Protein AF-A0A3M7M8P3-F1 (afdb_monomer_lite)

Foldseek 3Di:
DPPLADFDPCLPPPVLLVVLLVLVVQCCVLLADPDCLQQPDDDDPPVDDDDGQDLDDDPVADPVADQDQDDDPCLVVDDPVVNVSSVVSNVSNVVVVVVLVVCCVPPVSSNCSVPPVCSVLVVQCSVLNVCSNVRSSLVNVVSSQVCQVCVVVSPDPDHRPDDDDPVNVVVSVVSVVVNVVSVVVQVVCVQLAHPVGDGDPVSPVVSLVVLVVVLVVCLVPDDDPSNVVSCVVSVVSVPPVVPDDDDDDDDDDDDDDDDDCPVVVVVVVVVVVVVVVVPPPPQDPVNVVVVVVVVLQVQQVVLCVVVVNPGSHNPPDDLVRDPVSVVLVVVDFDEAALVRLLVQLQPDVVHFWWAAALFWIKTPSVCCCQCNPPHPLSLRTSAHQNQCLLLVVSNPRRHNDCPQSLQLAAADAQLPAPPDDPVSNVVSVVVVVVDDDDDPVVVVVSVVVSSVVSVVVSVVSSVVVVCVQCCVVVDPMHTRHGHDDDPPVVVVDDDDHRDPSSSNSRHHDDDD

Structure (mmCIF, N/CA/C/O backbone):
data_AF-A0A3M7M8P3-F1
#
_entry.id   AF-A0A3M7M8P3-F1
#
loop_
_atom_site.group_PDB
_atom_site.id
_atom_site.type_symbol
_atom_site.label_atom_id
_atom_site.label_alt_id
_atom_site.label_comp_id
_atom_site.label_asym_id
_atom_site.label_entity_id
_atom_site.label_seq_id
_atom_site.pdbx_PDB_ins_code
_atom_site.Cartn_x
_atom_site.Cartn_y
_atom_site.Cartn_z
_atom_site.occupancy
_atom_site.B_iso_or_equiv
_atom_site.auth_seq_id
_atom_site.auth_comp_id
_atom_site.auth_asym_id
_atom_site.auth_atom_id
_atom_site.pdbx_PDB_model_num
ATOM 1 N N . MET A 1 1 ? 3.247 22.808 -7.372 1.00 42.59 1 MET A N 1
ATOM 2 C CA . MET A 1 1 ? 3.643 23.508 -6.134 1.00 42.59 1 MET A CA 1
ATOM 3 C C . MET A 1 1 ? 2.407 23.796 -5.308 1.00 42.59 1 MET A C 1
ATOM 5 O O . MET A 1 1 ? 1.394 24.200 -5.868 1.00 42.59 1 MET A O 1
ATOM 9 N N . THR A 1 2 ? 2.446 23.549 -4.000 1.00 55.12 2 THR A N 1
ATOM 10 C CA . THR A 1 2 ? 1.407 24.069 -3.107 1.00 55.12 2 THR A CA 1
ATOM 11 C C . THR A 1 2 ? 1.675 25.559 -2.887 1.00 55.12 2 THR A C 1
ATOM 13 O O . THR A 1 2 ? 2.778 25.884 -2.450 1.00 55.12 2 THR A O 1
ATOM 16 N N . PRO A 1 3 ? 0.702 26.457 -3.101 1.00 57.16 3 PRO A N 1
ATOM 17 C CA . PRO A 1 3 ? 0.910 27.909 -3.002 1.00 57.16 3 PRO A CA 1
ATOM 18 C C . PRO A 1 3 ? 1.227 28.417 -1.578 1.00 57.16 3 PRO A C 1
ATOM 20 O O . PRO A 1 3 ? 1.353 29.615 -1.353 1.00 57.16 3 PRO A O 1
ATOM 23 N N . TRP A 1 4 ? 1.345 27.506 -0.607 1.00 64.12 4 TRP A N 1
ATOM 24 C CA . TRP A 1 4 ? 1.578 27.765 0.816 1.00 64.12 4 TRP A CA 1
ATOM 25 C C . TRP A 1 4 ? 2.934 27.247 1.316 1.00 64.12 4 TRP A C 1
ATOM 27 O O . TRP A 1 4 ? 3.205 27.295 2.514 1.00 64.12 4 TRP A O 1
ATOM 37 N N . GLN A 1 5 ? 3.763 26.688 0.434 1.00 70.19 5 GLN A N 1
ATOM 38 C CA . GLN A 1 5 ? 5.132 26.300 0.767 1.00 70.19 5 GLN A CA 1
ATOM 39 C C . GLN A 1 5 ? 6.088 27.433 0.405 1.00 70.19 5 GLN A C 1
ATOM 41 O O . GLN A 1 5 ? 5.951 28.064 -0.644 1.00 70.19 5 GLN A O 1
ATOM 46 N N . TYR A 1 6 ? 7.071 27.669 1.273 1.00 78.12 6 TYR A N 1
ATOM 47 C CA . TYR A 1 6 ? 8.182 28.550 0.945 1.00 78.12 6 TYR A CA 1
ATOM 48 C C . TYR A 1 6 ? 8.879 28.078 -0.339 1.00 78.12 6 TYR A C 1
ATOM 50 O O . TYR A 1 6 ? 9.156 26.890 -0.499 1.00 78.12 6 TYR A O 1
ATOM 58 N N . THR A 1 7 ? 9.155 29.025 -1.232 1.00 78.62 7 THR A N 1
ATOM 59 C CA . THR A 1 7 ? 9.852 28.804 -2.500 1.00 78.62 7 THR A CA 1
ATOM 60 C C . THR A 1 7 ? 11.009 29.795 -2.571 1.00 78.62 7 THR A C 1
ATOM 62 O O . THR A 1 7 ? 10.803 30.985 -2.328 1.00 78.62 7 THR A O 1
ATOM 65 N N . SER A 1 8 ? 12.216 29.305 -2.859 1.00 82.00 8 SER A N 1
ATOM 66 C CA . SER A 1 8 ? 13.405 30.156 -2.983 1.00 82.00 8 SER A CA 1
ATOM 67 C C . SER A 1 8 ? 13.269 31.104 -4.183 1.00 82.00 8 SER A C 1
ATOM 69 O O . SER A 1 8 ? 12.772 30.678 -5.229 1.00 82.00 8 SER A O 1
ATOM 71 N N . PRO A 1 9 ? 13.738 32.362 -4.095 1.00 83.19 9 PRO A N 1
ATOM 72 C CA . PRO A 1 9 ? 13.784 33.275 -5.240 1.00 83.19 9 PRO A CA 1
ATOM 73 C C . PRO A 1 9 ? 14.559 32.717 -6.446 1.00 83.19 9 PRO A C 1
ATOM 75 O O . PRO A 1 9 ? 14.277 33.074 -7.587 1.00 83.19 9 PRO A O 1
ATOM 78 N N . GLN A 1 10 ? 15.528 31.833 -6.205 1.00 86.69 10 GLN A N 1
ATOM 79 C CA . GLN A 1 10 ? 16.378 31.205 -7.213 1.00 86.69 10 GLN A CA 1
ATOM 80 C C . GLN A 1 10 ? 15.790 29.893 -7.754 1.00 86.69 10 GLN A C 1
ATOM 82 O O . GLN A 1 10 ? 16.371 29.309 -8.667 1.00 86.69 10 GLN A O 1
ATOM 87 N N . GLN A 1 11 ? 14.636 29.445 -7.242 1.00 87.94 11 GLN A N 1
ATOM 88 C CA . GLN A 1 11 ? 13.995 28.174 -7.610 1.00 87.94 11 GLN A CA 1
ATOM 89 C C . GLN A 1 11 ? 13.675 28.053 -9.109 1.00 87.94 11 GLN A C 1
ATOM 91 O O . GLN A 1 11 ? 13.559 26.946 -9.630 1.00 87.94 11 GLN A O 1
ATOM 96 N N . GLU A 1 12 ? 13.507 29.178 -9.805 1.00 87.38 12 GLU A N 1
ATOM 97 C CA . GLU A 1 12 ? 13.221 29.210 -11.242 1.00 87.38 12 GLU A CA 1
ATOM 98 C C . GLU A 1 12 ? 14.475 29.431 -12.108 1.00 87.38 12 GLU A C 1
ATOM 100 O O . GLU A 1 12 ? 14.363 29.435 -13.332 1.00 87.38 12 GLU A O 1
ATOM 105 N N . SER A 1 13 ? 15.667 29.609 -11.516 1.00 92.19 13 SER A N 1
ATOM 106 C CA . SER A 1 13 ? 16.921 29.853 -12.249 1.00 92.19 13 SER A CA 1
ATOM 107 C C . SER A 1 13 ? 17.670 28.545 -12.531 1.00 92.19 13 SER A C 1
ATOM 109 O O . SER A 1 13 ? 18.266 27.971 -11.617 1.00 92.19 13 SER A O 1
ATOM 111 N N . PRO A 1 14 ? 17.754 28.083 -13.793 1.00 92.94 14 PRO A N 1
ATOM 112 C CA . PRO A 1 14 ? 18.527 26.887 -14.136 1.00 92.94 14 PRO A CA 1
ATOM 113 C C . PRO A 1 14 ? 20.008 26.981 -13.739 1.00 92.94 14 PRO A C 1
ATOM 115 O O . PRO A 1 14 ? 20.637 25.972 -13.407 1.00 92.94 14 PRO A O 1
ATOM 118 N N . GLU A 1 15 ? 20.572 28.189 -13.759 1.00 94.19 15 GLU A N 1
ATOM 119 C CA . GLU A 1 15 ? 21.960 28.461 -13.392 1.00 94.19 15 GLU A CA 1
ATOM 120 C C . GLU A 1 15 ? 22.207 28.186 -11.907 1.00 94.19 15 GLU A C 1
ATOM 122 O O . GLU A 1 15 ? 23.205 27.551 -11.569 1.00 94.19 15 GLU A O 1
ATOM 127 N N . ALA A 1 16 ? 21.281 28.588 -11.028 1.00 91.50 16 ALA A N 1
ATOM 128 C CA . ALA A 1 16 ? 21.379 28.334 -9.592 1.00 91.50 16 ALA A CA 1
ATOM 129 C C . ALA A 1 16 ? 21.367 26.828 -9.279 1.00 91.50 16 ALA A C 1
ATOM 131 O O . ALA A 1 16 ? 22.211 26.337 -8.528 1.00 91.50 16 ALA A O 1
ATOM 132 N N . HIS A 1 17 ? 20.476 26.071 -9.928 1.00 93.62 17 HIS A N 1
ATOM 133 C CA . HIS A 1 17 ? 20.431 24.612 -9.800 1.00 93.62 17 HIS A CA 1
ATOM 134 C C . HIS A 1 17 ? 21.743 23.967 -10.252 1.00 93.62 17 HIS A C 1
ATOM 136 O O . HIS A 1 17 ? 22.313 23.136 -9.545 1.00 93.62 17 HIS A O 1
ATOM 142 N N . THR A 1 18 ? 22.235 24.368 -11.425 1.00 94.25 18 THR A N 1
ATOM 143 C CA . THR A 1 18 ? 23.462 23.810 -12.005 1.00 94.25 18 THR A CA 1
ATOM 144 C C . THR A 1 18 ? 24.671 24.112 -11.118 1.00 94.25 18 THR A C 1
ATOM 146 O O . THR A 1 18 ? 25.451 23.206 -10.831 1.00 94.25 18 THR A O 1
ATOM 149 N N . ALA A 1 19 ? 24.783 25.336 -10.594 1.00 94.69 19 ALA A N 1
ATOM 150 C CA . ALA A 1 19 ? 25.877 25.736 -9.714 1.00 94.69 19 ALA A CA 1
ATOM 151 C C . ALA A 1 19 ? 25.932 24.908 -8.416 1.00 94.69 19 ALA A C 1
ATOM 153 O O . ALA A 1 19 ? 27.009 24.472 -8.005 1.00 94.69 19 ALA A O 1
ATOM 154 N N . LEU A 1 20 ? 24.788 24.645 -7.770 1.00 94.88 20 LEU A N 1
ATOM 155 C CA . LEU A 1 20 ? 24.756 23.801 -6.567 1.00 94.88 20 LEU A CA 1
ATOM 156 C C . LEU A 1 20 ? 25.070 22.331 -6.883 1.00 94.88 20 LEU A C 1
ATOM 158 O O . LEU A 1 20 ? 25.766 21.669 -6.110 1.00 94.88 20 LEU A O 1
ATOM 162 N N . LEU A 1 21 ? 24.610 21.818 -8.028 1.00 94.69 21 LEU A N 1
ATOM 163 C CA . LEU A 1 21 ? 24.936 20.461 -8.476 1.00 94.69 21 LEU A CA 1
ATOM 164 C C . LEU A 1 21 ? 26.436 20.293 -8.745 1.00 94.69 21 LEU A C 1
ATOM 166 O O . LEU A 1 21 ? 27.015 19.283 -8.348 1.00 94.69 21 LEU A O 1
ATOM 170 N N . GLU A 1 22 ? 27.087 21.280 -9.361 1.00 95.88 22 GLU A N 1
ATOM 171 C CA . GLU A 1 22 ? 28.539 21.277 -9.569 1.00 95.88 22 GLU A CA 1
ATOM 172 C C . GLU A 1 22 ? 29.306 21.276 -8.239 1.00 95.88 22 GLU A C 1
ATOM 174 O O . GLU A 1 22 ? 30.227 20.471 -8.064 1.00 95.88 22 GLU A O 1
ATOM 179 N N . LYS A 1 23 ? 28.884 22.103 -7.268 1.00 95.81 23 LYS A N 1
ATOM 180 C CA . LYS A 1 23 ? 29.434 22.097 -5.899 1.00 95.81 23 LYS A CA 1
ATOM 181 C C . LYS A 1 23 ? 29.303 20.712 -5.254 1.00 95.81 23 LYS A C 1
ATOM 183 O O . LYS A 1 23 ? 30.277 20.207 -4.695 1.00 95.81 23 LYS A O 1
ATOM 188 N N . PHE A 1 24 ? 28.139 20.067 -5.375 1.00 94.38 24 PHE A N 1
ATOM 189 C CA . PHE A 1 24 ? 27.912 18.714 -4.860 1.00 94.38 24 PHE A CA 1
ATOM 190 C C . PHE A 1 24 ? 28.812 17.672 -5.531 1.00 94.38 24 PHE A C 1
ATOM 192 O O . PHE A 1 24 ? 29.498 16.920 -4.838 1.00 94.38 24 PHE A O 1
ATOM 199 N N . LEU A 1 25 ? 28.882 17.659 -6.866 1.00 93.62 25 LEU A N 1
ATOM 200 C CA . LEU A 1 25 ? 29.743 16.738 -7.617 1.00 93.62 25 LEU A CA 1
ATOM 201 C C . LEU A 1 25 ? 31.216 16.848 -7.200 1.00 93.62 25 LEU A C 1
ATOM 203 O O . LEU A 1 25 ? 31.908 15.830 -7.136 1.00 93.62 25 LEU A O 1
ATOM 207 N N . ALA A 1 26 ? 31.684 18.054 -6.867 1.00 93.62 26 ALA A N 1
ATOM 208 C CA . ALA A 1 26 ? 33.052 18.283 -6.417 1.00 93.62 26 ALA A CA 1
ATOM 209 C C . ALA A 1 26 ? 33.359 17.660 -5.041 1.00 93.62 26 ALA A C 1
ATOM 211 O O . ALA A 1 26 ? 34.494 17.245 -4.800 1.00 93.62 26 ALA A O 1
ATOM 212 N N . VAL A 1 27 ? 32.372 17.556 -4.140 1.00 91.75 27 VAL A N 1
ATOM 213 C CA . VAL A 1 27 ? 32.574 17.024 -2.778 1.00 91.75 27 VAL A CA 1
ATOM 214 C C . VAL A 1 27 ? 32.298 15.529 -2.633 1.00 91.75 27 VAL A C 1
ATOM 216 O O . VAL A 1 27 ? 32.868 14.917 -1.727 1.00 91.75 27 VAL A O 1
ATOM 219 N N . ILE A 1 28 ? 31.498 14.915 -3.520 1.00 89.38 28 ILE A N 1
ATOM 220 C CA . ILE A 1 28 ? 31.139 13.478 -3.467 1.00 89.38 28 ILE A CA 1
ATOM 221 C C . ILE A 1 28 ? 32.340 12.562 -3.165 1.00 89.38 28 ILE A C 1
ATOM 223 O O . ILE A 1 28 ? 32.217 11.731 -2.260 1.00 89.38 28 ILE A O 1
ATOM 227 N N . PRO A 1 29 ? 33.506 12.685 -3.840 1.00 88.31 29 PRO A N 1
ATOM 228 C CA . PRO A 1 29 ? 34.633 11.776 -3.610 1.00 88.31 29 PRO A CA 1
ATOM 229 C C . PRO A 1 29 ? 35.207 11.829 -2.186 1.00 88.31 29 PRO A C 1
ATOM 231 O O . PRO A 1 29 ? 35.849 10.875 -1.745 1.00 88.31 29 PRO A O 1
ATOM 234 N N . TYR A 1 30 ? 34.991 12.937 -1.473 1.00 87.69 30 TYR A N 1
ATOM 235 C CA . TYR A 1 30 ? 35.539 13.191 -0.141 1.00 87.69 30 TYR A CA 1
ATOM 236 C C . TYR A 1 30 ? 34.555 12.839 0.972 1.00 87.69 30 TYR A C 1
ATOM 238 O O . TYR A 1 30 ? 34.964 12.293 1.995 1.00 87.69 30 TYR A O 1
ATOM 246 N N . ILE A 1 31 ? 33.270 13.134 0.765 1.00 86.25 31 ILE A N 1
ATOM 247 C CA . ILE A 1 31 ? 32.220 12.950 1.778 1.00 86.25 31 ILE A CA 1
ATOM 248 C C . ILE A 1 31 ? 31.609 11.541 1.750 1.00 86.25 31 ILE A C 1
ATOM 250 O O . ILE A 1 31 ? 30.942 11.131 2.697 1.00 86.25 31 ILE A O 1
ATOM 254 N N . THR A 1 32 ? 31.856 10.783 0.677 1.00 84.00 32 THR A N 1
ATOM 255 C CA . THR A 1 32 ? 31.444 9.381 0.556 1.00 84.00 32 THR A CA 1
ATOM 256 C C . THR A 1 32 ? 32.144 8.515 1.614 1.00 84.00 32 THR A C 1
ATOM 258 O O . THR A 1 32 ? 33.379 8.483 1.662 1.00 84.00 32 THR A O 1
ATOM 261 N N . PRO A 1 33 ? 31.394 7.746 2.428 1.00 81.75 33 PRO A N 1
ATOM 262 C CA . PRO A 1 33 ? 31.975 6.797 3.371 1.00 81.75 33 PRO A CA 1
ATOM 263 C C . PRO A 1 33 ? 32.914 5.814 2.659 1.00 81.75 33 PRO A C 1
ATOM 265 O O . PRO A 1 33 ? 32.535 5.178 1.684 1.00 81.75 33 PRO A O 1
ATOM 268 N N . LYS A 1 34 ? 34.143 5.644 3.158 1.00 81.50 34 LYS A N 1
ATOM 269 C CA . LYS A 1 34 ? 35.130 4.710 2.569 1.00 81.50 34 LYS A CA 1
ATOM 270 C C . LYS A 1 34 ? 34.955 3.264 3.036 1.00 81.50 34 LYS A C 1
ATOM 272 O O . LYS A 1 34 ? 35.620 2.363 2.535 1.00 81.50 34 LYS A O 1
ATOM 277 N N . ASP A 1 35 ? 34.099 3.052 4.029 1.00 83.44 35 ASP A N 1
ATOM 278 C CA . ASP A 1 35 ? 33.849 1.739 4.602 1.00 83.44 35 ASP A CA 1
ATOM 279 C C . ASP A 1 35 ? 33.026 0.873 3.627 1.00 83.44 35 ASP A C 1
ATOM 281 O O . ASP A 1 35 ? 31.881 1.229 3.312 1.00 83.44 35 ASP A O 1
ATOM 285 N N . PRO A 1 36 ? 33.563 -0.265 3.147 1.00 80.06 36 PRO A N 1
ATOM 286 C CA . PRO A 1 36 ? 32.867 -1.133 2.202 1.00 80.06 36 PRO A CA 1
ATOM 287 C C . PRO A 1 36 ? 31.595 -1.751 2.795 1.00 80.06 36 PRO A C 1
ATOM 289 O O . PRO A 1 36 ? 30.669 -2.072 2.054 1.00 80.06 36 PRO A O 1
ATOM 292 N N . GLU A 1 37 ? 31.496 -1.891 4.120 1.00 80.31 37 GLU A N 1
ATOM 293 C CA . GLU A 1 37 ? 30.280 -2.404 4.754 1.00 80.31 37 GLU A CA 1
ATOM 294 C C . GLU A 1 37 ? 29.113 -1.414 4.657 1.00 80.31 37 GLU A C 1
ATOM 296 O O . GLU A 1 37 ? 27.962 -1.844 4.555 1.00 80.31 37 GLU A O 1
ATOM 301 N N . LEU A 1 38 ? 29.411 -0.108 4.657 1.00 75.75 38 LEU A N 1
ATOM 302 C CA . LEU A 1 38 ? 28.428 0.979 4.556 1.00 75.75 38 LEU A CA 1
ATOM 303 C C . LEU A 1 38 ? 28.112 1.371 3.106 1.00 75.75 38 LEU A C 1
ATOM 305 O O . LEU A 1 38 ? 27.065 1.957 2.854 1.00 75.75 38 LEU A O 1
ATOM 309 N N . THR A 1 39 ? 28.995 1.042 2.161 1.00 73.62 39 THR A N 1
ATOM 310 C CA . THR A 1 39 ? 28.839 1.356 0.728 1.00 73.62 39 THR A CA 1
ATOM 311 C C . THR A 1 39 ? 28.435 0.159 -0.134 1.00 73.62 39 THR A C 1
ATOM 313 O O . THR A 1 39 ? 28.129 0.331 -1.313 1.00 73.62 39 THR A O 1
ATOM 316 N N . SER A 1 40 ? 28.397 -1.058 0.427 1.00 66.00 40 SER A N 1
ATOM 317 C CA . SER A 1 40 ? 27.947 -2.251 -0.301 1.00 66.00 40 SER A CA 1
ATOM 318 C C . SER A 1 40 ? 26.483 -2.120 -0.759 1.00 66.00 40 SER A C 1
ATOM 320 O O . SER A 1 40 ? 25.614 -1.867 0.080 1.00 66.00 40 SER A O 1
ATOM 322 N N . PRO A 1 41 ? 26.167 -2.334 -2.053 1.00 59.84 41 PRO A N 1
ATOM 323 C CA . PRO A 1 41 ? 24.788 -2.331 -2.521 1.00 59.84 41 PRO A CA 1
ATOM 324 C C . PRO A 1 41 ? 24.058 -3.528 -1.909 1.00 59.84 41 PRO A C 1
ATOM 326 O O . PRO A 1 41 ? 24.385 -4.686 -2.178 1.00 59.84 41 PRO A O 1
ATOM 329 N N . ARG A 1 42 ? 23.068 -3.256 -1.060 1.00 61.03 42 ARG A N 1
ATOM 330 C CA . ARG A 1 42 ? 22.190 -4.275 -0.480 1.00 61.03 42 ARG A CA 1
ATOM 331 C C . ARG A 1 42 ? 20.791 -4.063 -1.030 1.00 61.03 42 ARG A C 1
ATOM 333 O O . ARG A 1 42 ? 20.279 -2.953 -0.996 1.00 61.03 42 ARG A O 1
ATOM 340 N N . LEU A 1 43 ? 20.203 -5.132 -1.565 1.00 48.94 43 LEU A N 1
ATOM 341 C CA . LEU A 1 43 ? 18.852 -5.127 -2.123 1.00 48.94 43 LEU A CA 1
ATOM 342 C C . LEU A 1 43 ? 17.854 -4.588 -1.092 1.00 48.94 43 LEU A C 1
ATOM 344 O O . LEU A 1 43 ? 17.607 -5.223 -0.064 1.00 48.94 43 LEU A O 1
ATOM 348 N N . TRP A 1 44 ? 17.257 -3.450 -1.419 1.00 47.53 44 TRP A N 1
ATOM 349 C CA . TRP A 1 44 ? 16.052 -2.931 -0.796 1.00 47.53 44 TRP A CA 1
ATOM 350 C C . TRP A 1 44 ? 15.016 -2.711 -1.923 1.00 47.53 44 TRP A C 1
ATOM 352 O O . TRP A 1 44 ? 15.368 -2.346 -3.040 1.00 47.53 44 TRP A O 1
ATOM 362 N N . HIS A 1 45 ? 13.769 -3.119 -1.663 1.00 43.66 45 HIS A N 1
ATOM 363 C CA . HIS A 1 45 ? 12.564 -3.054 -2.517 1.00 43.66 45 HIS A CA 1
ATOM 364 C C . HIS A 1 45 ? 12.373 -1.699 -3.263 1.00 43.66 45 HIS A C 1
ATOM 366 O O . HIS A 1 45 ? 12.889 -0.700 -2.787 1.00 43.66 45 HIS A O 1
ATOM 372 N N . PRO A 1 46 ? 11.606 -1.610 -4.374 1.00 41.59 46 PRO A N 1
ATOM 373 C CA . PRO A 1 46 ? 11.500 -0.410 -5.231 1.00 41.59 46 PRO A CA 1
ATOM 374 C C . PRO A 1 46 ? 11.008 0.911 -4.605 1.00 41.59 46 PRO A C 1
ATOM 376 O O . PRO A 1 46 ? 10.946 1.902 -5.322 1.00 41.59 46 PRO A O 1
ATOM 379 N N . ASP A 1 47 ? 10.686 0.945 -3.310 1.00 48.56 47 ASP A N 1
ATOM 380 C CA . ASP A 1 47 ? 10.380 2.171 -2.552 1.00 48.56 47 ASP A CA 1
ATOM 381 C C . ASP A 1 47 ? 11.634 2.750 -1.859 1.00 48.56 47 ASP A C 1
ATOM 383 O O . ASP A 1 47 ? 11.524 3.577 -0.956 1.00 48.56 47 ASP A O 1
ATOM 387 N N . PHE A 1 48 ? 12.828 2.269 -2.224 1.00 42.31 48 PHE A N 1
ATOM 388 C CA . PHE A 1 48 ? 14.070 2.545 -1.512 1.00 42.31 48 PHE A CA 1
ATOM 389 C C . PHE A 1 48 ? 15.166 3.079 -2.426 1.00 42.31 48 PHE A C 1
ATOM 391 O O . PHE A 1 48 ? 15.601 2.430 -3.381 1.00 42.31 48 PHE A O 1
ATOM 398 N N . HIS A 1 49 ? 15.595 4.289 -2.084 1.00 44.00 49 HIS A N 1
ATOM 399 C CA . HIS A 1 49 ? 16.619 5.056 -2.759 1.00 44.00 49 HIS A CA 1
ATOM 400 C C . HIS A 1 49 ? 17.964 4.326 -2.693 1.00 44.00 49 HIS A C 1
ATOM 402 O O . HIS A 1 49 ? 18.355 3.749 -1.676 1.00 44.00 49 HIS A O 1
ATOM 408 N N . ALA A 1 50 ? 18.654 4.295 -3.831 1.00 38.09 50 ALA A N 1
ATOM 409 C CA . ALA A 1 50 ? 20.014 3.808 -3.905 1.00 38.09 50 ALA A CA 1
ATOM 410 C C . ALA A 1 50 ? 20.972 4.972 -3.663 1.00 38.09 50 ALA A C 1
ATOM 412 O O . ALA A 1 50 ? 20.772 6.061 -4.188 1.00 38.09 50 ALA A O 1
ATOM 413 N N . VAL A 1 51 ? 22.088 4.617 -3.026 1.00 46.34 51 VAL A N 1
ATOM 414 C CA . VAL A 1 51 ? 23.319 5.385 -2.824 1.00 46.34 51 VAL A CA 1
ATOM 415 C C . VAL A 1 51 ? 23.340 6.151 -1.491 1.00 46.34 51 VAL A C 1
ATOM 417 O O . VAL A 1 51 ? 22.722 7.180 -1.329 1.00 46.34 51 VAL A O 1
ATOM 420 N N . PHE A 1 52 ? 24.158 5.652 -0.559 1.00 51.88 52 PHE A N 1
ATOM 421 C CA . PHE A 1 52 ? 24.477 6.204 0.768 1.00 51.88 52 PHE A CA 1
ATOM 422 C C . PHE A 1 52 ? 23.562 5.821 1.937 1.00 51.88 52 PHE A C 1
ATOM 424 O O . PHE A 1 52 ? 22.503 5.228 1.798 1.00 51.88 52 PHE A O 1
ATOM 431 N N . ILE A 1 53 ? 24.127 6.013 3.128 1.00 54.31 53 ILE A N 1
ATOM 432 C CA . ILE A 1 53 ? 23.753 5.453 4.428 1.00 54.31 53 ILE A CA 1
ATOM 433 C C . ILE A 1 53 ? 22.297 5.783 4.788 1.00 54.31 53 ILE A C 1
ATOM 435 O O . ILE A 1 53 ? 22.015 6.755 5.485 1.00 54.31 53 ILE A O 1
ATOM 439 N N . GLU A 1 54 ? 21.360 4.938 4.373 1.00 58.75 54 GLU A N 1
ATOM 440 C CA . GLU A 1 54 ? 19.970 5.043 4.802 1.00 58.75 54 GLU A CA 1
ATOM 441 C C . GLU A 1 54 ? 19.723 4.180 6.039 1.00 58.75 54 GLU A C 1
ATOM 443 O O . GLU A 1 54 ? 19.312 3.021 5.974 1.00 58.75 54 GLU A O 1
ATOM 448 N N . ALA A 1 55 ? 19.967 4.767 7.209 1.00 64.81 55 ALA A N 1
ATOM 449 C CA . ALA A 1 55 ? 19.437 4.243 8.454 1.00 64.81 55 ALA A CA 1
ATOM 450 C C . ALA A 1 55 ? 18.189 5.036 8.854 1.00 64.81 55 ALA A C 1
ATOM 452 O O . ALA A 1 55 ? 18.279 6.128 9.414 1.00 64.81 55 ALA A O 1
ATOM 453 N N . ASN A 1 56 ? 17.015 4.478 8.562 1.00 69.12 56 ASN A N 1
ATOM 454 C CA . ASN A 1 56 ? 15.726 5.058 8.925 1.00 69.12 56 ASN A CA 1
ATOM 455 C C . ASN A 1 56 ? 15.209 4.420 10.224 1.00 69.12 56 ASN A C 1
ATOM 457 O O . ASN A 1 56 ? 14.692 3.300 10.179 1.00 69.12 56 ASN A O 1
ATOM 461 N N . PRO A 1 57 ? 15.370 5.069 11.397 1.00 70.19 57 PRO A N 1
ATOM 462 C CA . PRO A 1 57 ? 14.742 4.573 12.611 1.00 70.19 57 PRO A CA 1
ATOM 463 C C . PRO A 1 57 ? 13.208 4.650 12.488 1.00 70.19 57 PRO A C 1
ATOM 465 O O . PRO A 1 57 ? 12.685 5.454 11.715 1.00 70.19 57 PRO A O 1
ATOM 468 N N . PRO A 1 58 ? 12.464 3.830 13.250 1.00 76.56 58 PRO A N 1
ATOM 469 C CA . PRO A 1 58 ? 11.007 3.870 13.264 1.00 76.56 58 PRO A CA 1
ATOM 470 C C . PRO A 1 58 ? 10.460 5.276 13.541 1.00 76.56 58 PRO A C 1
ATOM 472 O O . PRO A 1 58 ? 10.904 5.929 14.481 1.00 76.56 58 PRO A O 1
ATOM 475 N N . LEU A 1 59 ? 9.420 5.686 12.803 1.00 71.06 59 LEU A N 1
ATOM 476 C CA . LEU A 1 59 ? 8.762 7.001 12.938 1.00 71.06 59 LEU A CA 1
ATOM 477 C C . LEU A 1 59 ? 8.204 7.298 14.343 1.00 71.06 59 LEU A C 1
ATOM 479 O O . LEU A 1 59 ? 7.902 8.440 14.661 1.00 71.06 59 LEU A O 1
ATOM 483 N N . LEU A 1 60 ? 8.054 6.275 15.188 1.00 78.62 60 LEU A N 1
ATOM 484 C CA . LEU A 1 60 ? 7.634 6.416 16.586 1.00 78.62 60 LEU A CA 1
ATOM 485 C C . LEU A 1 60 ? 8.738 6.955 17.518 1.00 78.62 60 LEU A C 1
ATOM 487 O O . LEU A 1 60 ? 8.447 7.237 18.680 1.00 78.62 60 LEU A O 1
ATOM 491 N N . LEU A 1 61 ? 9.986 7.037 17.041 1.00 83.44 61 LEU A N 1
ATOM 492 C CA . LEU A 1 61 ? 11.133 7.549 17.787 1.00 83.44 61 LEU A CA 1
ATOM 493 C C . LEU A 1 61 ? 11.440 8.985 17.363 1.00 83.44 61 LEU A C 1
ATOM 495 O O . LEU A 1 61 ? 11.836 9.241 16.226 1.00 83.44 61 LEU A O 1
ATOM 499 N N . ASP A 1 62 ? 11.306 9.911 18.302 1.00 80.50 62 ASP A N 1
ATOM 500 C CA . ASP A 1 62 ? 11.561 11.329 18.073 1.00 80.50 62 ASP A CA 1
ATOM 501 C C . ASP A 1 62 ? 13.013 11.687 18.409 1.00 80.50 62 ASP A C 1
ATOM 503 O O . ASP A 1 62 ? 13.340 12.062 19.533 1.00 80.50 62 ASP A O 1
ATOM 507 N N . TYR A 1 63 ? 13.896 11.583 17.416 1.00 79.62 63 TY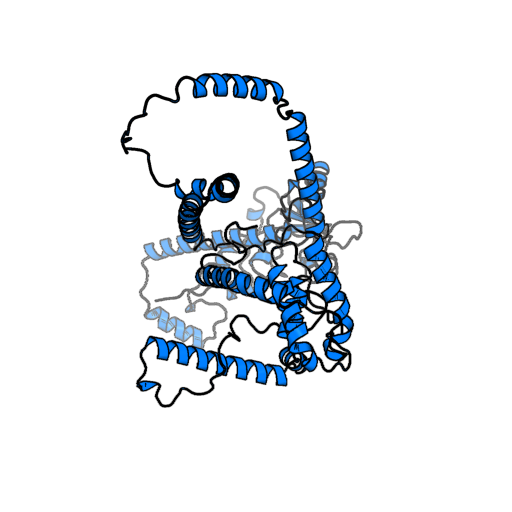R A N 1
ATOM 508 C CA . TYR A 1 63 ? 15.306 11.979 17.526 1.00 79.62 63 TYR A CA 1
ATOM 509 C C . TYR A 1 63 ? 15.523 13.502 17.618 1.00 79.62 63 TYR A C 1
ATOM 511 O O . TYR A 1 63 ? 16.665 13.946 17.720 1.00 79.62 63 TYR A O 1
ATOM 519 N N . GLY A 1 64 ? 14.457 14.308 17.557 1.00 76.62 64 GLY A N 1
ATOM 520 C CA . GLY A 1 64 ? 14.520 15.757 17.742 1.00 76.62 64 GLY A CA 1
ATOM 521 C C . GLY A 1 64 ? 14.538 16.192 19.208 1.00 76.62 64 GLY A C 1
ATOM 522 O O . GLY A 1 64 ? 14.703 17.381 19.478 1.00 76.62 64 GLY A O 1
ATOM 523 N N . VAL A 1 65 ? 14.354 15.267 20.157 1.00 82.06 65 VAL A N 1
ATOM 524 C CA . VAL A 1 65 ? 14.429 15.581 21.587 1.00 82.06 65 VAL A CA 1
ATOM 525 C C . VAL A 1 65 ? 15.873 15.631 22.079 1.00 82.06 65 VAL A C 1
ATOM 527 O O . VAL A 1 65 ? 16.703 14.798 21.717 1.00 82.06 65 VAL A O 1
ATOM 530 N N . ASP A 1 66 ? 16.149 16.555 22.996 1.00 84.81 66 ASP A N 1
ATOM 531 C CA . ASP A 1 66 ? 17.385 16.517 23.770 1.00 84.81 66 ASP A CA 1
ATOM 532 C C . ASP A 1 66 ? 17.407 15.268 24.658 1.00 84.81 66 ASP A C 1
ATOM 534 O O . ASP A 1 66 ? 16.469 15.004 25.420 1.00 84.81 66 ASP A O 1
ATOM 538 N N . MET A 1 67 ? 18.492 14.497 24.566 1.00 87.06 67 MET A N 1
ATOM 539 C CA . MET A 1 67 ? 18.631 13.234 25.287 1.00 87.06 67 MET A CA 1
ATOM 540 C C . MET A 1 67 ? 18.689 13.465 26.800 1.00 87.06 67 MET A C 1
ATOM 542 O O . MET A 1 67 ? 19.663 13.997 27.334 1.00 87.06 67 MET A O 1
ATOM 546 N N . LEU A 1 68 ? 17.664 12.987 27.504 1.00 89.50 68 LEU A N 1
ATOM 547 C CA . LEU A 1 68 ? 17.506 13.130 28.945 1.00 89.50 68 LEU A CA 1
ATOM 548 C C . LEU A 1 68 ? 17.104 11.789 29.570 1.00 89.50 68 LEU A C 1
ATOM 550 O O . LEU A 1 68 ? 15.974 11.334 29.447 1.00 89.50 68 LEU A O 1
ATOM 554 N N . MET A 1 69 ? 18.026 11.144 30.288 1.00 89.31 69 MET A N 1
ATOM 555 C CA . MET A 1 69 ? 17.770 9.815 30.874 1.00 89.31 69 MET A CA 1
ATOM 556 C C . MET A 1 69 ? 17.020 9.854 32.207 1.00 89.31 69 MET A C 1
ATOM 558 O O . MET A 1 69 ? 16.504 8.834 32.663 1.00 89.31 69 MET A O 1
ATOM 562 N N . LYS A 1 70 ? 17.007 11.008 32.878 1.00 88.88 70 LYS A N 1
ATOM 563 C CA . LYS A 1 70 ? 16.399 11.178 34.199 1.00 88.88 70 LYS A CA 1
ATOM 564 C C . LYS A 1 70 ? 15.748 12.545 34.297 1.00 88.88 70 LYS A C 1
ATOM 566 O O . LYS A 1 70 ? 16.271 13.523 33.774 1.00 88.88 70 LYS A O 1
ATOM 571 N N . LEU A 1 71 ? 14.631 12.602 35.012 1.00 91.00 71 LEU A N 1
ATOM 572 C CA . LEU A 1 71 ? 13.976 13.867 35.322 1.00 91.00 71 LEU A CA 1
ATOM 573 C C . LEU A 1 71 ? 14.882 14.727 36.221 1.00 91.00 71 LEU A C 1
ATOM 575 O O . LEU A 1 71 ? 15.554 14.175 37.098 1.00 91.00 71 LEU A O 1
ATOM 579 N N . PRO A 1 72 ? 14.890 16.058 36.033 1.00 90.06 72 PRO A N 1
ATOM 580 C CA . PRO A 1 72 ? 15.686 16.958 36.857 1.00 90.06 72 PRO A CA 1
ATOM 581 C C . PRO A 1 72 ? 15.144 17.020 38.294 1.00 90.06 72 PRO A C 1
ATOM 583 O O . PRO A 1 72 ? 13.960 16.790 38.545 1.00 90.06 72 PRO A O 1
ATOM 586 N N . GLU A 1 73 ? 16.001 17.346 39.262 1.00 89.56 73 GLU A N 1
ATOM 587 C CA . GLU A 1 73 ? 15.652 17.300 40.694 1.00 89.56 73 GLU A CA 1
ATOM 588 C C . GLU A 1 73 ? 14.514 18.264 41.070 1.00 89.56 73 GLU A C 1
ATOM 590 O O . GLU A 1 73 ? 13.687 17.966 41.934 1.00 89.56 73 GLU A O 1
ATOM 595 N N . ASN A 1 74 ? 14.406 19.389 40.361 1.00 90.31 74 ASN A N 1
ATOM 596 C CA . ASN A 1 74 ? 13.348 20.382 40.532 1.00 90.31 74 ASN A CA 1
ATOM 597 C C . ASN A 1 74 ? 12.028 20.021 39.820 1.00 90.31 74 ASN A C 1
ATOM 599 O O . ASN A 1 74 ? 11.084 20.804 39.885 1.00 90.31 74 ASN A O 1
ATOM 603 N N . PHE A 1 75 ? 11.911 18.846 39.185 1.00 88.19 75 PHE A N 1
ATOM 604 C CA . PHE A 1 75 ? 10.756 18.459 38.361 1.00 88.19 75 PHE A CA 1
ATOM 605 C C . PHE A 1 75 ? 9.400 18.640 39.058 1.00 88.19 75 PHE A C 1
ATOM 607 O O . PHE A 1 75 ? 8.431 19.087 38.447 1.00 88.19 75 PHE A O 1
ATOM 614 N N . LYS A 1 76 ? 9.313 18.329 40.359 1.00 87.38 76 LYS A N 1
ATOM 615 C CA . LYS A 1 76 ? 8.057 18.446 41.123 1.00 87.38 76 LYS A CA 1
ATOM 616 C C . LYS A 1 76 ? 7.565 19.893 41.253 1.00 87.38 76 LYS A C 1
ATOM 618 O O . LYS A 1 76 ? 6.355 20.096 41.348 1.00 87.38 76 LYS A O 1
ATOM 623 N N . ALA A 1 77 ? 8.479 20.862 41.228 1.00 90.31 77 ALA A N 1
ATOM 624 C CA . ALA A 1 77 ? 8.205 22.285 41.413 1.00 90.31 77 ALA A CA 1
ATOM 625 C C . ALA A 1 77 ? 7.880 23.036 40.106 1.00 90.31 77 ALA A C 1
ATOM 627 O O . ALA A 1 77 ? 7.541 24.213 40.164 1.00 90.31 77 ALA A O 1
ATOM 628 N N . LEU A 1 78 ? 7.982 22.378 38.946 1.00 91.56 78 LEU A N 1
ATOM 629 C CA . LEU A 1 78 ? 7.696 22.978 37.636 1.00 91.56 78 LEU A CA 1
ATOM 630 C C . LEU A 1 78 ? 6.187 23.051 37.348 1.00 91.56 78 LEU A C 1
ATOM 632 O O . LEU A 1 78 ? 5.387 22.370 37.997 1.00 91.56 78 LEU A O 1
ATOM 636 N N . ASP A 1 79 ? 5.795 23.852 36.360 1.00 93.06 79 ASP A N 1
ATOM 637 C CA . ASP A 1 79 ? 4.427 23.877 35.839 1.00 93.06 79 ASP A CA 1
ATOM 638 C C . ASP A 1 79 ? 4.090 22.591 35.062 1.00 93.06 79 ASP A C 1
ATOM 640 O O . ASP A 1 79 ? 4.971 21.827 34.653 1.00 93.06 79 ASP A O 1
ATOM 644 N N . ASP A 1 80 ? 2.798 22.333 34.868 1.00 88.38 80 ASP A N 1
ATOM 645 C CA . ASP A 1 80 ? 2.327 21.078 34.278 1.00 88.38 80 ASP A CA 1
ATOM 646 C C . ASP A 1 80 ? 2.703 20.919 32.798 1.00 88.38 80 ASP A C 1
ATOM 648 O O . ASP A 1 80 ? 2.980 19.799 32.365 1.00 88.38 80 ASP A O 1
ATOM 652 N N . ALA A 1 81 ? 2.801 22.012 32.033 1.00 83.88 81 ALA A N 1
ATOM 653 C CA . ALA A 1 81 ? 3.204 21.950 30.629 1.00 83.88 81 ALA A CA 1
ATOM 654 C C . ALA A 1 81 ? 4.688 21.568 30.499 1.00 83.88 81 ALA A C 1
ATOM 656 O O . ALA A 1 81 ? 5.042 20.666 29.733 1.00 83.88 81 ALA A O 1
ATOM 657 N N . THR A 1 82 ? 5.555 22.180 31.309 1.00 87.94 82 THR A N 1
ATOM 658 C CA . THR A 1 82 ? 6.982 21.830 31.365 1.00 87.94 82 THR A CA 1
ATOM 659 C C . THR A 1 82 ? 7.191 20.404 31.876 1.00 87.94 82 THR A C 1
ATOM 661 O O . THR A 1 82 ? 8.030 19.669 31.347 1.00 87.94 82 THR A O 1
ATOM 664 N N . LYS A 1 83 ? 6.406 19.969 32.871 1.00 88.00 83 LYS A N 1
ATOM 665 C CA . LYS A 1 83 ? 6.438 18.584 33.365 1.00 88.00 83 LYS A CA 1
ATOM 666 C C . LYS A 1 83 ? 6.101 17.579 32.271 1.00 88.00 83 LYS A C 1
ATOM 668 O O . LYS A 1 83 ? 6.785 16.563 32.158 1.00 88.00 83 LYS A O 1
ATOM 673 N N . GLU A 1 84 ? 5.073 17.847 31.474 1.00 86.25 84 GLU A N 1
ATOM 674 C CA . GLU A 1 84 ? 4.661 16.944 30.401 1.00 86.25 84 GLU A CA 1
ATOM 675 C C . GLU A 1 84 ? 5.712 16.864 29.290 1.00 86.25 84 GLU A C 1
ATOM 677 O O . GLU A 1 84 ? 6.088 15.767 28.872 1.00 86.25 84 GLU A O 1
ATOM 682 N N . LYS A 1 85 ? 6.297 18.006 28.907 1.00 87.31 85 LYS A N 1
ATOM 683 C CA . LYS A 1 85 ? 7.424 18.048 27.965 1.00 87.31 85 LYS A CA 1
ATOM 684 C C . LYS A 1 85 ? 8.607 17.208 28.456 1.00 87.31 85 LYS A C 1
ATOM 686 O O . LYS A 1 85 ? 9.128 16.391 27.703 1.00 87.31 85 LYS A O 1
ATOM 691 N N . LEU A 1 86 ? 9.003 17.362 29.721 1.00 90.88 86 LEU A N 1
ATOM 692 C CA . LEU A 1 86 ? 10.110 16.599 30.310 1.00 90.88 86 LEU A CA 1
ATOM 693 C C . LEU A 1 86 ? 9.804 15.095 30.394 1.00 90.88 86 LEU A C 1
ATOM 695 O O . LEU A 1 86 ? 10.692 14.280 30.153 1.00 90.88 86 LEU A O 1
ATOM 699 N N . ARG A 1 87 ? 8.558 14.700 30.696 1.00 90.12 87 ARG A N 1
ATOM 700 C CA . ARG A 1 87 ? 8.144 13.285 30.659 1.00 90.12 87 ARG A CA 1
ATOM 701 C C . ARG A 1 87 ? 8.262 12.702 29.260 1.00 90.12 87 ARG A C 1
ATOM 703 O O . ARG A 1 87 ? 8.810 11.610 29.116 1.00 90.12 87 ARG A O 1
ATOM 710 N N . TYR A 1 88 ? 7.780 13.426 28.251 1.00 88.50 88 TYR A N 1
ATOM 711 C CA . TYR A 1 88 ? 7.896 13.018 26.855 1.00 88.50 88 TYR A CA 1
ATOM 712 C C . TYR A 1 88 ? 9.366 12.875 26.443 1.00 88.50 88 TYR A C 1
ATOM 714 O O . TYR A 1 88 ? 9.753 11.820 25.944 1.00 88.50 88 TYR A O 1
ATOM 722 N N . GLN A 1 89 ? 10.205 13.872 26.747 1.00 91.12 89 GLN A N 1
ATOM 723 C CA . GLN A 1 89 ? 11.646 13.837 26.469 1.00 91.12 89 GLN A CA 1
ATOM 724 C C . GLN A 1 89 ? 12.333 12.627 27.115 1.00 91.12 89 GLN A C 1
ATOM 726 O O . GLN A 1 89 ? 13.059 11.902 26.434 1.00 91.12 89 GLN A O 1
ATOM 731 N N . VAL A 1 90 ? 12.069 12.353 28.399 1.00 92.94 90 VAL A N 1
ATOM 732 C CA . VAL A 1 90 ? 12.632 11.179 29.088 1.00 92.94 90 VAL A CA 1
ATOM 733 C C . VAL A 1 90 ? 12.128 9.876 28.473 1.00 92.94 90 VAL A C 1
ATOM 735 O O . VAL A 1 90 ? 12.912 8.956 28.243 1.00 92.94 90 VAL A O 1
ATOM 738 N N . SER A 1 91 ? 10.833 9.789 28.167 1.00 92.69 91 SER A N 1
ATOM 739 C CA . SER A 1 91 ? 10.251 8.598 27.549 1.00 92.69 91 SER A CA 1
ATOM 740 C C . SER A 1 91 ? 10.875 8.307 26.183 1.00 92.69 91 SER A C 1
ATOM 742 O O . SER A 1 91 ? 11.280 7.169 25.945 1.00 92.69 91 SER A O 1
ATOM 744 N N . GLN A 1 92 ? 10.997 9.315 25.316 1.00 92.50 92 GLN A N 1
ATOM 745 C CA . GLN A 1 92 ? 11.639 9.189 24.005 1.00 92.50 92 GLN A CA 1
ATOM 746 C C . GLN A 1 92 ? 13.120 8.827 24.141 1.00 92.50 92 GLN A C 1
ATOM 748 O O . GLN A 1 92 ? 13.580 7.895 23.489 1.00 92.50 92 GLN A O 1
ATOM 753 N N . SER A 1 93 ? 13.844 9.456 25.071 1.00 93.50 93 SER A N 1
ATOM 754 C CA . SER A 1 93 ? 15.260 9.156 25.332 1.00 93.50 93 SER A CA 1
ATOM 755 C C . SER A 1 93 ? 15.486 7.694 25.733 1.00 93.50 93 SER A C 1
ATOM 757 O O . SER A 1 93 ? 16.415 7.048 25.245 1.00 93.50 93 SER A O 1
ATOM 759 N N . ILE A 1 94 ? 14.618 7.141 26.590 1.00 92.88 94 ILE A N 1
ATOM 760 C CA . ILE A 1 94 ? 14.672 5.729 26.996 1.00 92.88 94 ILE A CA 1
ATOM 761 C C . ILE A 1 94 ? 14.379 4.809 25.804 1.00 92.88 94 ILE A C 1
ATOM 763 O O . ILE A 1 94 ? 15.075 3.808 25.620 1.00 92.88 94 ILE A O 1
ATOM 767 N N . LEU A 1 95 ? 13.365 5.132 24.995 1.00 92.81 95 LEU A N 1
ATOM 768 C CA . LEU A 1 95 ? 12.999 4.343 23.817 1.00 92.81 95 LEU A CA 1
ATOM 769 C C . LEU A 1 95 ? 14.115 4.337 22.770 1.00 92.81 95 LEU A C 1
ATOM 771 O O . LEU A 1 95 ? 14.494 3.261 22.310 1.00 92.81 95 LEU A O 1
ATOM 775 N N . ILE A 1 96 ? 14.682 5.503 22.456 1.00 91.88 96 ILE A N 1
ATOM 776 C CA . ILE A 1 96 ? 15.820 5.663 21.544 1.00 91.88 96 ILE A CA 1
ATOM 777 C C . ILE A 1 96 ? 17.007 4.845 22.047 1.00 91.88 96 ILE A C 1
ATOM 779 O O . ILE A 1 96 ? 17.541 4.013 21.316 1.00 91.88 96 ILE A O 1
ATOM 783 N N . HIS A 1 97 ? 17.372 4.993 23.324 1.00 92.38 97 HIS A N 1
ATOM 784 C CA . HIS A 1 97 ? 18.479 4.238 23.906 1.00 92.38 97 HIS A CA 1
ATOM 785 C C . HIS A 1 97 ? 18.256 2.724 23.834 1.00 92.38 97 HIS A C 1
ATOM 787 O O . HIS A 1 97 ? 19.170 1.966 23.493 1.00 92.38 97 HIS A O 1
ATOM 793 N N . LYS A 1 98 ? 17.032 2.266 24.122 1.00 93.25 98 LYS A N 1
ATOM 794 C CA . LYS A 1 98 ? 16.683 0.846 24.056 1.00 93.25 98 LYS A CA 1
ATOM 795 C C . LYS A 1 98 ? 16.718 0.324 22.622 1.00 93.25 98 LYS A C 1
ATOM 797 O O . LYS A 1 98 ? 17.244 -0.767 22.402 1.00 93.25 98 LYS A O 1
ATOM 802 N N . TYR A 1 99 ? 16.176 1.083 21.672 1.00 91.88 99 TYR A N 1
ATOM 803 C CA . TYR A 1 99 ? 16.180 0.745 20.253 1.00 91.88 99 TYR A CA 1
ATOM 804 C C . TYR A 1 99 ? 17.605 0.624 19.724 1.00 91.88 99 TYR A C 1
ATOM 806 O O . TYR A 1 99 ? 17.946 -0.386 19.113 1.00 91.88 99 TYR A O 1
ATOM 814 N N . GLU A 1 100 ? 18.458 1.601 20.016 1.00 91.00 100 GLU A N 1
ATOM 815 C CA . GLU A 1 100 ? 19.848 1.594 19.572 1.00 91.00 100 GLU A CA 1
ATOM 816 C C . GLU A 1 100 ? 20.649 0.450 20.182 1.00 91.00 100 GLU A C 1
ATOM 818 O O . GLU A 1 100 ? 21.370 -0.228 19.457 1.00 91.00 100 GLU A O 1
ATOM 823 N N . THR A 1 101 ? 20.473 0.176 21.479 1.00 93.19 101 THR A N 1
ATOM 824 C CA . THR A 1 101 ? 21.137 -0.956 22.147 1.00 93.19 101 THR A CA 1
ATOM 825 C C . THR A 1 101 ? 20.731 -2.286 21.506 1.00 93.19 101 THR A C 1
ATOM 827 O O . THR A 1 101 ? 21.583 -3.089 21.139 1.00 93.19 101 THR A O 1
ATOM 830 N N . LEU A 1 102 ? 19.428 -2.505 21.296 1.00 93.75 102 LEU A N 1
ATOM 831 C CA . LEU A 1 102 ? 18.933 -3.722 20.643 1.00 93.75 102 LEU A CA 1
ATOM 832 C C . LEU A 1 102 ? 19.365 -3.815 19.174 1.00 93.75 102 LEU A C 1
ATOM 834 O O . LEU A 1 102 ? 19.597 -4.912 18.669 1.00 93.75 102 LEU A O 1
ATOM 838 N N . THR A 1 103 ? 19.455 -2.680 18.481 1.00 89.81 103 THR A N 1
ATOM 839 C CA . THR A 1 103 ? 19.920 -2.619 17.093 1.00 89.81 103 THR A CA 1
ATOM 840 C C . THR A 1 103 ? 21.401 -2.958 17.020 1.00 89.81 103 THR A C 1
ATOM 842 O O . THR A 1 103 ? 21.775 -3.757 16.175 1.00 89.81 103 THR A O 1
ATOM 845 N N . ALA A 1 104 ? 22.229 -2.454 17.936 1.00 92.50 104 ALA A N 1
ATOM 846 C CA . ALA A 1 104 ? 23.643 -2.815 18.019 1.00 92.50 104 ALA A CA 1
ATOM 847 C C . ALA A 1 104 ? 23.843 -4.326 18.220 1.00 92.50 104 ALA A C 1
ATOM 849 O O . ALA A 1 104 ? 24.707 -4.920 17.579 1.00 92.50 104 ALA A O 1
ATOM 850 N N . GLU A 1 105 ? 23.013 -4.959 19.057 1.00 94.56 105 GLU A N 1
ATOM 851 C CA . GLU A 1 105 ? 23.056 -6.406 19.304 1.00 94.56 105 GLU A CA 1
ATOM 852 C C . GLU A 1 105 ? 22.583 -7.237 18.100 1.00 94.56 105 GLU A C 1
ATOM 854 O O . GLU A 1 105 ? 23.203 -8.241 17.754 1.00 94.56 105 GLU A O 1
ATOM 859 N N . LYS A 1 106 ? 21.463 -6.854 17.470 1.00 92.50 106 LYS A N 1
ATOM 860 C CA . LYS A 1 106 ? 20.806 -7.663 16.424 1.00 92.50 106 LYS A CA 1
ATOM 861 C C . LYS A 1 106 ? 21.268 -7.345 15.005 1.00 92.50 106 LYS A C 1
ATOM 863 O O . LYS A 1 106 ? 21.211 -8.211 14.136 1.00 92.50 106 LYS A O 1
ATOM 868 N N . ASN A 1 107 ? 21.648 -6.100 14.754 1.00 86.50 107 ASN A N 1
ATOM 869 C CA . ASN A 1 107 ? 22.046 -5.578 13.454 1.00 86.50 107 ASN A CA 1
ATOM 870 C C . ASN A 1 107 ? 23.167 -4.528 13.628 1.00 86.50 107 ASN A C 1
ATOM 872 O O . ASN A 1 107 ? 22.930 -3.322 13.488 1.00 86.50 107 ASN A O 1
ATOM 876 N N . PRO A 1 108 ? 24.402 -4.976 13.923 1.00 87.44 108 PRO A N 1
ATOM 877 C CA . PRO A 1 108 ? 25.529 -4.081 14.191 1.00 87.44 108 PRO A CA 1
ATOM 878 C C . PRO A 1 108 ? 25.850 -3.158 13.008 1.00 87.44 108 PRO A C 1
ATOM 880 O O . PRO A 1 108 ? 26.326 -2.045 13.208 1.00 87.44 108 PRO A O 1
ATOM 883 N N . LEU A 1 109 ? 25.537 -3.584 11.781 1.00 83.00 109 LEU A N 1
ATOM 884 C CA . LEU A 1 109 ? 25.710 -2.777 10.574 1.00 83.00 109 LEU A CA 1
ATOM 885 C C . LEU A 1 109 ? 24.731 -1.601 10.516 1.00 83.00 109 LEU A C 1
ATOM 887 O O . LEU A 1 109 ? 25.150 -0.483 10.238 1.00 83.00 109 LEU A O 1
ATOM 891 N N . MET A 1 110 ? 23.453 -1.825 10.837 1.00 81.94 110 MET A N 1
ATOM 892 C CA . MET A 1 110 ? 22.472 -0.739 10.955 1.00 81.94 110 MET A CA 1
ATOM 893 C C . MET A 1 110 ? 22.877 0.246 12.051 1.00 81.94 110 MET A C 1
ATOM 895 O O . MET A 1 110 ? 22.819 1.452 11.848 1.00 81.94 110 MET A O 1
ATOM 899 N N . TYR A 1 111 ? 23.343 -0.251 13.197 1.00 86.75 111 TYR A N 1
ATOM 900 C CA . TYR A 1 111 ? 23.832 0.616 14.267 1.00 86.75 111 TYR A CA 1
ATOM 901 C C . TYR A 1 111 ? 25.040 1.462 13.827 1.00 86.75 111 TYR A C 1
ATOM 903 O O . TYR A 1 111 ? 25.084 2.667 14.076 1.00 86.75 111 TYR A O 1
ATOM 911 N N . LYS A 1 112 ? 25.989 0.849 13.112 1.00 85.62 112 LYS A N 1
ATOM 912 C CA . LYS A 1 112 ? 27.157 1.521 12.526 1.00 85.62 112 LYS A CA 1
ATOM 913 C C . LYS A 1 112 ? 26.760 2.591 11.501 1.00 85.62 112 LYS A C 1
ATOM 915 O O . LYS A 1 112 ? 27.361 3.660 11.495 1.00 85.62 112 LYS A O 1
ATOM 920 N N . ALA A 1 113 ? 25.732 2.333 10.692 1.00 81.69 113 ALA A N 1
ATOM 921 C CA . ALA A 1 113 ? 25.140 3.300 9.769 1.00 81.69 113 ALA A CA 1
ATOM 922 C C . ALA A 1 113 ? 24.468 4.473 10.511 1.00 81.69 113 ALA A C 1
ATOM 924 O O . ALA A 1 113 ? 24.768 5.629 10.232 1.00 81.69 113 ALA A O 1
ATOM 925 N N . MET A 1 114 ? 23.628 4.189 11.515 1.00 79.81 114 MET A N 1
ATOM 926 C CA . MET A 1 114 ? 22.948 5.209 12.333 1.00 79.81 114 MET A CA 1
ATOM 927 C C . MET A 1 114 ? 23.918 6.149 13.052 1.00 79.81 114 MET A C 1
ATOM 929 O O . MET A 1 114 ? 23.631 7.331 13.217 1.00 79.81 114 MET A O 1
ATOM 933 N N . ARG A 1 115 ? 25.055 5.620 13.516 1.00 83.75 115 ARG A N 1
ATOM 934 C CA . ARG A 1 115 ? 26.082 6.374 14.245 1.00 83.75 115 ARG A CA 1
ATOM 935 C C . ARG A 1 115 ? 27.199 6.901 13.340 1.00 83.75 115 ARG A C 1
ATOM 937 O O . ARG A 1 115 ? 28.224 7.343 13.857 1.00 83.75 115 ARG A O 1
ATOM 944 N N . HIS A 1 116 ? 27.033 6.850 12.017 1.00 82.44 116 HIS A N 1
ATOM 945 C CA . HIS A 1 116 ? 28.042 7.374 11.108 1.00 82.44 116 HIS A CA 1
ATOM 946 C C . HIS A 1 116 ? 28.198 8.894 11.293 1.00 82.44 116 HIS A C 1
ATOM 948 O O . HIS A 1 116 ? 27.184 9.602 11.333 1.00 82.44 116 HIS A O 1
ATOM 954 N N . PRO A 1 117 ? 29.437 9.416 11.400 1.00 82.00 117 PRO A N 1
ATOM 955 C CA . PRO A 1 117 ? 29.675 10.855 11.433 1.00 82.00 117 PRO A CA 1
ATOM 956 C C . PRO A 1 117 ? 28.993 11.538 10.252 1.00 82.00 117 PRO A C 1
ATOM 958 O O . PRO A 1 117 ? 29.024 11.022 9.138 1.00 82.00 117 PRO A O 1
ATOM 961 N N . HIS A 1 118 ? 28.341 12.673 10.503 1.00 80.38 118 HIS A N 1
ATOM 962 C CA . HIS A 1 118 ? 27.639 13.450 9.472 1.00 80.38 118 HIS A CA 1
ATOM 963 C C . HIS A 1 118 ? 26.554 12.681 8.705 1.00 80.38 118 HIS A C 1
ATOM 965 O O . HIS A 1 118 ? 26.084 13.153 7.672 1.00 80.38 118 HIS A O 1
ATOM 971 N N . GLY A 1 119 ? 26.097 11.527 9.212 1.00 79.25 119 GLY A N 1
ATOM 972 C CA . GLY A 1 119 ? 25.117 10.679 8.527 1.00 79.25 119 GLY A CA 1
ATOM 973 C C . GLY A 1 119 ? 23.820 11.416 8.181 1.00 79.25 119 GLY A C 1
ATOM 974 O O . GLY A 1 119 ? 23.279 11.227 7.097 1.00 79.25 119 GLY A O 1
ATOM 975 N N . LYS A 1 120 ? 23.362 12.331 9.050 1.00 78.38 120 LYS A N 1
ATOM 976 C CA . LYS A 1 120 ? 22.204 13.197 8.772 1.00 78.38 120 LYS A CA 1
ATOM 977 C C . LYS A 1 120 ? 22.461 14.139 7.592 1.00 78.38 120 LYS A C 1
ATOM 979 O O . LYS A 1 120 ? 21.603 14.247 6.723 1.00 78.38 120 LYS A O 1
ATOM 984 N N . THR A 1 121 ? 23.620 14.797 7.558 1.00 83.56 121 THR A N 1
ATOM 985 C CA . THR A 1 121 ? 24.005 15.713 6.475 1.00 83.56 121 THR A CA 1
ATOM 986 C C . THR A 1 121 ? 24.095 14.974 5.144 1.00 83.56 121 THR A C 1
ATOM 988 O O . THR A 1 121 ? 23.485 15.408 4.174 1.00 83.56 121 THR A O 1
ATOM 991 N N . LEU A 1 122 ? 24.770 13.819 5.117 1.00 84.56 122 LEU A N 1
ATOM 992 C CA . LEU A 1 122 ? 24.900 12.976 3.923 1.00 84.56 122 LEU A CA 1
ATOM 993 C C . LEU A 1 122 ? 23.548 12.482 3.406 1.00 84.56 122 LEU A C 1
ATOM 995 O O . LEU A 1 122 ? 23.284 12.547 2.210 1.00 84.56 122 LEU A O 1
ATOM 999 N N . LYS A 1 123 ? 22.677 12.038 4.315 1.00 79.56 123 LYS A N 1
ATOM 1000 C CA . LYS A 1 123 ? 21.329 11.593 3.969 1.00 79.56 123 LYS A CA 1
ATOM 1001 C C . LYS A 1 123 ? 20.479 12.729 3.396 1.00 79.56 123 LYS A C 1
ATOM 1003 O O . LYS A 1 123 ? 19.766 12.532 2.425 1.00 79.56 123 LYS A O 1
ATOM 1008 N N . GLN A 1 124 ? 20.535 13.921 3.991 1.00 84.31 124 GLN A N 1
ATOM 1009 C CA . GLN A 1 124 ? 19.777 15.070 3.488 1.00 84.31 124 GLN A CA 1
ATOM 1010 C C . GLN A 1 124 ? 20.295 15.552 2.124 1.00 84.31 124 GLN A C 1
ATOM 1012 O O . GLN A 1 124 ? 19.489 15.905 1.271 1.00 84.31 124 GLN A O 1
ATOM 1017 N N . LEU A 1 125 ? 21.613 15.521 1.893 1.00 87.88 125 LEU A N 1
ATOM 1018 C CA . LEU A 1 125 ? 22.193 15.824 0.578 1.00 87.88 125 LEU A CA 1
ATOM 1019 C C . LEU A 1 125 ? 21.659 14.891 -0.506 1.00 87.88 125 LEU A C 1
ATOM 1021 O O . LEU A 1 125 ? 21.258 15.363 -1.565 1.00 87.88 125 LEU A O 1
ATOM 1025 N N . GLU A 1 126 ? 21.638 13.586 -0.235 1.00 83.06 126 GLU A N 1
ATOM 1026 C CA . GLU A 1 126 ? 21.091 12.595 -1.162 1.00 83.06 126 GLU A CA 1
ATOM 1027 C C . GLU A 1 126 ? 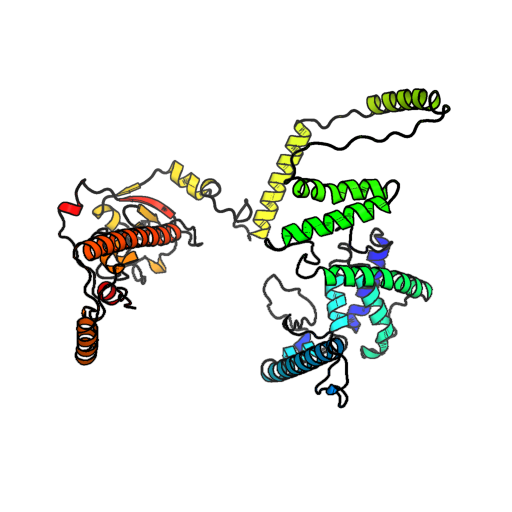19.589 12.796 -1.399 1.00 83.06 126 GLU A C 1
ATOM 1029 O O . GLU A 1 126 ? 19.154 12.834 -2.549 1.00 83.06 126 GLU A O 1
ATOM 1034 N N . ALA A 1 127 ? 18.817 13.044 -0.340 1.00 81.81 127 ALA A N 1
ATOM 1035 C CA . ALA A 1 127 ? 17.379 13.248 -0.461 1.00 81.81 127 ALA A CA 1
ATOM 1036 C C . ALA A 1 127 ? 17.020 14.491 -1.297 1.00 81.81 127 ALA A C 1
ATOM 1038 O O . ALA A 1 127 ? 16.028 14.484 -2.025 1.00 81.81 127 ALA A O 1
ATOM 1039 N N . PHE A 1 128 ? 17.803 15.572 -1.196 1.00 88.31 128 PHE A N 1
ATOM 1040 C CA . PHE A 1 128 ? 17.477 16.842 -1.852 1.00 88.31 128 PHE A CA 1
ATOM 1041 C C . PHE A 1 128 ? 18.099 17.011 -3.240 1.00 88.31 128 PHE A C 1
ATOM 1043 O O . PHE A 1 128 ? 17.508 17.702 -4.073 1.00 88.31 128 PHE A O 1
ATOM 1050 N N . VAL A 1 129 ? 19.239 16.373 -3.535 1.00 88.69 129 VAL A N 1
ATOM 1051 C CA . VAL A 1 129 ? 19.918 16.546 -4.833 1.00 88.69 129 VAL A CA 1
ATOM 1052 C C . VAL A 1 129 ? 19.046 16.103 -6.013 1.00 88.69 129 VAL A C 1
ATOM 1054 O O . VAL A 1 129 ? 19.052 16.745 -7.064 1.00 88.69 129 VAL A O 1
ATOM 1057 N N . GLY A 1 130 ? 18.257 15.037 -5.836 1.00 84.12 130 GLY A N 1
ATOM 1058 C CA . GLY A 1 130 ? 17.366 14.505 -6.873 1.00 84.12 130 GLY A CA 1
ATOM 1059 C C . GLY A 1 130 ? 16.126 15.361 -7.139 1.00 84.12 130 GLY A C 1
ATOM 1060 O O . GLY A 1 130 ? 15.532 15.248 -8.209 1.00 84.12 130 GLY A O 1
ATOM 1061 N N . SER A 1 131 ? 15.775 16.242 -6.202 1.00 85.25 131 SER A N 1
ATOM 1062 C CA . SER A 1 131 ? 14.481 16.932 -6.158 1.00 85.25 131 SER A CA 1
ATOM 1063 C C . SER A 1 131 ? 14.633 18.454 -6.150 1.00 85.25 131 SER A C 1
ATOM 1065 O O . SER A 1 131 ? 13.736 19.169 -5.711 1.00 85.25 131 SER A O 1
ATOM 1067 N N . THR A 1 132 ? 15.769 18.989 -6.615 1.00 88.19 132 THR A N 1
ATOM 1068 C CA . THR A 1 132 ? 16.038 20.441 -6.571 1.00 88.19 132 THR A CA 1
ATOM 1069 C C . THR A 1 132 ? 14.948 21.266 -7.259 1.00 88.19 132 THR A C 1
ATOM 1071 O O . THR A 1 132 ? 14.623 22.340 -6.765 1.00 88.19 132 THR A O 1
ATOM 1074 N N . TRP A 1 133 ? 14.332 20.757 -8.335 1.00 86.75 133 TRP A N 1
ATOM 1075 C CA . TRP A 1 133 ? 13.199 21.379 -9.050 1.00 86.75 133 TRP A CA 1
ATOM 1076 C C . TRP A 1 133 ? 11.842 21.245 -8.346 1.00 86.75 133 TRP A C 1
ATOM 1078 O O . TRP A 1 133 ? 10.911 21.976 -8.670 1.00 86.75 133 TRP A O 1
ATOM 1088 N N . ASP A 1 134 ? 11.748 20.376 -7.344 1.00 83.56 134 ASP A N 1
ATOM 1089 C CA . ASP A 1 134 ? 10.556 20.151 -6.530 1.00 83.56 134 ASP A CA 1
ATOM 1090 C C . ASP A 1 134 ? 10.684 20.876 -5.179 1.00 83.56 134 ASP A C 1
ATOM 1092 O O . ASP A 1 134 ? 10.502 20.289 -4.113 1.00 83.56 134 ASP A O 1
ATOM 1096 N N . ASN A 1 135 ? 11.042 22.166 -5.209 1.00 83.38 135 ASN A N 1
ATOM 1097 C CA . ASN A 1 135 ? 11.225 23.017 -4.020 1.00 83.38 135 ASN A CA 1
ATOM 1098 C C . ASN A 1 135 ? 12.313 22.563 -3.028 1.00 83.38 135 ASN A C 1
ATOM 1100 O O . ASN A 1 135 ? 12.351 23.037 -1.890 1.00 83.38 135 ASN A O 1
ATOM 1104 N N . CYS A 1 136 ? 13.233 21.684 -3.439 1.00 86.88 136 CYS A N 1
ATOM 1105 C CA . CYS A 1 136 ? 14.349 21.260 -2.591 1.00 86.88 136 CYS A CA 1
ATOM 1106 C C . CYS A 1 136 ? 15.650 22.038 -2.847 1.00 86.88 136 CYS A C 1
ATOM 1108 O O . CYS A 1 136 ? 16.671 21.678 -2.266 1.00 86.88 136 CYS A O 1
ATOM 1110 N N . LEU A 1 137 ? 15.639 23.107 -3.659 1.00 90.81 137 LEU A N 1
ATOM 1111 C CA . LEU A 1 137 ? 16.841 23.905 -3.938 1.00 90.81 137 LEU A CA 1
ATOM 1112 C C . LEU A 1 137 ? 17.427 24.530 -2.661 1.00 90.81 137 LEU A C 1
ATOM 1114 O O . LEU A 1 137 ? 18.600 24.332 -2.363 1.00 90.81 137 LEU A O 1
ATOM 1118 N N . PHE A 1 138 ? 16.597 25.212 -1.871 1.00 90.75 138 PHE A N 1
ATOM 1119 C CA . PHE A 1 138 ? 17.029 25.845 -0.622 1.00 90.75 138 PHE A CA 1
ATOM 1120 C C . PHE A 1 138 ? 17.501 24.828 0.442 1.00 90.75 138 PHE A C 1
ATOM 1122 O O . PHE A 1 138 ? 18.601 24.983 0.977 1.00 90.75 138 PHE A O 1
ATOM 1129 N N . PRO A 1 139 ? 16.758 23.736 0.734 1.00 89.38 139 PRO A N 1
ATOM 1130 C CA . PRO A 1 139 ? 17.256 22.669 1.607 1.00 89.38 139 PRO A CA 1
ATOM 1131 C C . PRO A 1 139 ? 18.566 22.028 1.129 1.00 89.38 139 PRO A C 1
ATOM 1133 O O . PRO A 1 139 ? 19.386 21.611 1.951 1.00 89.38 139 PRO A O 1
ATOM 1136 N N . PHE A 1 140 ? 18.771 21.938 -0.187 1.00 92.69 140 PHE A N 1
ATOM 1137 C CA . PHE A 1 140 ? 20.010 21.435 -0.770 1.00 92.69 140 PHE A CA 1
ATOM 1138 C C . PHE A 1 140 ? 21.177 22.407 -0.555 1.00 92.69 140 PHE A C 1
ATOM 1140 O O . PHE A 1 140 ? 22.253 21.978 -0.135 1.00 92.69 140 PHE A O 1
ATOM 1147 N N . GLU A 1 141 ? 20.952 23.708 -0.753 1.00 93.56 141 GLU A N 1
ATOM 1148 C CA . GLU A 1 141 ? 21.927 24.761 -0.457 1.00 93.56 141 GLU A CA 1
ATOM 1149 C C . GLU A 1 141 ? 22.345 24.755 1.018 1.00 93.56 141 GLU A C 1
ATOM 1151 O O . GLU A 1 141 ? 23.538 24.691 1.309 1.00 93.56 141 GLU A O 1
ATOM 1156 N N . GLU A 1 142 ? 21.385 24.685 1.947 1.00 91.62 142 GLU A N 1
ATOM 1157 C CA . GLU A 1 142 ? 21.645 24.565 3.392 1.00 91.62 142 GLU A CA 1
ATOM 1158 C C . GLU A 1 142 ? 22.553 23.368 3.708 1.00 91.62 142 GLU A C 1
ATOM 1160 O O . GLU A 1 142 ? 23.480 23.451 4.519 1.00 91.62 142 GLU A O 1
ATOM 1165 N N . CYS A 1 143 ? 22.327 22.234 3.041 1.00 92.50 143 CYS A N 1
ATOM 1166 C CA . CYS A 1 143 ? 23.172 21.065 3.229 1.00 92.50 143 CYS A CA 1
ATOM 1167 C C . CYS A 1 143 ? 24.605 21.294 2.730 1.00 92.50 143 CYS A C 1
ATOM 1169 O O . CYS A 1 143 ? 25.541 20.840 3.389 1.00 92.50 143 CYS A O 1
ATOM 1171 N N . LEU A 1 144 ? 24.791 21.999 1.611 1.00 94.31 144 LEU A N 1
ATOM 1172 C CA . LEU A 1 144 ? 26.112 22.332 1.072 1.00 94.31 144 LEU A CA 1
ATOM 1173 C C . LEU A 1 144 ? 26.839 23.384 1.922 1.00 94.31 144 LEU A C 1
ATOM 1175 O O . LEU A 1 144 ? 28.046 23.252 2.139 1.00 94.31 144 LEU A O 1
ATOM 1179 N N . VAL A 1 145 ? 26.129 24.377 2.459 1.00 93.25 145 VAL A N 1
ATOM 1180 C CA . VAL A 1 145 ? 26.679 25.340 3.430 1.00 93.25 145 VAL A CA 1
ATOM 1181 C C . VAL A 1 145 ? 27.169 24.604 4.680 1.00 93.25 145 VAL A C 1
ATOM 1183 O O . VAL A 1 145 ? 28.268 24.860 5.177 1.00 93.25 145 VAL A O 1
ATOM 1186 N N . ARG A 1 146 ? 26.401 23.621 5.165 1.00 92.00 146 ARG A N 1
ATOM 1187 C CA . ARG A 1 146 ? 26.813 22.779 6.295 1.00 92.00 146 ARG A CA 1
ATOM 1188 C C . ARG A 1 146 ? 28.014 21.886 5.971 1.00 92.00 146 ARG A C 1
ATOM 1190 O O . ARG A 1 146 ? 28.880 21.721 6.820 1.00 92.00 146 ARG A O 1
ATOM 1197 N N . VAL A 1 147 ? 28.109 21.343 4.755 1.00 92.88 147 VAL A N 1
ATOM 1198 C CA . VAL A 1 147 ? 29.305 20.592 4.325 1.00 92.88 147 VAL A CA 1
ATOM 1199 C C . VAL A 1 147 ? 30.552 21.472 4.341 1.00 92.88 147 VAL A C 1
ATOM 1201 O O . VAL A 1 147 ? 31.593 21.014 4.805 1.00 92.88 147 VAL A O 1
ATOM 1204 N N . GLU A 1 148 ? 30.460 22.720 3.875 1.00 93.75 148 GLU A N 1
ATOM 1205 C CA . GLU A 1 148 ? 31.589 23.656 3.925 1.00 93.75 148 GLU A CA 1
ATOM 1206 C C . GLU A 1 148 ? 31.992 23.964 5.372 1.00 93.75 148 GLU A C 1
ATOM 1208 O O . GLU A 1 148 ? 33.173 23.893 5.719 1.00 93.75 148 GLU A O 1
ATOM 1213 N N . SER A 1 149 ? 31.021 24.271 6.237 1.00 90.88 149 SER A N 1
ATOM 1214 C CA . SER A 1 149 ? 31.305 24.637 7.629 1.00 90.88 149 SER A CA 1
ATOM 1215 C C . SER A 1 149 ? 31.864 23.467 8.448 1.00 90.88 149 SER A C 1
ATOM 1217 O O . SER A 1 149 ? 32.730 23.662 9.304 1.00 90.88 149 SER A O 1
ATOM 1219 N N . GLU A 1 150 ? 31.435 22.241 8.147 1.00 89.75 150 GLU A N 1
ATOM 1220 C CA . GLU A 1 150 ? 31.876 21.013 8.811 1.00 89.75 150 GLU A CA 1
ATOM 1221 C C . GLU A 1 150 ? 33.025 20.303 8.069 1.00 89.75 150 GLU A C 1
ATOM 1223 O O . GLU A 1 150 ? 33.424 19.208 8.470 1.00 89.75 150 GLU A O 1
ATOM 1228 N N . TRP A 1 151 ? 33.607 20.914 7.027 1.00 91.50 151 TRP A N 1
ATOM 1229 C CA . TRP A 1 151 ? 34.560 20.259 6.117 1.00 91.50 151 TRP A CA 1
ATOM 1230 C C . TRP A 1 151 ? 35.735 19.578 6.834 1.00 91.50 151 TRP A C 1
ATOM 1232 O O . TRP A 1 151 ? 36.107 18.443 6.525 1.00 91.50 151 TRP A O 1
ATOM 1242 N N . SER A 1 152 ? 36.278 20.236 7.863 1.00 87.12 152 SER A N 1
ATOM 1243 C CA . SER A 1 152 ? 37.395 19.716 8.667 1.00 87.12 152 SER A CA 1
ATOM 1244 C C . SER A 1 152 ? 37.081 18.392 9.380 1.00 87.12 152 SER A C 1
ATOM 1246 O O . SER A 1 152 ? 37.989 17.615 9.681 1.00 87.12 152 SER A O 1
ATOM 1248 N N . TYR A 1 153 ? 35.803 18.088 9.607 1.00 84.38 153 TYR A N 1
ATOM 1249 C CA . TYR A 1 153 ? 35.350 16.882 10.292 1.00 84.38 153 TYR A CA 1
ATOM 1250 C C . TYR A 1 153 ? 35.096 15.695 9.352 1.00 84.38 153 TYR A C 1
ATOM 1252 O O . TYR A 1 153 ? 34.838 14.597 9.845 1.00 84.38 153 TYR A O 1
ATOM 1260 N N . PHE A 1 154 ? 35.191 15.863 8.027 1.00 83.62 154 PHE A N 1
ATOM 1261 C CA . PHE A 1 154 ? 35.074 14.756 7.062 1.00 83.62 154 PHE A CA 1
ATOM 1262 C C . PHE A 1 154 ? 36.363 13.925 6.926 1.00 83.62 154 PHE A C 1
ATOM 1264 O O . PHE A 1 154 ? 36.407 12.952 6.174 1.00 83.62 154 PHE A O 1
ATOM 1271 N N . GLY A 1 155 ? 37.422 14.265 7.674 1.00 76.75 155 GLY A N 1
ATOM 1272 C CA . GLY A 1 155 ? 38.666 13.487 7.696 1.00 76.75 155 GLY A CA 1
ATOM 1273 C C . GLY A 1 155 ? 39.454 13.564 6.384 1.00 76.75 155 GLY A C 1
ATOM 1274 O O . GLY A 1 155 ? 40.150 12.613 6.021 1.00 76.75 155 GLY A O 1
ATOM 1275 N N . THR A 1 156 ? 39.319 14.679 5.663 1.00 81.06 156 THR A N 1
ATOM 1276 C CA . THR A 1 156 ? 40.092 15.006 4.462 1.00 81.06 156 THR A CA 1
ATOM 1277 C C . THR A 1 156 ? 41.184 16.027 4.786 1.00 81.06 156 THR A C 1
ATOM 1279 O O . THR A 1 156 ? 40.992 16.908 5.620 1.00 81.06 156 THR A O 1
ATOM 1282 N N . ASN A 1 157 ? 42.337 15.892 4.126 1.00 82.12 157 ASN A N 1
ATOM 1283 C CA . ASN A 1 157 ? 43.437 16.861 4.204 1.00 82.12 157 ASN A CA 1
ATOM 1284 C C . ASN A 1 157 ? 43.371 17.905 3.075 1.00 82.12 157 ASN A C 1
ATOM 1286 O O . ASN A 1 157 ? 44.185 18.825 3.051 1.00 82.12 157 ASN A O 1
ATOM 1290 N N . GLU A 1 158 ? 42.437 17.744 2.135 1.00 87.50 158 GLU A N 1
ATOM 1291 C CA . GLU A 1 158 ? 42.230 18.671 1.023 1.00 87.50 158 GLU A CA 1
ATOM 1292 C C . GLU A 1 158 ? 41.341 19.848 1.456 1.00 87.50 158 GLU A C 1
ATOM 1294 O O . GLU A 1 158 ? 40.421 19.650 2.259 1.00 87.50 158 GLU A O 1
ATOM 1299 N N . PRO A 1 159 ? 41.565 21.065 0.929 1.00 92.06 159 PRO A N 1
ATOM 1300 C CA . PRO A 1 159 ? 40.649 22.184 1.134 1.00 92.06 159 PRO A CA 1
ATOM 1301 C C . PRO A 1 159 ? 39.273 21.901 0.509 1.00 92.06 159 PRO A C 1
ATOM 1303 O O . PRO A 1 159 ? 39.152 21.091 -0.412 1.00 92.06 159 PRO A O 1
ATOM 1306 N N . CYS A 1 160 ? 38.230 22.570 1.010 1.00 92.81 160 CYS A N 1
ATOM 1307 C CA . CYS A 1 160 ? 36.888 22.458 0.438 1.00 92.81 160 CYS A CA 1
ATOM 1308 C C . CYS A 1 160 ? 36.919 22.948 -1.022 1.00 92.81 160 CYS A C 1
ATOM 1310 O O . CYS A 1 160 ? 37.469 24.021 -1.281 1.00 92.81 160 CYS A O 1
ATOM 1312 N N . PRO A 1 161 ? 36.372 22.192 -1.991 1.00 94.44 161 PRO A N 1
ATOM 1313 C CA . PRO A 1 161 ? 36.460 22.546 -3.408 1.00 94.44 161 PRO A CA 1
ATOM 1314 C C . PRO A 1 161 ? 35.585 23.747 -3.795 1.00 94.44 161 PRO A C 1
ATOM 1316 O O . PRO A 1 161 ? 35.710 24.258 -4.906 1.00 94.44 161 PRO A O 1
ATOM 1319 N N . TYR A 1 162 ? 34.707 24.201 -2.899 1.00 94.75 162 TYR A N 1
ATOM 1320 C CA . TYR A 1 162 ? 33.901 25.402 -3.068 1.00 94.75 162 TYR A CA 1
ATOM 1321 C C . TYR A 1 162 ? 33.850 26.209 -1.772 1.00 94.75 162 TYR A C 1
ATOM 1323 O O . TYR A 1 162 ? 34.063 25.673 -0.685 1.00 94.75 162 TYR A O 1
ATOM 1331 N N . HIS A 1 163 ? 33.501 27.485 -1.911 1.00 94.06 163 HIS A N 1
ATOM 1332 C CA . HIS A 1 163 ? 33.230 28.378 -0.795 1.00 94.06 163 HIS A CA 1
ATOM 1333 C C . HIS A 1 163 ? 32.008 29.235 -1.098 1.00 94.06 163 HIS A C 1
ATOM 1335 O O . HIS A 1 163 ? 31.901 29.769 -2.205 1.00 94.06 163 HIS A O 1
ATOM 1341 N N . PHE A 1 164 ? 31.099 29.362 -0.135 1.00 93.31 164 PHE A N 1
ATOM 1342 C CA . PHE A 1 164 ? 30.044 30.363 -0.189 1.00 93.31 164 PHE A CA 1
ATOM 1343 C C . PHE A 1 164 ? 30.593 31.705 0.305 1.00 93.31 164 PHE A C 1
ATOM 1345 O O . PHE A 1 164 ? 31.282 31.804 1.323 1.00 93.31 164 PHE A O 1
ATOM 1352 N N . SER A 1 165 ? 30.310 32.769 -0.436 1.00 93.06 165 SER A N 1
ATOM 1353 C CA . SER A 1 165 ? 30.649 34.124 -0.023 1.00 93.06 165 SER A CA 1
ATOM 1354 C C . SER A 1 165 ? 29.839 34.534 1.209 1.00 93.06 165 SER A C 1
ATOM 1356 O O . SER A 1 165 ? 28.738 34.046 1.458 1.00 93.06 165 SER A O 1
ATOM 1358 N N . ALA A 1 166 ? 30.366 35.490 1.977 1.00 90.75 166 ALA A N 1
ATOM 1359 C CA . ALA A 1 166 ? 29.664 36.016 3.148 1.00 90.75 166 ALA A CA 1
ATOM 1360 C C . ALA A 1 166 ? 28.284 36.605 2.798 1.00 90.75 166 ALA A C 1
ATOM 1362 O O . ALA A 1 166 ? 27.386 36.590 3.635 1.00 90.75 166 ALA A O 1
ATOM 1363 N N . GLU A 1 167 ? 28.120 37.105 1.572 1.00 89.19 167 GLU A N 1
ATOM 1364 C CA . GLU A 1 167 ? 26.853 37.650 1.090 1.00 89.19 167 GLU A CA 1
ATOM 1365 C C . GLU A 1 167 ? 25.849 36.547 0.738 1.00 89.19 167 GLU A C 1
ATOM 1367 O O . GLU A 1 167 ? 24.703 36.637 1.166 1.00 89.19 167 GLU A O 1
ATOM 1372 N N . GLU A 1 168 ? 26.282 35.478 0.056 1.00 89.19 168 GLU A N 1
ATOM 1373 C CA . GLU A 1 168 ? 25.442 34.293 -0.199 1.00 89.19 168 GLU A CA 1
ATOM 1374 C C . GLU A 1 168 ? 24.962 33.674 1.120 1.00 89.19 168 GLU A C 1
ATOM 1376 O O . GLU A 1 168 ? 23.774 33.430 1.297 1.00 89.19 168 GLU A O 1
ATOM 1381 N N . ILE A 1 169 ? 25.864 33.513 2.094 1.00 88.69 169 ILE A N 1
ATOM 1382 C CA . ILE A 1 169 ? 25.519 32.987 3.421 1.00 88.69 169 ILE A CA 1
ATOM 1383 C C . ILE A 1 169 ? 24.514 33.905 4.129 1.00 88.69 169 ILE A C 1
ATOM 1385 O O . ILE A 1 169 ? 23.553 33.427 4.729 1.00 88.69 169 ILE A O 1
ATOM 1389 N N . ARG A 1 170 ? 24.717 35.227 4.076 1.00 87.38 170 ARG A N 1
ATOM 1390 C CA . ARG A 1 170 ? 23.813 36.202 4.702 1.00 87.38 170 ARG A CA 1
ATOM 1391 C C . ARG A 1 170 ? 22.419 36.144 4.082 1.00 87.38 170 ARG A C 1
ATOM 1393 O O . ARG A 1 170 ? 21.444 36.092 4.827 1.00 87.38 170 ARG A O 1
ATOM 1400 N N . GLN A 1 171 ? 22.337 36.128 2.754 1.00 86.00 171 GLN A N 1
ATOM 1401 C CA . GLN A 1 171 ? 21.073 36.006 2.037 1.00 86.00 171 GLN A CA 1
ATOM 1402 C C . GLN A 1 171 ? 20.366 34.691 2.393 1.00 86.00 171 GLN A C 1
ATOM 1404 O O . GLN A 1 171 ? 19.189 34.699 2.748 1.00 86.00 171 GLN A O 1
ATOM 1409 N N . HIS A 1 172 ? 21.102 33.579 2.397 1.00 87.44 172 HIS A N 1
ATOM 1410 C CA . HIS A 1 172 ? 20.578 32.275 2.789 1.00 87.44 172 HIS A CA 1
ATOM 1411 C C . HIS A 1 172 ? 19.991 32.297 4.210 1.00 87.44 172 HIS A C 1
ATOM 1413 O O . HIS A 1 172 ? 18.871 31.841 4.424 1.00 87.44 172 HIS A O 1
ATOM 1419 N N . TYR A 1 173 ? 20.673 32.913 5.184 1.00 85.12 173 TYR A N 1
ATOM 1420 C CA . TYR A 1 173 ? 20.151 33.057 6.552 1.00 85.12 173 TYR A CA 1
ATOM 1421 C C . TYR A 1 173 ? 18.881 33.917 6.656 1.00 85.12 173 TYR A C 1
ATOM 1423 O O . TYR A 1 173 ? 18.039 33.646 7.514 1.00 85.12 173 TYR A O 1
ATOM 1431 N N . GLU A 1 174 ? 18.719 34.938 5.812 1.00 83.69 174 GLU A N 1
ATOM 1432 C CA . GLU A 1 174 ? 17.476 35.724 5.743 1.00 83.69 174 GLU A CA 1
ATOM 1433 C C . GLU A 1 174 ? 16.305 34.862 5.229 1.00 83.69 174 GLU A C 1
ATOM 1435 O O . GLU A 1 174 ? 15.171 34.975 5.705 1.00 83.69 174 GLU A O 1
ATOM 1440 N N . GLU A 1 175 ? 16.590 33.935 4.315 1.00 84.06 175 GLU A N 1
ATOM 1441 C CA . GLU A 1 175 ? 15.631 32.971 3.770 1.00 84.06 175 GLU A CA 1
ATOM 1442 C C . GLU A 1 175 ? 15.283 31.845 4.774 1.00 84.06 175 GLU A C 1
ATOM 1444 O O . GLU A 1 175 ? 14.114 31.445 4.865 1.00 84.06 175 GLU A O 1
ATOM 1449 N N . VAL A 1 176 ? 16.237 31.415 5.620 1.00 82.62 176 VAL A N 1
ATOM 1450 C CA . VAL A 1 176 ? 16.046 30.391 6.677 1.00 82.62 176 VAL A CA 1
ATOM 1451 C C . VAL A 1 176 ? 14.867 30.714 7.596 1.00 82.62 176 VAL A C 1
ATOM 1453 O O . VAL A 1 176 ? 14.101 29.813 7.945 1.00 82.62 176 VAL A O 1
ATOM 1456 N N . GLU A 1 177 ? 14.681 31.973 8.005 1.00 77.69 177 GLU A N 1
ATOM 1457 C CA . GLU A 1 177 ? 13.578 32.333 8.908 1.00 77.69 177 GLU A CA 1
ATOM 1458 C C . GLU A 1 177 ? 12.210 32.094 8.249 1.00 77.69 177 GLU A C 1
ATOM 1460 O O . GLU A 1 177 ? 11.290 31.554 8.872 1.00 77.69 177 GLU A O 1
ATOM 1465 N N . SER A 1 178 ? 12.082 32.457 6.972 1.00 78.56 178 SER A N 1
ATOM 1466 C CA . SER A 1 178 ? 10.857 32.262 6.192 1.00 78.56 178 SER A CA 1
ATOM 1467 C C . SER A 1 178 ? 10.588 30.779 5.937 1.00 78.56 178 SER A C 1
ATOM 1469 O O . SER A 1 178 ? 9.457 30.313 6.113 1.00 78.56 178 SER A O 1
ATOM 1471 N N . PHE A 1 179 ? 11.634 30.017 5.608 1.00 81.19 179 PHE A N 1
ATOM 1472 C CA . PHE A 1 179 ? 11.556 28.568 5.458 1.00 81.19 179 PHE A CA 1
ATOM 1473 C C . PHE A 1 179 ? 11.123 27.883 6.764 1.00 81.19 179 PHE A C 1
ATOM 1475 O O . PHE A 1 179 ? 10.179 27.092 6.761 1.00 81.19 179 PHE A O 1
ATOM 1482 N N . ASN A 1 180 ? 11.737 28.228 7.899 1.00 77.62 180 ASN A N 1
ATOM 1483 C CA . ASN A 1 180 ? 11.411 27.645 9.203 1.00 77.62 180 ASN A CA 1
ATOM 1484 C C . ASN A 1 180 ? 9.966 27.934 9.619 1.00 77.62 180 ASN A C 1
ATOM 1486 O O . ASN A 1 180 ? 9.268 27.017 10.049 1.00 77.62 180 ASN A O 1
ATOM 1490 N N . LYS A 1 181 ? 9.478 29.167 9.423 1.00 76.88 181 LYS A N 1
ATOM 1491 C CA . LYS A 1 181 ? 8.066 29.511 9.667 1.00 76.88 181 LYS A CA 1
ATOM 1492 C C . LYS A 1 181 ? 7.119 28.660 8.821 1.00 76.88 181 LYS A C 1
ATOM 1494 O O . LYS A 1 181 ? 6.109 28.182 9.332 1.00 76.88 181 LYS A O 1
ATOM 1499 N N . SER A 1 182 ? 7.459 28.432 7.550 1.00 76.81 182 SER A N 1
ATOM 1500 C CA . SER A 1 182 ? 6.706 27.525 6.676 1.00 76.81 182 SER A CA 1
ATOM 1501 C C . SER A 1 182 ? 6.715 26.092 7.225 1.00 76.81 182 SER A C 1
ATOM 1503 O O . SER A 1 182 ? 5.662 25.466 7.317 1.00 76.81 182 SER A O 1
ATOM 1505 N N . GLN A 1 183 ? 7.868 25.566 7.647 1.00 76.06 183 GLN A N 1
ATOM 1506 C CA . GLN A 1 183 ? 7.964 24.212 8.213 1.00 76.06 183 GLN A CA 1
ATOM 1507 C C . GLN A 1 183 ? 7.171 24.056 9.519 1.00 76.06 183 GLN A C 1
ATOM 1509 O O . GLN A 1 183 ? 6.459 23.067 9.692 1.00 76.06 183 GLN A O 1
ATOM 1514 N N . GLU A 1 184 ? 7.242 25.028 10.432 1.00 72.88 184 GLU A N 1
ATOM 1515 C CA . GLU A 1 184 ? 6.467 25.020 11.680 1.00 72.88 184 GLU A CA 1
ATOM 1516 C C . GLU A 1 184 ? 4.962 25.049 11.418 1.00 72.88 184 GLU A C 1
ATOM 1518 O O . GLU A 1 184 ? 4.204 24.312 12.054 1.00 72.88 184 GLU A O 1
ATOM 1523 N N . PHE A 1 185 ? 4.538 25.857 10.447 1.00 75.75 185 PHE A N 1
ATOM 1524 C CA . PHE A 1 185 ? 3.155 25.913 10.005 1.00 75.75 185 PHE A CA 1
ATOM 1525 C C . PHE A 1 185 ? 2.665 24.544 9.506 1.00 75.75 185 PHE A C 1
ATOM 1527 O O . PHE A 1 185 ? 1.648 24.041 9.987 1.00 75.75 185 PHE A O 1
ATOM 1534 N N . TRP A 1 186 ? 3.411 23.889 8.612 1.00 73.44 186 TRP A N 1
ATOM 1535 C CA . TRP A 1 186 ? 3.042 22.565 8.098 1.00 73.44 186 TRP A CA 1
ATOM 1536 C C . TRP A 1 186 ? 3.092 21.476 9.172 1.00 73.44 186 TRP A C 1
ATOM 1538 O O . TRP A 1 186 ? 2.209 20.619 9.223 1.00 73.44 186 TRP A O 1
ATOM 1548 N N . LYS A 1 187 ? 4.048 21.553 10.102 1.00 72.56 187 LYS A N 1
ATOM 1549 C CA . LYS A 1 187 ? 4.108 20.665 11.269 1.00 72.56 187 LYS A CA 1
ATOM 1550 C C . LYS A 1 187 ? 2.884 20.821 12.175 1.00 72.56 187 LYS A C 1
ATOM 1552 O O . LYS A 1 187 ? 2.373 19.827 12.681 1.00 72.56 187 LYS A O 1
ATOM 1557 N N . ALA A 1 188 ? 2.371 22.038 12.357 1.00 71.38 188 ALA A N 1
ATOM 1558 C CA . ALA A 1 188 ? 1.147 22.274 13.127 1.00 71.38 188 ALA A CA 1
ATOM 1559 C C . ALA A 1 188 ? -0.105 21.677 12.457 1.00 71.38 188 ALA A C 1
ATOM 1561 O O . ALA A 1 188 ? -1.086 21.368 13.137 1.00 71.38 188 ALA A O 1
ATOM 1562 N N . LEU A 1 189 ? -0.068 21.486 11.135 1.00 73.00 189 LEU A N 1
ATOM 1563 C CA . LEU A 1 189 ? -1.127 20.833 10.367 1.00 73.00 189 LEU A CA 1
ATOM 1564 C C . LEU A 1 189 ? -0.960 19.313 10.261 1.00 73.00 189 LEU A C 1
ATOM 1566 O O . LEU A 1 189 ? -1.876 18.643 9.772 1.00 73.00 189 LEU A O 1
ATOM 1570 N N . GLN A 1 190 ? 0.151 18.760 10.754 1.00 68.44 190 GLN A N 1
ATOM 1571 C CA . GLN A 1 190 ? 0.452 17.335 10.698 1.00 68.44 190 GLN A CA 1
ATOM 1572 C C . GLN A 1 190 ? -0.629 16.531 11.443 1.00 68.44 190 GLN A C 1
ATOM 1574 O O . GLN A 1 190 ? -0.859 16.698 12.640 1.00 68.44 190 GLN A O 1
ATOM 1579 N N . GLY A 1 191 ? -1.336 15.668 10.705 1.00 70.75 191 GLY A N 1
ATOM 1580 C CA . GLY A 1 191 ? -2.503 14.913 11.188 1.00 70.75 191 GLY A CA 1
ATOM 1581 C C . GLY A 1 191 ? -3.853 15.451 10.699 1.00 70.75 191 GLY A C 1
ATOM 1582 O O . GLY A 1 191 ? -4.861 14.751 10.793 1.00 70.75 191 GLY A O 1
ATOM 1583 N N . ILE A 1 192 ? -3.878 16.656 10.125 1.00 76.81 192 ILE A N 1
ATOM 1584 C CA . ILE A 1 192 ? -5.007 17.178 9.346 1.00 76.81 192 ILE A CA 1
ATOM 1585 C C . ILE A 1 192 ? -4.677 17.095 7.856 1.00 76.81 192 ILE A C 1
ATOM 1587 O O . ILE A 1 192 ? -5.452 16.513 7.093 1.00 76.81 192 ILE A O 1
ATOM 1591 N N . LEU A 1 193 ? -3.518 17.640 7.487 1.00 75.75 193 LEU A N 1
ATOM 1592 C CA . LEU A 1 193 ? -2.912 17.600 6.162 1.00 75.75 193 LEU A CA 1
ATOM 1593 C C . LEU A 1 193 ? -1.510 16.996 6.277 1.00 75.75 193 LEU A C 1
ATOM 1595 O O . LEU A 1 193 ? -0.810 17.217 7.267 1.00 75.75 193 LEU A O 1
ATOM 1599 N N . THR A 1 194 ? -1.106 16.220 5.280 1.00 69.00 194 THR A N 1
ATOM 1600 C CA . THR A 1 194 ? 0.297 15.872 5.074 1.00 69.00 194 THR A CA 1
ATOM 1601 C C . THR A 1 194 ? 1.024 17.065 4.454 1.00 69.00 194 THR A C 1
ATOM 1603 O O . THR A 1 194 ? 0.406 17.948 3.855 1.00 69.00 194 THR A O 1
ATOM 1606 N N . ASP A 1 195 ? 2.342 17.076 4.592 1.00 61.66 195 ASP A N 1
ATOM 1607 C CA . ASP A 1 195 ? 3.276 17.952 3.875 1.00 61.66 195 ASP A CA 1
ATOM 1608 C C . ASP A 1 195 ? 3.094 17.908 2.348 1.00 61.66 195 ASP A C 1
ATOM 1610 O O . ASP A 1 195 ? 3.225 18.930 1.678 1.00 61.66 195 ASP A O 1
ATOM 1614 N N . GLU A 1 196 ? 2.701 16.753 1.811 1.00 62.53 196 GLU A N 1
ATOM 1615 C CA . GLU A 1 196 ? 2.344 16.570 0.397 1.00 62.53 196 GLU A CA 1
ATOM 1616 C C . GLU A 1 196 ? 0.917 17.033 0.028 1.00 62.53 196 GLU A C 1
ATOM 1618 O O . GLU A 1 196 ? 0.483 16.902 -1.117 1.00 62.53 196 GLU A O 1
ATOM 1623 N N . GLY A 1 197 ? 0.150 17.571 0.981 1.00 68.88 197 GLY A N 1
ATOM 1624 C CA . GLY A 1 197 ? -1.194 18.100 0.737 1.00 68.88 197 GLY A CA 1
ATOM 1625 C C . GLY A 1 197 ? -2.320 17.058 0.724 1.00 68.88 197 GLY A C 1
ATOM 1626 O O . GLY A 1 197 ? -3.436 17.370 0.299 1.00 68.88 197 GLY A O 1
ATOM 1627 N N . TYR A 1 198 ? -2.080 15.838 1.212 1.00 75.38 198 TYR A N 1
ATOM 1628 C CA . TYR A 1 198 ? -3.122 14.825 1.394 1.00 75.38 198 TYR A CA 1
ATOM 1629 C C . TYR A 1 198 ? -3.821 14.980 2.746 1.00 75.38 198 TYR A C 1
ATOM 1631 O O . TYR A 1 198 ? -3.217 15.357 3.741 1.00 75.38 198 TYR A O 1
ATOM 1639 N N . ALA A 1 199 ? -5.105 14.637 2.812 1.00 80.81 199 ALA A N 1
ATOM 1640 C CA . ALA A 1 199 ? -5.863 14.586 4.061 1.00 80.81 199 ALA A CA 1
ATOM 1641 C C . ALA A 1 199 ? -6.588 13.242 4.170 1.00 80.81 199 ALA A C 1
ATOM 1643 O O . ALA A 1 199 ? -7.042 12.688 3.162 1.00 80.81 199 ALA A O 1
ATOM 1644 N N . SER A 1 200 ? -6.719 12.715 5.391 1.00 82.50 200 SER A N 1
ATOM 1645 C CA . SER A 1 200 ? -7.524 11.517 5.620 1.00 82.50 200 SER A CA 1
ATOM 1646 C C . SER A 1 200 ? -8.998 11.837 5.385 1.00 82.50 200 SER A C 1
ATOM 1648 O O . SER A 1 200 ? -9.418 12.994 5.404 1.00 82.50 200 SER A O 1
ATOM 1650 N N . LYS A 1 201 ? -9.830 10.810 5.194 1.00 83.81 201 LYS A N 1
ATOM 1651 C CA . LYS A 1 201 ? -11.273 11.022 5.030 1.00 83.81 201 LYS A CA 1
ATOM 1652 C C . LYS A 1 201 ? -11.880 11.753 6.233 1.00 83.81 201 LYS A C 1
ATOM 1654 O O . LYS A 1 201 ? -12.783 12.565 6.057 1.00 83.81 201 LYS A O 1
ATOM 1659 N N . GLU A 1 202 ? -11.400 11.452 7.436 1.00 83.44 202 GLU A N 1
ATOM 1660 C CA . GLU A 1 202 ? -11.871 12.054 8.682 1.00 83.44 202 GLU A CA 1
ATOM 1661 C C . GLU A 1 202 ? -11.420 13.513 8.823 1.00 83.44 202 GLU A C 1
ATOM 1663 O O . GLU A 1 202 ? -12.197 14.344 9.291 1.00 83.44 202 GLU A O 1
ATOM 1668 N N . SER A 1 203 ? -10.194 13.841 8.401 1.00 82.44 203 SER A N 1
ATOM 1669 C CA . SER A 1 203 ? -9.646 15.197 8.507 1.00 82.44 203 SER A CA 1
ATOM 1670 C C . SER A 1 203 ? -9.954 16.092 7.302 1.00 82.44 203 SER A C 1
ATOM 1672 O O . SER A 1 203 ? -9.800 17.308 7.405 1.00 82.44 203 SER A O 1
ATOM 1674 N N . PHE A 1 204 ? -10.435 15.529 6.187 1.00 83.75 204 PHE A N 1
ATOM 1675 C CA . PHE A 1 204 ? -10.630 16.234 4.915 1.00 83.75 204 PHE A CA 1
ATOM 1676 C C . PHE A 1 204 ? -11.483 17.502 5.039 1.00 83.75 204 PHE A C 1
ATOM 1678 O O . PHE A 1 204 ? -11.123 18.540 4.495 1.00 83.75 204 PHE A O 1
ATOM 1685 N N . SER A 1 205 ? -12.602 17.452 5.770 1.00 83.25 205 SER A N 1
ATOM 1686 C CA . SER A 1 205 ? -13.460 18.633 5.954 1.00 83.25 205 SER A CA 1
ATOM 1687 C C . SER A 1 205 ? -12.733 19.766 6.679 1.00 83.25 205 SER A C 1
ATOM 1689 O O . SER A 1 205 ? -12.805 20.909 6.243 1.00 83.25 205 SER A O 1
ATOM 1691 N N . LYS A 1 206 ? -11.982 19.431 7.734 1.00 81.88 206 LYS A N 1
ATOM 1692 C CA . LYS A 1 206 ? -11.183 20.392 8.502 1.00 81.88 206 LYS A CA 1
ATOM 1693 C C . LYS A 1 206 ? -10.008 20.935 7.680 1.00 81.88 206 LYS A C 1
ATOM 1695 O O . LYS A 1 206 ? -9.672 22.106 7.786 1.00 81.88 206 LYS A O 1
ATOM 1700 N N . ALA A 1 207 ? -9.409 20.098 6.834 1.00 84.12 207 ALA A N 1
ATOM 1701 C CA . ALA A 1 207 ? -8.368 20.510 5.898 1.00 84.12 207 ALA A CA 1
ATOM 1702 C C . ALA A 1 207 ? -8.888 21.550 4.892 1.00 84.12 207 ALA A C 1
ATOM 1704 O O . ALA A 1 207 ? -8.244 22.572 4.682 1.00 84.12 207 ALA A O 1
ATOM 1705 N N . VAL A 1 208 ? -10.069 21.323 4.305 1.00 85.62 208 VAL A N 1
ATOM 1706 C CA . VAL A 1 208 ? -10.693 22.265 3.358 1.00 85.62 208 VAL A CA 1
ATOM 1707 C C . VAL A 1 208 ? -11.040 23.598 4.027 1.00 85.62 208 VAL A C 1
ATOM 1709 O O . VAL A 1 208 ? -10.848 24.637 3.404 1.00 85.62 208 VAL A O 1
ATOM 1712 N N . GLU A 1 209 ? -11.512 23.577 5.275 1.00 83.12 209 GLU A N 1
ATOM 1713 C CA . GLU A 1 209 ? -11.789 24.785 6.066 1.00 83.12 209 GLU A CA 1
ATOM 1714 C C . GLU A 1 209 ? -10.518 25.620 6.278 1.00 83.12 209 GLU A C 1
ATOM 1716 O O . GLU A 1 209 ? -10.471 26.775 5.866 1.00 83.12 209 GLU A O 1
ATOM 1721 N N . ILE A 1 210 ? -9.449 25.003 6.795 1.00 81.50 210 ILE A N 1
ATOM 1722 C CA . ILE A 1 210 ? -8.159 25.673 7.024 1.00 81.50 210 ILE A CA 1
ATOM 1723 C C . ILE A 1 210 ? -7.592 26.243 5.718 1.00 81.50 210 ILE A C 1
ATOM 1725 O O . ILE A 1 210 ? -7.153 27.389 5.680 1.00 81.50 210 ILE A O 1
ATOM 1729 N N . LEU A 1 211 ? -7.616 25.469 4.626 1.00 84.69 211 LEU A N 1
ATOM 1730 C CA . LEU A 1 211 ? -7.160 25.946 3.317 1.00 84.69 211 LEU A CA 1
ATOM 1731 C C . LEU A 1 211 ? -8.040 27.085 2.775 1.00 84.69 211 LEU A C 1
ATOM 1733 O O . LEU A 1 211 ? -7.545 27.935 2.035 1.00 84.69 211 LEU A O 1
ATOM 1737 N N . GLY A 1 212 ? -9.324 27.117 3.140 1.00 83.19 212 GLY A N 1
ATOM 1738 C CA . GLY A 1 212 ? -10.247 28.210 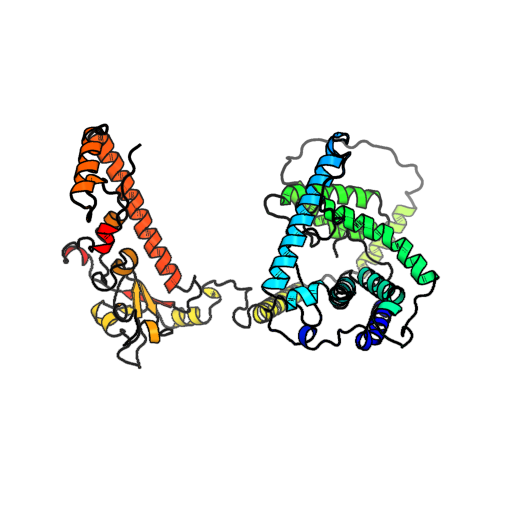2.837 1.00 83.19 212 GLY A CA 1
ATOM 1739 C C . GLY A 1 212 ? -9.881 29.494 3.573 1.00 83.19 212 GLY A C 1
ATOM 1740 O O . GLY A 1 212 ? -9.765 30.542 2.943 1.00 83.19 212 GLY A O 1
ATOM 1741 N N . ASP A 1 213 ? -9.613 29.407 4.872 1.00 79.88 213 ASP A N 1
ATOM 1742 C CA . ASP A 1 213 ? -9.196 30.560 5.675 1.00 79.88 213 ASP A CA 1
ATOM 1743 C C . ASP A 1 213 ? -7.863 31.130 5.186 1.00 79.88 213 ASP A C 1
ATOM 1745 O O . ASP A 1 213 ? -7.728 32.338 4.974 1.00 79.88 213 ASP A O 1
ATOM 1749 N N . LEU A 1 214 ? -6.890 30.250 4.928 1.00 81.00 214 LEU A N 1
ATOM 1750 C CA . LEU A 1 214 ? -5.607 30.639 4.351 1.00 81.00 214 LEU A CA 1
ATOM 1751 C C . LEU A 1 214 ? -5.816 31.378 3.035 1.00 81.00 214 LEU A C 1
ATOM 1753 O O . LEU A 1 214 ? -5.250 32.453 2.843 1.00 81.00 214 LEU A O 1
ATOM 1757 N N . ARG A 1 215 ? -6.651 30.830 2.142 1.00 85.00 215 ARG A N 1
ATOM 1758 C CA . ARG A 1 215 ? -6.972 31.424 0.840 1.00 85.00 215 ARG A CA 1
ATOM 1759 C C . ARG A 1 215 ? -7.468 32.857 0.975 1.00 85.00 215 ARG A C 1
ATOM 1761 O O . ARG A 1 215 ? -7.008 33.720 0.228 1.00 85.00 215 ARG A O 1
ATOM 1768 N N . GLU A 1 216 ? -8.372 33.122 1.910 1.00 83.44 216 GLU A N 1
ATOM 1769 C CA . GLU A 1 216 ? -8.889 34.474 2.132 1.00 83.44 216 GLU A CA 1
ATOM 1770 C C . GLU A 1 216 ? -7.806 35.421 2.668 1.00 83.44 216 GLU A C 1
ATOM 1772 O O . GLU A 1 216 ? -7.690 36.550 2.186 1.00 83.44 216 GLU A O 1
ATOM 1777 N N . VAL A 1 217 ? -6.937 34.951 3.570 1.00 78.81 217 VAL A N 1
ATOM 1778 C CA . VAL A 1 217 ? -5.770 35.719 4.042 1.00 78.81 217 VAL A CA 1
ATOM 1779 C C . VAL A 1 217 ? -4.805 36.033 2.892 1.00 78.81 217 VAL A C 1
ATOM 1781 O O . VAL A 1 217 ? -4.396 37.183 2.717 1.00 78.81 217 VAL A O 1
ATOM 1784 N N . GLY A 1 218 ? -4.468 35.037 2.071 1.00 76.75 218 GLY A N 1
ATOM 1785 C CA . GLY A 1 218 ? -3.567 35.196 0.930 1.00 76.75 218 GLY A CA 1
ATOM 1786 C C . GLY A 1 218 ? -4.123 36.161 -0.115 1.00 76.75 218 GLY A C 1
ATOM 1787 O O . GLY A 1 218 ? -3.431 37.085 -0.538 1.00 76.75 218 GLY A O 1
ATOM 1788 N N . LEU A 1 219 ? -5.409 36.041 -0.460 1.00 82.69 219 LEU A N 1
ATOM 1789 C CA . LEU A 1 219 ? -6.067 37.010 -1.335 1.00 82.69 219 LEU A CA 1
ATOM 1790 C C . LEU A 1 219 ? -6.142 38.400 -0.708 1.00 82.69 219 LEU A C 1
ATOM 1792 O O . LEU A 1 219 ? -6.078 39.377 -1.440 1.00 82.69 219 LEU A O 1
ATOM 1796 N N . GLY A 1 220 ? -6.273 38.534 0.610 1.00 77.44 220 GLY A N 1
ATOM 1797 C CA . GLY A 1 220 ? -6.227 39.835 1.280 1.00 77.44 220 GLY A CA 1
ATOM 1798 C C . GLY A 1 220 ? -4.885 40.553 1.100 1.00 77.44 220 GLY A C 1
ATOM 1799 O O . GLY A 1 220 ? -4.863 41.766 0.885 1.00 77.44 220 GLY A O 1
ATOM 1800 N N . ASN A 1 221 ? -3.787 39.795 1.122 1.00 75.50 221 ASN A N 1
ATOM 1801 C CA . ASN A 1 221 ? -2.425 40.329 1.164 1.00 75.50 221 ASN A CA 1
ATOM 1802 C C . ASN A 1 221 ? -1.759 40.470 -0.217 1.00 75.50 221 ASN A C 1
ATOM 1804 O O . ASN A 1 221 ? -0.953 41.381 -0.409 1.00 75.50 221 ASN A O 1
ATOM 1808 N N . LEU A 1 222 ? -2.108 39.620 -1.188 1.00 82.44 222 LEU A N 1
ATOM 1809 C CA . LEU A 1 222 ? -1.513 39.630 -2.529 1.00 82.44 222 LEU A CA 1
ATOM 1810 C C . LEU A 1 222 ? -2.134 40.695 -3.452 1.00 82.44 222 LEU A C 1
ATOM 1812 O O . LEU A 1 222 ? -3.325 41.037 -3.366 1.00 82.44 222 LEU A O 1
ATOM 1816 N N . LYS A 1 223 ? -1.328 41.203 -4.395 1.00 84.75 223 LYS A N 1
ATOM 1817 C CA . LYS A 1 223 ? -1.718 42.227 -5.384 1.00 84.75 223 LYS A CA 1
ATOM 1818 C C . LYS A 1 223 ? -1.304 41.823 -6.805 1.00 84.75 223 LYS A C 1
ATOM 1820 O O . LYS A 1 223 ? -0.494 40.928 -6.996 1.00 84.75 223 LYS A O 1
ATOM 1825 N N . GLY A 1 224 ? -1.878 42.485 -7.812 1.00 87.81 224 GLY A N 1
ATOM 1826 C CA . GLY A 1 224 ? -1.425 42.365 -9.204 1.00 87.81 224 GLY A CA 1
ATOM 1827 C C . GLY A 1 224 ? -1.545 40.957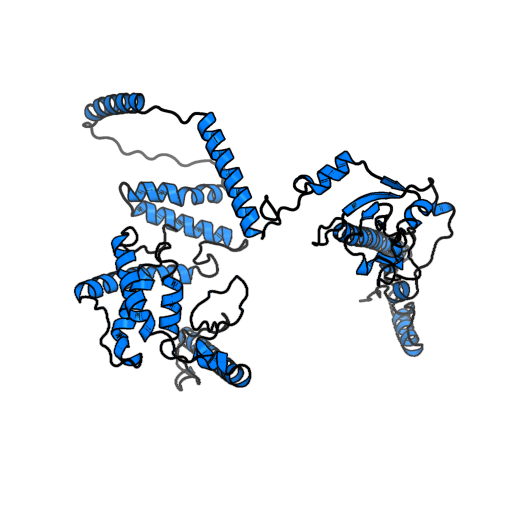 -9.803 1.00 87.81 224 GLY A C 1
ATOM 1828 O O . GLY A 1 224 ? -2.595 40.322 -9.703 1.00 87.81 224 GLY A O 1
ATOM 1829 N N . GLU A 1 225 ? -0.489 40.512 -10.488 1.00 79.56 225 GLU A N 1
ATOM 1830 C CA . GLU A 1 225 ? -0.409 39.194 -11.137 1.00 79.56 225 GLU A CA 1
ATOM 1831 C C . GLU A 1 225 ? -0.307 38.038 -10.150 1.00 79.56 225 GLU A C 1
ATOM 1833 O O . GLU A 1 225 ? -1.023 37.055 -10.320 1.00 79.56 225 GLU A O 1
ATOM 1838 N N . GLU A 1 226 ? 0.450 38.203 -9.067 1.00 75.94 226 GLU A N 1
ATOM 1839 C CA . GLU A 1 226 ? 0.568 37.203 -7.999 1.00 75.94 226 GLU A CA 1
ATOM 1840 C C . GLU A 1 226 ? -0.803 36.858 -7.408 1.00 75.94 226 GLU A C 1
ATOM 1842 O O . GLU A 1 226 ? -1.162 35.691 -7.275 1.00 75.94 226 GLU A O 1
ATOM 1847 N N . ARG A 1 227 ? -1.638 37.875 -7.149 1.00 84.00 227 ARG A N 1
ATOM 1848 C CA . ARG A 1 227 ? -3.017 37.665 -6.680 1.00 84.00 227 ARG A CA 1
ATOM 1849 C C . ARG A 1 227 ? -3.863 36.883 -7.687 1.00 84.00 227 ARG A C 1
ATOM 1851 O O . ARG A 1 227 ? -4.719 36.102 -7.275 1.00 84.00 227 ARG A O 1
ATOM 1858 N N . ARG A 1 228 ? -3.682 37.133 -8.991 1.00 84.56 228 ARG A N 1
ATOM 1859 C CA . ARG A 1 228 ? -4.440 36.451 -10.053 1.00 84.56 228 ARG A CA 1
ATOM 1860 C C . ARG A 1 228 ? -4.036 34.982 -10.155 1.00 84.56 228 ARG A C 1
ATOM 1862 O O . ARG A 1 228 ? -4.931 34.143 -10.100 1.00 84.56 228 ARG A O 1
ATOM 1869 N N . SER A 1 229 ? -2.734 34.689 -10.211 1.00 81.69 229 SER A N 1
ATOM 1870 C CA . SER A 1 229 ? -2.216 33.309 -10.229 1.00 81.69 229 SER A CA 1
ATOM 1871 C C . SER A 1 229 ? -2.700 32.536 -9.006 1.00 81.69 229 SER A C 1
ATOM 1873 O O . SER A 1 229 ? -3.300 31.469 -9.112 1.00 81.69 229 SER A O 1
ATOM 1875 N N . PHE A 1 230 ? -2.578 33.153 -7.832 1.00 80.81 230 PHE A N 1
ATOM 1876 C CA . PHE A 1 230 ? -3.004 32.553 -6.580 1.00 80.81 230 PHE A CA 1
ATOM 1877 C C . PHE A 1 230 ? -4.519 32.295 -6.495 1.00 80.81 230 PHE A C 1
ATOM 1879 O O . PHE A 1 230 ? -4.938 31.248 -5.996 1.00 80.81 230 PHE A O 1
ATOM 1886 N N . ASP A 1 231 ? -5.376 33.209 -6.981 1.00 86.69 231 ASP A N 1
ATOM 1887 C CA . ASP A 1 231 ? -6.833 32.975 -7.037 1.00 86.69 231 ASP A CA 1
ATOM 1888 C C . ASP A 1 231 ? -7.180 31.786 -7.938 1.00 86.69 231 ASP A C 1
ATOM 1890 O O . ASP A 1 231 ? -8.092 31.028 -7.598 1.00 86.69 231 ASP A O 1
ATOM 1894 N N . GLU A 1 232 ? -6.476 31.633 -9.062 1.00 86.81 232 GLU A N 1
ATOM 1895 C CA . GLU A 1 232 ? -6.662 30.538 -10.015 1.00 86.81 232 GLU A CA 1
ATOM 1896 C C . GLU A 1 232 ? -6.230 29.194 -9.420 1.00 86.81 232 GLU A C 1
ATOM 1898 O O . GLU A 1 232 ? -7.031 28.254 -9.403 1.00 86.81 232 GLU A O 1
ATOM 1903 N N . GLU A 1 233 ? -5.032 29.125 -8.839 1.00 82.81 233 GLU A N 1
ATOM 1904 C CA . GLU A 1 233 ? -4.470 27.914 -8.227 1.00 82.81 233 GLU A CA 1
ATOM 1905 C C . GLU A 1 233 ? -5.272 27.428 -7.010 1.00 82.81 233 GLU A C 1
ATOM 1907 O O . GLU A 1 233 ? -5.420 26.226 -6.786 1.00 82.81 233 GLU A O 1
ATOM 1912 N N . THR A 1 234 ? -5.852 28.345 -6.230 1.00 85.69 234 THR A N 1
ATOM 1913 C CA . THR A 1 234 ? -6.602 28.019 -4.999 1.00 85.69 234 THR A CA 1
ATOM 1914 C C . THR A 1 234 ? -8.118 27.946 -5.203 1.00 85.69 234 THR A C 1
ATOM 1916 O O . THR A 1 234 ? -8.877 27.744 -4.250 1.00 85.69 234 THR A O 1
ATOM 1919 N N . ARG A 1 235 ? -8.618 28.120 -6.435 1.00 86.00 235 ARG A N 1
ATOM 1920 C CA . ARG A 1 235 ? -10.062 28.221 -6.724 1.00 86.00 235 ARG A CA 1
ATOM 1921 C C . ARG A 1 235 ? -10.855 26.973 -6.340 1.00 86.00 235 ARG A C 1
ATOM 1923 O O . ARG A 1 235 ? -12.033 27.078 -5.996 1.00 86.00 235 ARG A O 1
ATOM 1930 N N . TRP A 1 236 ? -10.227 25.802 -6.394 1.00 83.00 236 TRP A N 1
ATOM 1931 C CA . TRP A 1 236 ? -10.859 24.511 -6.109 1.00 83.00 236 TRP A CA 1
ATOM 1932 C C . TRP A 1 236 ? -11.419 24.413 -4.681 1.00 83.00 236 TRP A C 1
ATOM 1934 O O . TRP A 1 236 ? -12.397 23.697 -4.461 1.00 83.00 236 TRP A O 1
ATOM 1944 N N . VAL A 1 237 ? -10.872 25.184 -3.735 1.00 80.69 237 VAL A N 1
ATOM 1945 C CA . VAL A 1 237 ? -11.331 25.226 -2.338 1.00 80.69 237 VAL A CA 1
ATOM 1946 C C . VAL A 1 237 ? -12.763 25.785 -2.231 1.00 80.69 237 VAL A C 1
ATOM 1948 O O . VAL A 1 237 ? -13.551 25.310 -1.412 1.00 80.69 237 VAL A O 1
ATOM 1951 N N . ARG A 1 238 ? -13.173 26.695 -3.138 1.00 66.44 238 ARG A N 1
ATOM 1952 C CA . ARG A 1 238 ? -14.543 27.260 -3.190 1.00 66.44 238 ARG A CA 1
ATOM 1953 C C . ARG A 1 238 ? -15.621 26.203 -3.444 1.00 66.44 238 ARG A C 1
ATOM 1955 O O . ARG A 1 238 ? -16.723 26.297 -2.913 1.00 66.44 238 ARG A O 1
ATOM 1962 N N . TYR A 1 239 ? -15.321 25.202 -4.270 1.00 53.34 239 TYR A N 1
ATOM 1963 C CA . TYR A 1 239 ? -16.336 24.305 -4.832 1.00 53.34 239 TYR A CA 1
ATOM 1964 C C . TYR A 1 239 ? -16.861 23.238 -3.859 1.00 53.34 239 TYR A C 1
ATOM 1966 O O . TYR A 1 239 ? -17.839 22.568 -4.182 1.00 53.34 239 TYR A O 1
ATOM 1974 N N . ARG A 1 240 ? -16.254 23.064 -2.677 1.00 52.16 240 ARG A N 1
ATOM 1975 C CA . ARG A 1 240 ? -16.710 22.065 -1.688 1.00 52.16 240 ARG A CA 1
ATOM 1976 C C . ARG A 1 240 ? -17.155 22.632 -0.342 1.00 52.16 240 ARG A C 1
ATOM 1978 O O . ARG A 1 240 ? -17.880 21.932 0.358 1.00 52.16 240 ARG A O 1
ATOM 1985 N N . GLY A 1 241 ? -16.797 23.874 -0.009 1.00 43.25 241 GLY A N 1
ATOM 1986 C CA . GLY A 1 241 ? -17.347 24.572 1.162 1.00 43.25 241 GLY A CA 1
ATOM 1987 C C . GLY A 1 241 ? -18.823 24.959 0.992 1.00 43.25 241 GLY A C 1
ATOM 1988 O O . GLY A 1 241 ? -19.573 24.962 1.957 1.00 43.25 241 GLY A O 1
ATOM 1989 N N . ALA A 1 242 ? -19.272 25.182 -0.248 1.00 38.22 242 ALA A N 1
ATOM 1990 C CA . ALA A 1 242 ? -20.626 25.646 -0.572 1.00 38.22 242 ALA A CA 1
ATOM 1991 C C . ALA A 1 242 ? -21.693 24.533 -0.711 1.00 38.22 242 ALA A C 1
ATOM 1993 O O . ALA A 1 242 ? -22.799 24.794 -1.171 1.00 38.22 242 ALA A O 1
ATOM 1994 N N . ALA A 1 243 ? -21.396 23.278 -0.343 1.00 37.47 243 ALA A N 1
ATOM 1995 C CA . ALA A 1 243 ? -22.384 22.187 -0.402 1.00 37.47 243 ALA A CA 1
ATOM 1996 C C . ALA A 1 243 ? -23.374 22.179 0.784 1.00 37.47 243 ALA A C 1
ATOM 1998 O O . ALA A 1 243 ? -24.243 21.308 0.865 1.00 37.47 243 ALA A O 1
ATOM 1999 N N . LYS A 1 244 ? -23.259 23.145 1.696 1.00 39.16 244 LYS A N 1
ATOM 2000 C CA . LYS A 1 244 ? -24.285 23.508 2.671 1.00 39.16 244 LYS A CA 1
ATOM 2001 C C . LYS A 1 244 ? -24.381 25.025 2.665 1.00 39.16 244 LYS A C 1
ATOM 2003 O O . LYS A 1 244 ? -23.489 25.671 3.189 1.00 39.16 244 LYS A O 1
ATOM 2008 N N . ASP A 1 245 ? -25.357 25.557 1.941 1.00 31.73 245 ASP A N 1
ATOM 2009 C CA . ASP A 1 245 ? -26.312 26.554 2.437 1.00 31.73 245 ASP A CA 1
ATOM 2010 C C . ASP A 1 245 ? -27.126 27.121 1.258 1.00 31.73 245 ASP A C 1
ATOM 2012 O O . ASP A 1 245 ? -26.601 27.512 0.216 1.00 31.73 245 ASP A O 1
ATOM 2016 N N . ASP A 1 246 ? -28.446 27.061 1.426 1.00 28.92 246 ASP A N 1
ATOM 2017 C CA . ASP A 1 246 ? -29.497 27.566 0.538 1.00 28.92 246 ASP A CA 1
ATOM 2018 C C . ASP A 1 246 ? -29.441 29.114 0.485 1.00 28.92 246 ASP A C 1
ATOM 2020 O O . ASP A 1 246 ? -29.187 29.736 1.522 1.00 28.92 246 ASP A O 1
ATOM 2024 N N . PRO A 1 247 ? -29.639 29.783 -0.670 1.00 34.38 247 PRO A N 1
ATOM 2025 C CA . PRO A 1 247 ? -29.331 31.196 -0.811 1.00 34.38 247 PRO A CA 1
ATOM 2026 C C . PRO A 1 247 ? -30.557 32.056 -0.506 1.00 34.38 247 PRO A C 1
ATOM 2028 O O . PRO A 1 247 ? -31.405 32.282 -1.369 1.00 34.38 247 PRO A O 1
ATOM 2031 N N . THR A 1 248 ? -30.603 32.639 0.688 1.00 30.58 248 THR A N 1
ATOM 2032 C CA . THR A 1 248 ? -31.417 33.835 0.933 1.00 30.58 248 THR A CA 1
ATOM 2033 C C . THR A 1 248 ? -30.676 34.839 1.805 1.00 30.58 248 THR A C 1
ATOM 2035 O O . THR A 1 248 ? -30.224 34.512 2.895 1.00 30.58 248 THR A O 1
ATOM 2038 N N . ASP A 1 249 ? -30.640 36.070 1.294 1.00 28.41 249 ASP A N 1
ATOM 2039 C CA . ASP A 1 249 ? -30.305 37.331 1.955 1.00 28.41 249 ASP A CA 1
ATOM 2040 C C . ASP A 1 249 ? -28.844 37.612 2.336 1.00 28.41 249 ASP A C 1
ATOM 2042 O O . ASP A 1 249 ? -28.382 37.276 3.419 1.00 28.41 249 ASP A O 1
ATOM 2046 N N . MET A 1 250 ? -28.196 38.489 1.552 1.00 27.52 250 MET A N 1
ATOM 2047 C CA . MET A 1 250 ? -27.685 39.722 2.159 1.00 27.52 250 MET A CA 1
ATOM 2048 C C . MET A 1 250 ? -27.500 40.873 1.161 1.00 27.52 250 MET A C 1
ATOM 2050 O O . MET A 1 250 ? -26.898 40.754 0.097 1.00 27.52 250 MET A O 1
ATOM 2054 N N . LYS A 1 251 ? -28.066 42.013 1.561 1.00 28.88 251 LYS A N 1
ATOM 2055 C CA . LYS A 1 251 ? -28.119 43.310 0.887 1.00 28.88 251 LYS A CA 1
ATOM 2056 C C . LYS A 1 251 ? -26.738 43.880 0.553 1.00 28.88 251 LYS A C 1
ATOM 2058 O O . LYS A 1 251 ? -25.874 44.008 1.414 1.00 28.88 251 LYS A O 1
ATOM 2063 N N . THR A 1 252 ? -26.622 44.379 -0.673 1.00 28.77 252 THR A N 1
ATOM 2064 C CA . THR A 1 252 ? -25.646 45.382 -1.110 1.00 28.77 252 THR A CA 1
ATOM 2065 C C . THR A 1 252 ? -25.778 46.681 -0.309 1.00 28.77 252 THR A C 1
ATOM 2067 O O . THR A 1 252 ? -26.859 47.271 -0.268 1.00 28.77 252 THR A O 1
ATOM 2070 N N . SER A 1 253 ? -24.665 47.155 0.258 1.00 25.91 253 SER A N 1
ATOM 2071 C CA . SER A 1 253 ? -24.492 48.531 0.738 1.00 25.91 253 SER A CA 1
ATOM 2072 C C . SER A 1 253 ? -23.579 49.299 -0.220 1.00 25.91 253 SER A C 1
ATOM 2074 O O . SER A 1 253 ? -22.535 48.810 -0.648 1.00 25.91 253 SER A O 1
ATOM 2076 N N . SER A 1 254 ? -24.038 50.487 -0.587 1.00 29.52 254 SER A N 1
ATOM 2077 C CA . SER A 1 254 ? -23.533 51.413 -1.600 1.00 29.52 254 SER A CA 1
ATOM 2078 C C . SER A 1 254 ? -22.596 52.481 -1.026 1.00 29.52 254 SER A C 1
ATOM 2080 O O . SER A 1 254 ? -22.913 53.041 0.020 1.00 29.52 254 SER A O 1
ATOM 2082 N N . ILE A 1 255 ? -21.555 52.877 -1.774 1.00 27.34 255 ILE A N 1
ATOM 2083 C CA . ILE A 1 255 ? -20.842 54.171 -1.641 1.00 27.34 255 ILE A CA 1
ATOM 2084 C C . ILE A 1 255 ? -20.516 54.699 -3.069 1.00 27.34 255 ILE A C 1
ATOM 2086 O O . ILE A 1 255 ? -20.261 53.875 -3.951 1.00 27.34 255 ILE A O 1
ATOM 2090 N N . PRO A 1 256 ? -20.605 56.022 -3.360 1.00 33.56 256 PRO A N 1
ATOM 2091 C CA . PRO A 1 256 ? -20.867 56.543 -4.712 1.00 33.56 256 PRO A CA 1
ATOM 2092 C C . PRO A 1 256 ? -19.600 56.875 -5.532 1.00 33.56 256 PRO A C 1
ATOM 2094 O O . PRO A 1 256 ? -18.536 57.086 -4.950 1.00 33.56 256 PRO A O 1
ATOM 2097 N N . PRO A 1 257 ? -19.696 56.993 -6.876 1.00 34.72 257 PRO A N 1
ATOM 2098 C CA . PRO A 1 257 ? -18.568 57.389 -7.713 1.00 34.72 257 PRO A CA 1
ATOM 2099 C C . PRO A 1 257 ? -18.480 58.913 -7.894 1.00 34.72 257 PRO A C 1
ATOM 2101 O O . PRO A 1 257 ? -19.449 59.576 -8.263 1.00 34.72 257 PRO A O 1
ATOM 2104 N N . THR A 1 258 ? -17.280 59.458 -7.703 1.00 29.17 258 THR A N 1
ATOM 2105 C CA . THR A 1 258 ? -16.881 60.797 -8.152 1.00 29.17 258 THR A CA 1
ATOM 2106 C C . THR A 1 258 ? -16.602 60.820 -9.662 1.00 29.17 258 THR A C 1
ATOM 2108 O O . THR A 1 258 ? -16.186 59.841 -10.283 1.00 29.17 258 THR A O 1
ATOM 2111 N N . SER A 1 259 ? -16.901 61.968 -10.266 1.00 41.06 259 SER A N 1
ATOM 2112 C CA . SER A 1 259 ? -17.287 62.180 -11.663 1.00 41.06 259 SER A CA 1
ATOM 2113 C C . SER A 1 259 ? -16.139 62.467 -12.643 1.00 41.06 259 SER A C 1
ATOM 2115 O O . SER A 1 259 ? -16.229 63.418 -13.418 1.00 41.06 259 SER A O 1
ATOM 2117 N N . THR A 1 260 ? -15.069 61.672 -12.658 1.00 41.16 260 THR A N 1
ATOM 2118 C CA . THR A 1 260 ? -13.948 61.892 -13.607 1.00 41.16 260 THR A CA 1
ATOM 2119 C C . THR A 1 260 ? -13.636 60.715 -14.537 1.00 41.16 260 THR A C 1
ATOM 2121 O O . THR A 1 260 ? -12.953 60.907 -15.534 1.00 41.16 260 THR A O 1
ATOM 2124 N N . GLY A 1 261 ? -14.216 59.530 -14.323 1.00 37.28 261 GLY A N 1
ATOM 2125 C CA . GLY A 1 261 ? -13.892 58.320 -15.102 1.00 37.28 261 GLY A CA 1
ATOM 2126 C C . GLY A 1 261 ? -14.752 58.031 -16.343 1.00 37.28 261 GLY A C 1
ATOM 2127 O O . GLY A 1 261 ? -14.615 56.961 -16.930 1.00 37.28 261 GLY A O 1
ATOM 2128 N N . ALA A 1 262 ? -15.685 58.908 -16.730 1.00 41.31 262 ALA A N 1
ATOM 2129 C CA . ALA A 1 262 ? -16.644 58.601 -17.802 1.00 41.31 262 ALA A CA 1
ATOM 2130 C C . ALA A 1 262 ? -16.046 58.704 -19.220 1.00 41.31 262 ALA A C 1
ATOM 2132 O O . ALA A 1 262 ? -16.480 57.982 -20.116 1.00 41.31 262 ALA A O 1
ATOM 2133 N N . LYS A 1 263 ? -15.034 59.558 -19.428 1.00 41.84 263 LYS A N 1
ATOM 2134 C CA . LYS A 1 263 ? -14.379 59.699 -20.740 1.00 41.84 263 LYS A CA 1
ATOM 2135 C C . LYS A 1 263 ? -13.307 58.626 -20.973 1.00 41.84 263 LYS A C 1
ATOM 2137 O O . LYS A 1 263 ? -13.384 57.935 -21.981 1.00 41.84 263 LYS A O 1
ATOM 2142 N N . GLU A 1 264 ? -12.450 58.346 -19.988 1.00 45.06 264 GLU A N 1
ATOM 2143 C CA . GLU A 1 264 ? -11.434 57.274 -20.080 1.00 45.06 264 GLU A CA 1
ATOM 2144 C C . GLU A 1 264 ? -12.028 55.859 -20.182 1.00 45.06 264 GLU A C 1
ATOM 2146 O O . GLU A 1 264 ? -11.516 55.019 -20.920 1.00 45.06 264 GLU A O 1
ATOM 2151 N N . LYS A 1 265 ? -13.146 55.567 -19.497 1.00 42.00 265 LYS A N 1
ATOM 2152 C CA . LYS A 1 265 ? -13.796 54.243 -19.595 1.00 42.00 265 LYS A CA 1
ATOM 2153 C C . LYS A 1 265 ? -14.390 53.949 -20.969 1.00 42.00 265 LYS A C 1
ATOM 2155 O O . LYS A 1 265 ? -14.653 52.782 -21.256 1.00 42.00 265 LYS A O 1
ATOM 2160 N N . THR A 1 266 ? -14.661 54.974 -21.771 1.00 53.19 266 THR A N 1
ATOM 2161 C CA . THR A 1 266 ? -15.290 54.800 -23.084 1.00 53.19 266 THR A CA 1
ATOM 2162 C C . THR A 1 266 ? -14.223 54.506 -24.139 1.00 53.19 266 THR A C 1
ATOM 2164 O O . THR A 1 266 ? -14.370 53.539 -24.879 1.00 53.19 266 THR A O 1
ATOM 2167 N N . GLU A 1 267 ? -13.090 55.213 -24.092 1.00 54.53 267 GLU A N 1
ATOM 2168 C CA . GLU A 1 267 ? -11.935 54.977 -24.974 1.00 54.53 267 GLU A CA 1
ATOM 2169 C C . GLU A 1 267 ? -11.246 53.629 -24.685 1.00 54.53 267 GLU A C 1
ATOM 2171 O O . GLU A 1 267 ? -10.930 52.874 -25.604 1.00 54.53 267 GLU A O 1
ATOM 2176 N N . LEU A 1 268 ? -11.117 53.244 -23.407 1.00 50.56 268 LEU A N 1
ATOM 2177 C CA . LEU A 1 268 ? -10.537 51.949 -23.027 1.00 50.56 268 LEU A CA 1
ATOM 2178 C C . LEU A 1 268 ? -11.428 50.761 -23.437 1.00 50.56 268 LEU A C 1
ATOM 2180 O O . LEU A 1 268 ? -10.930 49.685 -23.763 1.00 50.56 268 LEU A O 1
ATOM 2184 N N . LYS A 1 269 ? -12.756 50.939 -23.446 1.00 51.03 269 LYS A N 1
ATOM 2185 C CA . LYS A 1 269 ? -13.696 49.891 -23.872 1.00 51.03 269 LYS A CA 1
ATOM 2186 C C . LYS A 1 269 ? -13.670 49.653 -25.378 1.00 51.03 269 LYS A C 1
ATOM 2188 O O . LYS A 1 269 ? -13.877 48.512 -25.786 1.00 51.03 269 LYS A O 1
ATOM 2193 N N . GLU A 1 270 ? -13.430 50.683 -26.188 1.00 58.59 270 GLU A N 1
ATOM 2194 C CA . GLU A 1 270 ? -13.290 50.521 -27.639 1.00 58.59 270 GLU A CA 1
ATOM 2195 C C . GLU A 1 270 ? -11.956 49.857 -28.004 1.00 58.59 270 GLU A C 1
ATOM 2197 O O . GLU A 1 270 ? -11.969 48.875 -28.746 1.00 58.59 270 GLU A O 1
ATOM 2202 N N . ALA A 1 271 ? -10.846 50.258 -27.372 1.00 56.94 271 ALA A N 1
ATOM 2203 C CA . ALA A 1 271 ? -9.531 49.644 -27.592 1.00 56.94 271 ALA A CA 1
ATOM 2204 C C . ALA A 1 271 ? -9.482 48.153 -27.191 1.00 56.94 271 ALA A C 1
ATOM 2206 O O . ALA A 1 271 ? -8.936 47.316 -27.912 1.00 56.94 271 ALA A O 1
ATOM 2207 N N . VAL A 1 272 ? -10.122 47.785 -26.072 1.00 55.12 272 VAL A N 1
ATOM 2208 C CA . VAL A 1 272 ? -10.214 46.382 -25.622 1.00 55.12 272 VAL A CA 1
ATOM 2209 C C . VAL A 1 272 ? -11.090 45.543 -26.558 1.00 55.12 272 VAL A C 1
ATOM 2211 O O . VAL A 1 272 ? -10.820 44.361 -26.769 1.00 55.12 272 VAL A O 1
ATOM 2214 N N . LYS A 1 273 ? -12.129 46.136 -27.157 1.00 57.44 273 LYS A N 1
ATOM 2215 C CA . LYS A 1 273 ? -13.020 45.437 -28.092 1.00 57.44 273 LYS A CA 1
ATOM 2216 C C . LYS A 1 273 ? -12.336 45.162 -29.437 1.00 57.44 273 LYS A C 1
ATOM 2218 O O . LYS A 1 273 ? -12.592 44.121 -30.039 1.00 57.44 273 LYS A O 1
ATOM 2223 N N . GLU A 1 274 ? -11.441 46.048 -29.866 1.00 53.41 274 GLU A N 1
ATOM 2224 C CA . GLU A 1 274 ? -10.648 45.906 -31.092 1.00 53.41 274 GLU A CA 1
ATOM 2225 C C . GLU A 1 274 ? -9.527 44.856 -30.934 1.00 53.41 274 GLU A C 1
ATOM 2227 O O . GLU A 1 274 ? -9.361 43.989 -31.794 1.00 53.41 274 GLU A O 1
ATOM 2232 N N . GLN A 1 275 ? -8.848 44.822 -29.778 1.00 51.59 275 GLN A N 1
ATOM 2233 C CA . GLN A 1 275 ? -7.871 43.770 -29.444 1.00 51.59 275 GLN A CA 1
ATOM 2234 C C . GLN A 1 275 ? -8.511 42.386 -29.222 1.00 51.59 275 GLN A C 1
ATOM 2236 O O . GLN A 1 275 ? -7.941 41.364 -29.618 1.00 51.59 275 GLN A O 1
ATOM 2241 N N . ALA A 1 276 ? -9.711 42.327 -28.634 1.00 44.78 276 ALA A N 1
ATOM 2242 C CA . ALA A 1 276 ? -10.441 41.072 -28.447 1.00 44.78 276 ALA A CA 1
ATOM 2243 C C . ALA A 1 276 ? -10.908 40.458 -29.781 1.00 44.78 276 ALA A C 1
ATOM 2245 O O . ALA A 1 276 ? -10.940 39.235 -29.917 1.00 44.78 276 ALA A O 1
ATOM 2246 N N . ALA A 1 277 ? -11.215 41.289 -30.785 1.00 43.78 277 ALA A N 1
ATOM 2247 C CA . ALA A 1 277 ? -11.539 40.826 -32.133 1.00 43.78 277 ALA A CA 1
ATOM 2248 C C . ALA A 1 277 ? -10.303 40.274 -32.874 1.00 43.78 277 ALA A C 1
ATOM 2250 O O . ALA A 1 277 ? -10.423 39.290 -33.604 1.00 43.78 277 ALA A O 1
ATOM 2251 N N . ALA A 1 278 ? -9.114 40.839 -32.629 1.00 47.03 278 ALA A N 1
ATOM 2252 C CA . ALA A 1 278 ? -7.859 40.422 -33.261 1.00 47.03 278 ALA A CA 1
ATOM 2253 C C . ALA A 1 278 ? -7.267 39.102 -32.716 1.00 47.03 278 ALA A C 1
ATOM 2255 O O . ALA A 1 278 ? -6.437 38.490 -33.384 1.00 47.03 278 ALA A O 1
ATOM 2256 N N . THR A 1 279 ? -7.701 38.631 -31.538 1.00 46.47 279 THR A N 1
ATOM 2257 C CA . THR A 1 279 ? -7.080 37.476 -30.845 1.00 46.47 279 THR A CA 1
ATOM 2258 C C . THR A 1 279 ? -7.964 36.215 -30.830 1.00 46.47 279 THR A C 1
ATOM 2260 O O . THR A 1 279 ? -7.656 35.228 -30.165 1.00 46.47 279 THR A O 1
ATOM 2263 N N . SER A 1 280 ? -9.074 36.198 -31.573 1.00 44.25 280 SER A N 1
ATOM 2264 C CA . SER A 1 280 ? -10.029 35.079 -31.553 1.00 44.25 280 SER A CA 1
ATOM 2265 C C . SER A 1 280 ? -9.677 33.933 -32.517 1.00 44.25 280 SER A C 1
ATOM 2267 O O . SER A 1 280 ? -10.441 33.594 -33.412 1.00 44.25 280 SER A O 1
ATOM 2269 N N . ASN A 1 281 ? -8.552 33.253 -32.283 1.00 53.94 281 ASN A N 1
ATOM 2270 C CA . ASN A 1 281 ? -8.413 31.861 -32.725 1.00 53.94 281 ASN A CA 1
ATOM 2271 C C . ASN A 1 281 ? -8.879 30.950 -31.584 1.00 53.94 281 ASN A C 1
ATOM 2273 O O . ASN A 1 281 ? -8.096 30.531 -30.735 1.00 53.94 281 ASN A O 1
ATOM 2277 N N . GLY A 1 282 ? -10.188 30.693 -31.532 1.00 58.31 282 GLY A N 1
ATOM 2278 C CA . GLY A 1 282 ? -10.766 29.719 -30.609 1.00 58.31 282 GLY A CA 1
ATOM 2279 C C . GLY A 1 282 ? -10.242 28.313 -30.909 1.00 58.31 282 GLY A C 1
ATOM 2280 O O . GLY A 1 282 ? -10.199 27.904 -32.068 1.00 58.31 282 GLY A O 1
ATOM 2281 N N . LEU A 1 283 ? -9.841 27.581 -29.864 1.00 64.12 283 LEU A N 1
ATOM 2282 C CA . LEU A 1 283 ? -9.403 26.187 -29.960 1.00 64.12 283 LEU A CA 1
ATOM 2283 C C . LEU A 1 283 ? -10.455 25.359 -30.708 1.00 64.12 283 LEU A C 1
ATOM 2285 O O . LEU A 1 283 ? -11.622 25.312 -30.311 1.00 64.12 283 LEU A O 1
ATOM 2289 N N . SER A 1 284 ? -10.048 24.714 -31.800 1.00 75.81 284 SER A N 1
ATOM 2290 C CA . SER A 1 284 ? -10.948 23.889 -32.600 1.00 75.81 284 SER A CA 1
ATOM 2291 C C . SER A 1 284 ? -11.372 22.652 -31.807 1.00 75.81 284 SER A C 1
ATOM 2293 O O . SER A 1 284 ? -10.597 22.102 -31.024 1.00 75.81 284 SER A O 1
ATOM 2295 N N . VAL A 1 285 ? -12.584 22.145 -32.049 1.00 74.38 285 VAL A N 1
ATOM 2296 C CA . VAL A 1 285 ? -13.055 20.865 -31.477 1.00 74.38 285 VAL A CA 1
ATOM 2297 C C . VAL A 1 285 ? -12.066 19.733 -31.788 1.00 74.38 285 VAL A C 1
ATOM 2299 O O . VAL A 1 285 ? -11.857 18.841 -30.971 1.00 74.38 285 VAL A O 1
ATOM 2302 N N . LEU A 1 286 ? -11.394 19.807 -32.940 1.00 77.94 286 LEU A N 1
ATOM 2303 C CA . LEU A 1 286 ? -10.322 18.888 -33.317 1.00 77.94 286 LEU A CA 1
ATOM 2304 C C . LEU A 1 286 ? -9.092 18.984 -32.406 1.00 77.94 286 LEU A C 1
ATOM 2306 O O . LEU A 1 286 ? -8.473 17.958 -32.141 1.00 77.94 286 LEU A O 1
ATOM 2310 N N . ASP A 1 287 ? -8.751 20.166 -31.897 1.00 80.06 287 ASP A N 1
ATOM 2311 C CA . ASP A 1 287 ? -7.607 20.348 -30.998 1.00 80.06 287 ASP A CA 1
ATOM 2312 C C . ASP A 1 287 ? -7.928 19.833 -29.594 1.00 80.06 287 ASP A C 1
ATOM 2314 O O . ASP A 1 287 ? -7.112 19.140 -28.992 1.00 80.06 287 ASP A O 1
ATOM 2318 N N . ILE A 1 288 ? -9.165 20.030 -29.128 1.00 81.38 288 ILE A N 1
ATOM 2319 C CA . ILE A 1 288 ? -9.658 19.424 -27.882 1.00 81.38 288 ILE A CA 1
ATOM 2320 C C . ILE A 1 288 ? -9.645 17.892 -27.990 1.00 81.38 288 ILE A C 1
ATOM 2322 O O . ILE A 1 288 ? -9.138 17.210 -27.099 1.00 81.38 288 ILE A O 1
ATOM 2326 N N . LEU A 1 289 ? -10.144 17.332 -29.097 1.00 83.62 289 LEU A N 1
ATOM 2327 C CA . LEU A 1 289 ? -10.141 15.883 -29.321 1.00 83.62 289 LEU A CA 1
ATOM 2328 C C . LEU A 1 289 ? -8.719 15.309 -29.416 1.00 83.62 289 LEU A C 1
ATOM 2330 O O . LEU A 1 289 ? -8.471 14.224 -28.892 1.00 83.62 289 LEU A O 1
ATOM 2334 N N . ARG A 1 290 ? -7.770 16.030 -30.028 1.00 85.69 290 ARG A N 1
ATOM 2335 C CA . ARG A 1 290 ? -6.354 15.627 -30.088 1.00 85.69 290 ARG A CA 1
ATOM 2336 C C . ARG A 1 290 ? -5.690 15.637 -28.716 1.00 85.69 290 ARG A C 1
ATOM 2338 O O . ARG A 1 290 ? -4.982 14.687 -28.397 1.00 85.69 290 ARG A O 1
ATOM 2345 N N . VAL A 1 291 ? -5.938 16.662 -27.900 1.00 87.50 291 VAL A N 1
ATOM 2346 C CA . VAL A 1 291 ? -5.396 16.746 -26.535 1.00 87.50 291 VAL A CA 1
ATOM 2347 C C . VAL A 1 291 ? -5.966 15.632 -25.658 1.00 87.50 291 VAL A C 1
ATOM 2349 O O . VAL A 1 291 ? -5.210 14.954 -24.966 1.00 87.50 291 VAL A O 1
ATOM 2352 N N . LEU A 1 292 ? -7.274 15.366 -25.740 1.00 86.19 292 LEU A N 1
ATOM 2353 C CA . LEU A 1 292 ? -7.901 14.261 -25.008 1.00 86.19 292 LEU A CA 1
ATOM 2354 C C . LEU A 1 292 ? -7.374 12.891 -25.459 1.00 86.19 292 LEU A C 1
ATOM 2356 O O . LEU A 1 292 ? -7.103 12.035 -24.618 1.00 86.19 292 LEU A O 1
ATOM 2360 N N . ALA A 1 293 ? -7.178 12.683 -26.764 1.00 89.75 293 ALA A N 1
ATOM 2361 C CA . ALA A 1 293 ? -6.577 11.455 -27.284 1.00 89.75 293 ALA A CA 1
ATOM 2362 C C . ALA A 1 293 ? -5.114 11.295 -26.833 1.00 89.75 293 ALA A C 1
ATOM 2364 O O . ALA A 1 293 ? -4.710 10.201 -26.442 1.00 89.75 293 ALA A O 1
ATOM 2365 N N . GLY A 1 294 ? -4.337 12.383 -26.825 1.00 91.81 294 GLY A N 1
ATOM 2366 C CA . GLY A 1 294 ? -2.966 12.398 -26.316 1.00 91.81 294 GLY A CA 1
ATOM 2367 C C . GLY A 1 294 ? -2.897 12.052 -24.828 1.00 91.81 294 GLY A C 1
ATOM 2368 O O . GLY A 1 294 ? -2.144 11.162 -24.442 1.00 91.81 294 GLY A O 1
ATOM 2369 N N . LEU A 1 295 ? -3.746 12.675 -24.005 1.00 90.75 295 LEU A N 1
ATOM 2370 C CA . LEU A 1 295 ? -3.853 12.377 -22.573 1.00 90.75 295 LEU A CA 1
ATOM 2371 C C . LEU A 1 295 ? -4.255 10.922 -22.311 1.00 90.75 295 LEU A C 1
ATOM 2373 O O . LEU A 1 295 ? -3.722 10.300 -21.394 1.00 90.75 295 LEU A O 1
ATOM 2377 N N . LEU A 1 296 ? -5.147 10.352 -23.127 1.00 88.94 296 LEU A N 1
ATOM 2378 C CA . LEU A 1 296 ? -5.526 8.942 -23.027 1.00 88.94 296 LEU A CA 1
ATOM 2379 C C . LEU A 1 296 ? -4.330 8.019 -23.311 1.00 88.94 296 LEU A C 1
ATOM 2381 O O . LEU A 1 296 ? -4.082 7.092 -22.544 1.00 88.94 296 LEU A O 1
ATOM 2385 N N . ILE A 1 297 ? -3.567 8.285 -24.376 1.00 90.56 297 ILE A N 1
ATOM 2386 C CA . ILE A 1 297 ? -2.392 7.482 -24.750 1.00 90.56 297 ILE A CA 1
ATOM 2387 C C . ILE A 1 297 ? -1.310 7.571 -23.671 1.00 90.56 297 ILE A C 1
ATOM 2389 O O . ILE A 1 297 ? -0.768 6.543 -23.266 1.00 90.56 297 ILE A O 1
ATOM 2393 N N . VAL A 1 298 ? -1.031 8.776 -23.166 1.00 91.19 298 VAL A N 1
ATOM 2394 C CA . VAL A 1 298 ? -0.055 8.992 -22.088 1.00 91.19 298 VAL A CA 1
ATOM 2395 C C . VAL A 1 298 ? -0.505 8.299 -20.800 1.00 91.19 298 VAL A C 1
ATOM 2397 O O . VAL A 1 298 ? 0.295 7.609 -20.176 1.00 91.19 298 VAL A O 1
ATOM 2400 N N . SER A 1 299 ? -1.788 8.388 -20.439 1.00 89.50 299 SER A N 1
ATOM 2401 C CA . SER A 1 299 ? -2.356 7.692 -19.275 1.00 89.50 299 SER A CA 1
ATOM 2402 C C . SER A 1 299 ? -2.242 6.168 -19.398 1.00 89.50 299 SER A C 1
ATOM 2404 O O . SER A 1 299 ? -1.818 5.500 -18.455 1.00 89.50 299 SER A O 1
ATOM 2406 N N . CYS A 1 300 ? -2.533 5.603 -20.574 1.00 86.25 300 CYS A N 1
ATOM 2407 C CA . CYS A 1 300 ? -2.348 4.175 -20.831 1.00 86.25 300 CYS A CA 1
ATOM 2408 C C . CYS A 1 300 ? -0.868 3.756 -20.791 1.00 86.25 300 CYS A C 1
ATOM 2410 O O . CYS A 1 300 ? -0.556 2.696 -20.249 1.00 86.25 300 CYS A O 1
ATOM 2412 N N . GLY A 1 301 ? 0.040 4.578 -21.329 1.00 86.19 301 GLY A N 1
ATOM 2413 C CA . GLY A 1 301 ? 1.485 4.337 -21.296 1.00 86.19 301 GLY A CA 1
ATOM 2414 C C . GLY A 1 301 ? 2.053 4.368 -19.877 1.00 86.19 301 GLY A C 1
ATOM 2415 O O . GLY A 1 301 ? 2.758 3.444 -19.476 1.00 86.19 301 GLY A O 1
ATOM 2416 N N . LEU A 1 302 ? 1.678 5.374 -19.084 1.00 84.31 302 LEU A N 1
ATOM 2417 C CA . LEU A 1 302 ? 2.060 5.487 -17.675 1.00 84.31 302 LEU A CA 1
ATOM 2418 C C . LEU A 1 302 ? 1.499 4.334 -16.839 1.00 84.31 302 LEU A C 1
ATOM 2420 O O . LEU A 1 302 ? 2.233 3.738 -16.056 1.00 84.31 302 LEU A O 1
ATOM 2424 N N . SER A 1 303 ? 0.242 3.946 -17.065 1.00 83.06 303 SER A N 1
ATOM 2425 C CA . SER A 1 303 ? -0.342 2.749 -16.455 1.00 83.06 303 SER A CA 1
ATOM 2426 C C . SER A 1 303 ? 0.462 1.488 -16.777 1.00 83.06 303 SER A C 1
ATOM 2428 O O . SER A 1 303 ? 0.713 0.671 -15.890 1.00 83.06 303 SER A O 1
ATOM 2430 N N . TYR A 1 304 ? 0.843 1.303 -18.044 1.00 79.69 304 TYR A N 1
ATOM 2431 C CA . TYR A 1 304 ? 1.592 0.129 -18.486 1.00 79.69 304 TYR A CA 1
ATOM 2432 C C . TYR A 1 304 ? 2.961 0.061 -17.819 1.00 79.69 304 TYR A C 1
ATOM 2434 O O . TYR A 1 304 ? 3.339 -0.990 -17.310 1.00 79.69 304 TYR A O 1
ATOM 2442 N N . LEU A 1 305 ? 3.671 1.188 -17.766 1.00 81.38 305 LEU A N 1
ATOM 2443 C CA . LEU A 1 305 ? 4.973 1.286 -17.113 1.00 81.38 305 LEU A CA 1
ATOM 2444 C C . LEU A 1 305 ? 4.862 1.076 -15.596 1.00 81.38 305 LEU A C 1
ATOM 2446 O O . LEU A 1 305 ? 5.633 0.309 -15.031 1.00 81.38 305 LEU A O 1
ATOM 2450 N N . SER A 1 306 ? 3.859 1.679 -14.952 1.00 75.44 306 SER A N 1
ATOM 2451 C CA . SER A 1 306 ? 3.629 1.568 -13.506 1.00 75.44 306 SER A CA 1
ATOM 2452 C C . SER A 1 306 ? 3.164 0.170 -13.072 1.00 75.44 306 SER A C 1
ATOM 2454 O O . SER A 1 306 ? 3.524 -0.291 -11.994 1.00 75.44 306 SER A O 1
ATOM 2456 N N . THR A 1 307 ? 2.421 -0.554 -13.918 1.00 67.44 307 THR A N 1
ATOM 2457 C CA . THR A 1 307 ? 1.965 -1.928 -13.621 1.00 67.44 307 THR A CA 1
ATOM 2458 C C . THR A 1 307 ? 2.921 -3.000 -14.169 1.00 67.44 307 THR A C 1
ATOM 2460 O O . THR A 1 307 ? 2.494 -4.129 -14.407 1.00 67.44 307 THR A O 1
ATOM 2463 N N . SER A 1 308 ? 4.187 -2.670 -14.453 1.00 68.62 308 SER A N 1
ATOM 2464 C CA . SER A 1 308 ? 5.178 -3.616 -15.005 1.00 68.62 308 SER A CA 1
ATOM 2465 C C . SER A 1 308 ? 4.685 -4.380 -16.247 1.00 68.62 308 SER A C 1
ATOM 2467 O O . SER A 1 308 ? 4.951 -5.568 -16.427 1.00 68.62 308 SER A O 1
ATOM 2469 N N . GLY A 1 309 ? 3.919 -3.703 -17.101 1.00 66.81 309 GLY A N 1
ATOM 2470 C CA . GLY A 1 309 ? 3.343 -4.241 -18.330 1.00 66.81 309 GLY A CA 1
ATOM 2471 C C . GLY A 1 309 ? 2.025 -5.011 -18.174 1.00 66.81 309 GLY A C 1
ATOM 2472 O O . GLY A 1 309 ? 1.526 -5.560 -19.155 1.00 66.81 309 GLY A O 1
ATOM 2473 N N . GLU A 1 310 ? 1.427 -5.069 -16.980 1.00 62.84 310 GLU A N 1
ATOM 2474 C CA . GLU A 1 310 ? 0.222 -5.882 -16.757 1.00 62.84 310 GLU A CA 1
ATOM 2475 C C . GLU A 1 310 ? -1.107 -5.159 -17.044 1.00 62.84 310 GLU A C 1
ATOM 2477 O O . GLU A 1 310 ? -2.126 -5.829 -17.235 1.00 62.84 310 GLU A O 1
ATOM 2482 N N . SER A 1 311 ? -1.149 -3.819 -17.095 1.00 65.25 311 SER A N 1
ATOM 2483 C CA . SER A 1 311 ? -2.416 -3.098 -17.295 1.00 65.25 311 SER A CA 1
ATOM 2484 C C . SER A 1 311 ? -2.281 -1.758 -18.027 1.00 65.25 311 SER A C 1
ATOM 2486 O O . SER A 1 311 ? -1.334 -1.010 -17.809 1.00 65.25 311 SER A O 1
ATOM 2488 N N . LEU A 1 312 ? -3.265 -1.432 -18.872 1.00 76.12 312 LEU A N 1
ATOM 2489 C CA . LEU A 1 312 ? -3.383 -0.142 -19.580 1.00 76.12 312 LEU A CA 1
ATOM 2490 C C . LEU A 1 312 ? -4.352 0.837 -18.889 1.00 76.12 312 LEU A C 1
ATOM 2492 O O . LEU A 1 312 ? -4.608 1.924 -19.399 1.00 76.12 312 LEU A O 1
ATOM 2496 N N . THR A 1 313 ? -4.937 0.434 -17.760 1.00 78.06 313 THR A N 1
ATOM 2497 C CA . THR A 1 313 ? -6.016 1.154 -17.067 1.00 78.06 313 THR A CA 1
ATOM 2498 C C . THR A 1 313 ? -5.774 1.252 -15.558 1.00 78.06 313 THR A C 1
ATOM 2500 O O . THR A 1 313 ? -6.702 1.102 -14.774 1.00 78.06 313 THR A O 1
ATOM 2503 N N . TRP A 1 314 ? -4.532 1.465 -15.134 1.00 74.50 314 TRP A N 1
ATOM 2504 C CA . TRP A 1 314 ? -4.106 1.690 -13.747 1.00 74.50 314 TRP A CA 1
ATOM 2505 C C . TRP A 1 314 ? -4.544 0.583 -12.782 1.00 74.50 314 TRP A C 1
ATOM 2507 O O . TRP A 1 314 ? -5.174 0.825 -11.756 1.00 74.50 314 TRP A O 1
ATOM 2517 N N . GLY A 1 315 ? -4.304 -0.672 -13.158 1.00 63.72 315 GLY A N 1
ATOM 2518 C CA . GLY A 1 315 ? -4.707 -1.844 -12.379 1.00 63.72 315 GLY A CA 1
ATOM 2519 C C . GLY A 1 315 ? -6.220 -2.101 -12.363 1.00 63.72 315 GLY A C 1
ATOM 2520 O O . GLY A 1 315 ? -6.670 -3.073 -11.749 1.00 63.72 315 GLY A O 1
ATOM 2521 N N . TYR A 1 316 ? -7.024 -1.280 -13.054 1.00 63.75 316 TYR A N 1
ATOM 2522 C CA . TYR A 1 316 ? -8.464 -1.479 -13.163 1.00 63.75 316 TYR A CA 1
ATOM 2523 C C . TYR A 1 316 ? -8.770 -2.759 -13.947 1.00 63.75 316 TYR A C 1
ATOM 2525 O O . TYR A 1 316 ? -8.563 -2.862 -15.157 1.00 63.75 316 TYR A O 1
ATOM 2533 N N . ASN A 1 317 ? -9.270 -3.756 -13.221 1.00 59.88 317 ASN A N 1
ATOM 2534 C CA . ASN A 1 317 ? -9.343 -5.148 -13.652 1.00 59.88 317 ASN A CA 1
ATOM 2535 C C . ASN A 1 317 ? -10.752 -5.553 -14.116 1.00 59.88 317 ASN A C 1
ATOM 2537 O O . ASN A 1 317 ? -11.215 -6.660 -13.828 1.00 59.88 317 ASN A O 1
ATOM 2541 N N . ALA A 1 318 ? -11.457 -4.657 -14.808 1.00 64.88 318 ALA A N 1
ATOM 2542 C CA . ALA A 1 318 ? -12.778 -4.949 -15.351 1.00 64.88 318 ALA A CA 1
ATOM 2543 C C . ALA A 1 318 ? -12.714 -5.972 -16.495 1.00 64.88 318 ALA A C 1
ATOM 2545 O O . ALA A 1 318 ? -11.720 -6.096 -17.206 1.00 64.88 318 ALA A O 1
ATOM 2546 N N . TRP A 1 319 ? -13.796 -6.722 -16.698 1.00 57.62 319 TRP A N 1
ATOM 2547 C CA . TRP A 1 319 ? -13.806 -7.804 -17.683 1.00 57.62 319 TRP A CA 1
ATOM 2548 C C . TRP A 1 319 ? -13.592 -7.304 -19.129 1.00 57.62 319 TRP A C 1
ATOM 2550 O O . TRP A 1 319 ? -12.979 -8.013 -19.921 1.00 57.62 319 TRP A O 1
ATOM 2560 N N . TRP A 1 320 ? -14.009 -6.074 -19.465 1.00 62.97 320 TRP A N 1
ATOM 2561 C CA . TRP A 1 320 ? -13.866 -5.490 -20.809 1.00 62.97 320 TRP A CA 1
ATOM 2562 C C . TRP A 1 320 ? -12.453 -4.992 -21.149 1.00 62.97 320 TRP A C 1
ATOM 2564 O O . TRP A 1 320 ? -12.168 -4.760 -22.320 1.00 62.97 320 TRP A O 1
ATOM 2574 N N . THR A 1 321 ? -11.546 -4.839 -20.178 1.00 63.25 321 THR A N 1
ATOM 2575 C CA . THR A 1 321 ? -10.144 -4.448 -20.445 1.00 63.25 321 THR A CA 1
ATOM 2576 C C . THR A 1 321 ? -9.245 -5.656 -20.728 1.00 63.25 321 THR A C 1
ATOM 2578 O O . THR A 1 321 ? -8.110 -5.518 -21.178 1.00 63.25 321 THR A O 1
ATOM 2581 N N . ARG A 1 322 ? -9.756 -6.875 -20.520 1.00 62.34 322 ARG A N 1
ATOM 2582 C CA . ARG A 1 322 ? -9.012 -8.125 -20.687 1.00 62.34 322 ARG A CA 1
ATOM 2583 C C . ARG A 1 322 ? -9.203 -8.658 -22.109 1.00 62.34 322 ARG A C 1
ATOM 2585 O O . ARG A 1 322 ? -10.226 -9.271 -22.402 1.00 62.34 322 ARG A O 1
ATOM 2592 N N . ALA A 1 323 ? -8.200 -8.530 -22.983 1.00 60.91 323 ALA A N 1
ATOM 2593 C CA . ALA A 1 323 ? -8.229 -9.079 -24.355 1.00 60.91 323 ALA A CA 1
ATOM 2594 C C . ALA A 1 323 ? -8.603 -10.580 -24.410 1.00 60.91 323 ALA A C 1
ATOM 2596 O O . ALA A 1 323 ? -9.249 -11.058 -25.343 1.00 60.91 323 ALA A O 1
ATOM 2597 N N . ARG A 1 324 ? -8.257 -11.331 -23.356 1.00 61.09 324 ARG A N 1
ATOM 2598 C CA . ARG A 1 324 ? -8.657 -12.731 -23.176 1.00 61.09 324 ARG A CA 1
ATOM 2599 C C . ARG A 1 324 ? -10.176 -12.900 -23.053 1.00 61.09 324 ARG A C 1
ATOM 2601 O O . ARG A 1 324 ? -10.692 -13.863 -23.611 1.00 61.09 324 ARG A O 1
ATOM 2608 N N . GLU A 1 325 ? -10.884 -11.993 -22.372 1.00 61.19 325 GLU A N 1
ATOM 2609 C CA . GLU A 1 325 ? -12.352 -12.012 -22.210 1.00 61.19 325 GLU A CA 1
ATOM 2610 C C . GLU A 1 325 ? -13.094 -11.798 -23.523 1.00 61.19 325 GLU A C 1
ATOM 2612 O O . GLU A 1 325 ? -13.980 -12.588 -23.852 1.00 61.19 325 GLU A O 1
ATOM 2617 N N . TRP A 1 326 ? -12.606 -10.880 -24.355 1.00 65.44 326 TRP A N 1
ATOM 2618 C CA . TRP A 1 326 ? -13.059 -10.729 -25.739 1.00 65.44 326 TRP A CA 1
ATOM 2619 C C . TRP A 1 326 ? -12.902 -12.019 -26.554 1.00 65.44 326 TRP A C 1
ATOM 2621 O O . TRP A 1 326 ? -13.796 -12.385 -27.313 1.00 65.44 326 TRP A O 1
ATOM 2631 N N . LYS A 1 327 ? -11.821 -12.781 -26.336 1.00 58.72 327 LYS A N 1
ATOM 2632 C CA . LYS A 1 327 ? -11.617 -14.078 -27.000 1.00 58.72 327 LYS A CA 1
ATOM 2633 C C . LYS A 1 327 ? -12.661 -15.141 -26.608 1.00 58.72 327 LYS A C 1
ATOM 2635 O O . LYS A 1 327 ? -12.981 -15.969 -27.449 1.00 58.72 327 LYS A O 1
ATOM 2640 N N . SER A 1 328 ? -13.228 -15.115 -25.392 1.00 57.44 328 SER A N 1
ATOM 2641 C CA . SER A 1 328 ? -14.339 -16.032 -25.021 1.00 57.44 328 SER A CA 1
ATOM 2642 C C . SER A 1 328 ? -15.666 -15.596 -25.604 1.00 57.44 328 SER A C 1
ATOM 2644 O O . SER A 1 328 ? -16.411 -16.444 -26.079 1.00 57.44 328 SER A O 1
ATOM 2646 N N . LEU A 1 329 ? -15.932 -14.287 -25.657 1.00 61.97 329 LEU A N 1
ATOM 2647 C CA . LEU A 1 329 ? -17.128 -13.791 -26.341 1.00 61.97 329 LEU A CA 1
ATOM 2648 C C . LEU A 1 329 ? -17.168 -14.238 -27.810 1.00 61.97 329 LEU A C 1
ATOM 2650 O O . LEU A 1 329 ? -18.242 -14.510 -28.331 1.00 61.97 329 LEU A O 1
ATOM 2654 N N . ILE A 1 330 ? -16.001 -14.375 -28.447 1.00 65.38 330 ILE A N 1
ATOM 2655 C CA . ILE A 1 330 ? -15.865 -14.884 -29.818 1.00 65.38 330 ILE A CA 1
ATOM 2656 C C . ILE A 1 330 ? -15.914 -16.425 -29.880 1.00 65.38 330 ILE A C 1
ATOM 2658 O O . ILE A 1 330 ? -16.443 -16.975 -30.841 1.00 65.38 330 ILE A O 1
ATOM 2662 N N . GLN A 1 331 ? -15.364 -17.135 -28.887 1.00 64.25 331 GLN A N 1
ATOM 2663 C CA . GLN A 1 331 ? -15.292 -18.608 -28.873 1.00 64.25 331 GLN A CA 1
ATOM 2664 C C . GLN A 1 331 ? -16.560 -19.306 -28.344 1.00 64.25 331 GLN A C 1
ATOM 2666 O O . GLN A 1 331 ? -16.695 -20.513 -28.535 1.00 64.25 331 GLN A O 1
ATOM 2671 N N . GLY A 1 332 ? -17.498 -18.563 -27.750 1.00 67.62 332 GLY A N 1
ATOM 2672 C CA . GLY A 1 332 ? -18.750 -19.093 -27.211 1.00 67.62 332 GLY A CA 1
ATOM 2673 C C . GLY A 1 332 ? -18.589 -19.741 -25.831 1.00 67.62 332 GLY A C 1
ATOM 2674 O O . GLY A 1 332 ? -17.508 -20.179 -25.440 1.00 67.62 332 GLY A O 1
ATOM 2675 N N . GLU A 1 333 ? -19.682 -19.778 -25.066 1.00 80.56 333 GLU A N 1
ATOM 2676 C CA . GLU A 1 333 ? -19.721 -20.432 -23.755 1.00 80.56 333 GLU A CA 1
ATOM 2677 C C . GLU A 1 333 ? -19.871 -21.953 -23.921 1.00 80.56 333 GLU A C 1
ATOM 2679 O O . GLU A 1 333 ? -20.761 -22.411 -24.639 1.00 80.56 333 GLU A O 1
ATOM 2684 N N . ILE A 1 334 ? -19.029 -22.746 -23.246 1.00 89.56 334 ILE A N 1
ATOM 2685 C CA . ILE A 1 334 ? -19.167 -24.210 -23.268 1.00 89.56 334 ILE A CA 1
ATOM 2686 C C . ILE A 1 334 ? -20.276 -24.653 -22.308 1.00 89.56 334 ILE A C 1
ATOM 2688 O O . ILE A 1 334 ? -20.385 -24.156 -21.185 1.00 89.56 334 ILE A O 1
ATOM 2692 N N . SER A 1 335 ? -21.083 -25.622 -22.729 1.00 93.31 335 SER A N 1
ATOM 2693 C CA . SER A 1 335 ? -22.082 -26.270 -21.879 1.00 93.31 335 SER A CA 1
ATOM 2694 C C . SER A 1 335 ? -21.790 -27.764 -21.850 1.00 93.31 335 SER A C 1
ATOM 2696 O O . SER A 1 335 ? -21.910 -28.421 -22.881 1.00 93.31 335 SER A O 1
ATOM 2698 N N . LEU A 1 336 ? -21.349 -28.275 -20.699 1.00 95.25 336 LEU A N 1
ATOM 2699 C CA . LEU A 1 336 ? -20.918 -29.669 -20.528 1.00 95.25 336 LEU A CA 1
ATOM 2700 C C . LEU A 1 336 ? -21.800 -30.381 -19.505 1.00 95.25 336 LEU A C 1
ATOM 2702 O O . LEU A 1 336 ? -22.181 -29.791 -18.501 1.00 95.25 336 LEU A O 1
ATOM 2706 N N . THR A 1 337 ? -22.095 -31.656 -19.708 1.00 96.12 337 THR A N 1
ATOM 2707 C CA . THR A 1 337 ? -22.663 -32.532 -18.671 1.00 96.12 337 THR A CA 1
ATOM 2708 C C . THR A 1 337 ? -21.608 -32.913 -17.629 1.00 96.12 337 THR A C 1
ATOM 2710 O O . THR A 1 337 ? -20.410 -32.772 -17.871 1.00 96.12 337 THR A O 1
ATOM 2713 N N . ASP A 1 338 ? -22.016 -33.445 -16.471 1.00 94.00 338 ASP A N 1
ATOM 2714 C CA . ASP A 1 338 ? -21.059 -33.936 -15.463 1.00 94.00 338 ASP A CA 1
ATOM 2715 C C . ASP A 1 338 ? -20.129 -35.036 -16.023 1.00 94.00 338 ASP A C 1
ATOM 2717 O O . ASP A 1 338 ? -18.948 -35.081 -15.684 1.00 94.00 338 ASP A O 1
ATOM 2721 N N . ALA A 1 339 ? -20.634 -35.891 -16.921 1.00 94.56 339 ALA A N 1
ATOM 2722 C CA . ALA A 1 339 ? -19.844 -36.943 -17.565 1.00 94.56 339 ALA A CA 1
ATOM 2723 C C . ALA A 1 339 ? -18.828 -36.385 -18.576 1.00 94.56 339 ALA A C 1
ATOM 2725 O O . ALA A 1 339 ? -17.707 -36.881 -18.662 1.00 94.56 339 ALA A O 1
ATOM 2726 N N . GLU A 1 340 ? -19.195 -35.342 -19.324 1.00 95.62 340 GLU A N 1
ATOM 2727 C CA . GLU A 1 340 ? -18.281 -34.666 -20.250 1.00 95.62 340 GLU A CA 1
ATOM 2728 C C . GLU A 1 340 ? -17.236 -33.842 -19.501 1.00 95.62 340 GLU A C 1
ATOM 2730 O O . GLU A 1 340 ? -16.067 -33.855 -19.880 1.00 95.62 340 GLU A O 1
ATOM 2735 N N . LEU A 1 341 ? -17.630 -33.168 -18.416 1.00 96.06 341 LEU A N 1
ATOM 2736 C CA . LEU A 1 341 ? -16.718 -32.415 -17.559 1.00 96.06 341 LEU A CA 1
ATOM 2737 C C . LEU A 1 341 ? -15.619 -33.322 -16.984 1.00 96.06 341 LEU A C 1
ATOM 2739 O O . LEU A 1 341 ? -14.461 -32.912 -16.953 1.00 96.06 341 LEU A O 1
ATOM 2743 N N . ALA A 1 342 ? -15.952 -34.566 -16.624 1.00 95.19 342 ALA A N 1
ATOM 2744 C CA . ALA A 1 342 ? -14.995 -35.547 -16.108 1.00 95.19 342 ALA A CA 1
ATOM 2745 C C . ALA A 1 342 ? -13.846 -35.872 -17.079 1.00 95.19 342 ALA A C 1
ATOM 2747 O O . ALA A 1 342 ? -12.794 -36.329 -16.643 1.00 95.19 342 ALA A O 1
ATOM 2748 N N . LEU A 1 343 ? -14.004 -35.599 -18.380 1.00 95.31 343 LEU A N 1
ATOM 2749 C CA . LEU A 1 343 ? -12.954 -35.787 -19.389 1.00 95.31 343 LEU A CA 1
ATOM 2750 C C . LEU A 1 343 ? -11.885 -34.676 -19.384 1.00 95.31 343 LEU A C 1
ATOM 2752 O O . LEU A 1 343 ? -10.933 -34.760 -20.163 1.00 95.31 343 LEU A O 1
ATOM 2756 N N . TYR A 1 344 ? -12.063 -33.636 -18.564 1.00 95.44 344 TYR A N 1
ATOM 2757 C CA . TYR A 1 344 ? -11.181 -32.470 -18.428 1.00 95.44 344 TYR A CA 1
ATOM 2758 C C . TYR A 1 344 ? -10.485 -32.443 -17.054 1.00 95.44 344 TYR A C 1
ATOM 2760 O O . TYR A 1 344 ? -10.327 -31.387 -16.437 1.00 95.44 344 TYR A O 1
ATOM 2768 N N . ASP A 1 345 ? -10.079 -33.612 -16.557 1.00 93.88 345 ASP A N 1
ATOM 2769 C CA . ASP A 1 345 ? -9.336 -33.788 -15.300 1.00 93.88 345 ASP A CA 1
ATOM 2770 C C . ASP A 1 345 ? -7.824 -33.483 -15.421 1.00 93.88 345 ASP A C 1
ATOM 2772 O O . ASP A 1 345 ? -7.107 -33.425 -14.424 1.00 93.88 345 ASP A O 1
ATOM 2776 N N . GLY A 1 346 ? -7.336 -33.260 -16.646 1.00 91.75 346 GLY A N 1
ATOM 2777 C CA . GLY A 1 346 ? -5.925 -33.013 -16.953 1.00 91.75 346 GLY A CA 1
ATOM 2778 C C . GLY A 1 346 ? -5.099 -34.266 -17.240 1.00 91.75 346 GLY A C 1
ATOM 2779 O O . GLY A 1 346 ? -3.891 -34.148 -17.437 1.00 91.75 346 GLY A O 1
ATOM 2780 N N . SER A 1 347 ? -5.722 -35.448 -17.297 1.00 90.94 347 SER A N 1
ATOM 2781 C CA . SER A 1 347 ? -5.064 -36.703 -17.681 1.00 90.94 347 SER A CA 1
ATOM 2782 C C . SER A 1 347 ? -4.676 -36.733 -19.169 1.00 90.94 347 SER A C 1
ATOM 2784 O O . SER A 1 347 ? -3.682 -37.357 -19.536 1.00 90.94 347 SER A O 1
ATOM 2786 N N . ASP A 1 348 ? -5.428 -36.037 -20.031 1.00 91.38 348 ASP A N 1
ATOM 2787 C CA . ASP A 1 348 ? -5.059 -35.795 -21.432 1.00 91.38 348 ASP A CA 1
ATOM 2788 C C . ASP A 1 348 ? -4.324 -34.445 -21.559 1.00 91.38 348 ASP A C 1
ATOM 2790 O O . ASP A 1 348 ? -4.961 -33.398 -21.413 1.00 91.38 348 ASP A O 1
ATOM 2794 N N . PRO A 1 349 ? -3.016 -34.420 -21.887 1.00 87.75 349 PRO A N 1
ATOM 2795 C CA . PRO A 1 349 ? -2.244 -33.180 -21.993 1.00 87.75 349 PRO A CA 1
ATOM 2796 C C . PRO A 1 349 ? -2.697 -32.270 -23.146 1.00 87.75 349 PRO A C 1
ATOM 2798 O O . PRO A 1 349 ? -2.278 -31.116 -23.214 1.00 87.75 349 PRO A O 1
ATOM 2801 N N . LYS A 1 350 ? -3.528 -32.767 -24.075 1.00 89.81 350 LYS A N 1
ATOM 2802 C CA . LYS A 1 350 ? -4.098 -31.965 -25.169 1.00 89.81 350 LYS A CA 1
ATOM 2803 C C . LYS A 1 350 ? -5.370 -31.226 -24.760 1.00 89.81 350 LYS A C 1
ATOM 2805 O O . LYS A 1 350 ? -5.817 -30.351 -25.504 1.00 89.81 350 LYS A O 1
ATOM 2810 N N . LYS A 1 351 ? -5.971 -31.579 -23.622 1.00 91.81 351 LYS A N 1
ATOM 2811 C CA . LYS A 1 351 ? -7.197 -30.958 -23.123 1.00 91.81 351 LYS A CA 1
ATOM 2812 C C . LYS A 1 351 ? -6.887 -29.964 -22.004 1.00 91.81 351 LYS A C 1
ATOM 2814 O O . LYS A 1 351 ? -5.946 -30.168 -21.239 1.00 91.81 351 LYS A O 1
ATOM 2819 N N . PRO A 1 352 ? -7.681 -28.890 -21.886 1.00 93.50 352 PRO A N 1
ATOM 2820 C CA . PRO A 1 352 ? -7.614 -28.023 -20.722 1.00 93.50 352 PRO A CA 1
ATOM 2821 C C . PRO A 1 352 ? -8.089 -28.761 -19.463 1.00 93.50 352 PRO A C 1
ATOM 2823 O O . PRO A 1 352 ? -8.811 -29.755 -19.533 1.00 93.50 352 PRO A O 1
ATOM 2826 N N . ILE A 1 353 ? -7.700 -28.237 -18.307 1.00 95.62 353 ILE A N 1
ATOM 2827 C CA . ILE A 1 353 ? -8.119 -28.720 -16.994 1.00 95.62 353 ILE A CA 1
ATOM 2828 C C . ILE A 1 353 ? -9.275 -27.845 -16.525 1.00 95.62 353 ILE A C 1
ATOM 2830 O O . ILE A 1 353 ? -9.108 -26.634 -16.335 1.00 95.62 353 ILE A O 1
ATOM 2834 N N . TYR A 1 354 ? -10.443 -28.452 -16.336 1.00 96.19 354 TYR A N 1
ATOM 2835 C CA . TYR A 1 354 ? -11.644 -27.751 -15.898 1.00 96.19 354 TYR A CA 1
ATOM 2836 C C . TYR A 1 354 ? -12.018 -28.097 -14.467 1.00 96.19 354 TYR A C 1
ATOM 2838 O O . TYR A 1 354 ? -11.789 -29.197 -13.981 1.00 96.19 354 TYR A O 1
ATOM 2846 N N . LEU A 1 355 ? -12.628 -27.131 -13.798 1.00 95.50 355 LEU A N 1
ATOM 2847 C CA . LEU A 1 355 ? -13.177 -27.246 -12.458 1.00 95.50 355 LEU A CA 1
ATOM 2848 C C . LEU A 1 355 ? -14.553 -26.596 -12.468 1.00 95.50 355 LEU A C 1
ATOM 2850 O O . LEU A 1 355 ? -14.674 -25.458 -12.919 1.00 95.50 355 LEU A O 1
ATOM 2854 N N . ALA A 1 356 ? -15.575 -27.257 -11.934 1.00 96.31 356 ALA A N 1
ATOM 2855 C CA . ALA A 1 356 ? -16.872 -26.624 -11.754 1.00 96.31 356 ALA A CA 1
ATOM 2856 C C . ALA A 1 356 ? -17.127 -26.224 -10.296 1.00 96.31 356 ALA A C 1
ATOM 2858 O O . ALA A 1 356 ? -16.727 -26.899 -9.345 1.00 96.31 356 ALA A O 1
ATOM 2859 N N . LEU A 1 357 ? -17.818 -25.097 -10.141 1.00 95.25 357 LEU A N 1
ATOM 2860 C CA . LEU A 1 357 ? -18.327 -24.604 -8.873 1.00 95.25 357 LEU A CA 1
ATOM 2861 C C . LEU A 1 357 ? -19.785 -24.189 -9.060 1.00 95.25 357 LEU A C 1
ATOM 2863 O O . LEU A 1 357 ? -20.076 -23.197 -9.730 1.00 95.25 357 LEU A O 1
ATOM 2867 N N . ASN A 1 358 ? -20.695 -24.960 -8.469 1.00 94.56 358 ASN A N 1
ATOM 2868 C CA . ASN A 1 358 ? -22.134 -24.705 -8.439 1.00 94.56 358 ASN A CA 1
ATOM 2869 C C . ASN A 1 358 ? -22.701 -24.483 -9.851 1.00 94.56 358 ASN A C 1
ATOM 2871 O O . ASN A 1 358 ? -23.378 -23.496 -10.136 1.00 94.56 358 ASN A O 1
ATOM 2875 N N . GLY A 1 359 ? -22.334 -25.379 -10.767 1.00 93.94 359 GLY A N 1
ATOM 2876 C CA . GLY A 1 359 ? -22.729 -25.329 -12.169 1.00 93.94 359 GLY A CA 1
ATOM 2877 C C . GLY A 1 359 ? -21.949 -24.342 -13.038 1.00 93.94 359 GLY A C 1
ATOM 2878 O O . GLY A 1 359 ? -22.217 -24.284 -14.229 1.00 93.94 359 GLY A O 1
ATOM 2879 N N . THR A 1 360 ? -20.979 -23.588 -12.512 1.00 95.06 360 THR A N 1
ATOM 2880 C CA . THR A 1 360 ? -20.112 -22.710 -13.322 1.00 95.06 360 THR A CA 1
ATOM 2881 C C . THR A 1 360 ? -18.766 -23.376 -13.578 1.00 95.06 360 THR A C 1
ATOM 2883 O O . THR A 1 360 ? -18.100 -23.762 -12.624 1.00 95.06 360 THR A O 1
ATOM 2886 N N . ILE A 1 361 ? -18.343 -23.476 -14.839 1.00 95.94 361 ILE A N 1
ATOM 2887 C CA . ILE A 1 361 ? -17.082 -24.111 -15.244 1.00 95.94 361 ILE A CA 1
ATOM 2888 C C . ILE A 1 361 ? -15.971 -23.063 -15.336 1.00 95.94 361 ILE A C 1
ATOM 2890 O O . ILE A 1 361 ? -16.126 -22.019 -15.981 1.00 95.94 361 ILE A O 1
ATOM 2894 N N . TYR A 1 362 ? -14.835 -23.382 -14.727 1.00 94.81 362 TYR A N 1
ATOM 2895 C CA . TYR A 1 362 ? -13.616 -22.594 -14.703 1.00 94.81 362 TYR A CA 1
ATOM 2896 C C . TYR A 1 362 ? -12.446 -23.352 -15.327 1.00 94.81 362 TYR A C 1
ATOM 2898 O O . TYR A 1 362 ? -12.247 -24.536 -15.067 1.00 94.81 362 TYR A O 1
ATOM 2906 N N . ASP A 1 363 ? -11.648 -22.641 -16.115 1.00 93.56 363 ASP A N 1
ATOM 2907 C CA . ASP A 1 363 ? -10.382 -23.116 -16.655 1.00 93.56 363 ASP A CA 1
ATOM 2908 C C . ASP A 1 363 ? -9.251 -22.853 -15.658 1.00 93.56 363 ASP A C 1
ATOM 2910 O O . ASP A 1 363 ? -8.933 -21.703 -15.319 1.00 93.56 363 ASP A O 1
ATOM 2914 N N . VAL A 1 364 ? -8.662 -23.950 -15.183 1.00 94.19 364 VAL A N 1
ATOM 2915 C CA . VAL A 1 364 ? -7.549 -23.976 -14.232 1.00 94.19 364 VAL A CA 1
ATOM 2916 C C . VAL A 1 364 ? -6.262 -24.527 -14.860 1.00 94.19 364 VAL A C 1
ATOM 2918 O O . VAL A 1 364 ? -5.287 -24.771 -14.150 1.00 94.19 364 VAL A O 1
ATOM 2921 N N . SER A 1 365 ? -6.205 -24.632 -16.195 1.00 91.12 365 SER A N 1
ATOM 2922 C CA . SER A 1 365 ? -5.052 -25.147 -16.960 1.00 91.12 365 SER A CA 1
ATOM 2923 C C . SER A 1 365 ? -3.759 -24.365 -16.733 1.00 91.12 365 SER A C 1
ATOM 2925 O O . SER A 1 365 ? -2.677 -24.879 -16.984 1.00 91.12 365 SER A O 1
ATOM 2927 N N . ILE A 1 366 ? -3.850 -23.124 -16.241 1.00 89.56 366 ILE A N 1
ATOM 2928 C CA . ILE A 1 366 ? -2.692 -22.295 -15.870 1.00 89.56 366 ILE A CA 1
ATOM 2929 C C . ILE A 1 366 ? -1.940 -22.833 -14.640 1.00 89.56 366 ILE A C 1
ATOM 2931 O O . ILE A 1 366 ? -0.833 -22.393 -14.345 1.00 89.56 366 ILE A O 1
ATOM 2935 N N . SER A 1 367 ? -2.537 -23.757 -13.883 1.00 90.19 367 SER A N 1
ATOM 2936 C CA . SER A 1 367 ? -1.941 -24.351 -12.681 1.00 90.19 367 SER A CA 1
ATOM 2937 C C . SER A 1 367 ? -2.010 -25.883 -12.721 1.00 90.19 367 SER A C 1
ATOM 2939 O O . SER A 1 367 ? -2.637 -26.497 -11.851 1.00 90.19 367 SER A O 1
ATOM 2941 N N . PRO A 1 368 ? -1.350 -26.524 -13.708 1.00 90.56 368 PRO A N 1
ATOM 2942 C CA . PRO A 1 368 ? -1.383 -27.974 -13.870 1.00 90.56 368 PRO A CA 1
ATOM 2943 C C . PRO A 1 368 ? -0.672 -28.700 -12.721 1.00 90.56 368 PRO A C 1
ATOM 2945 O O . PRO A 1 368 ? -1.062 -29.804 -12.376 1.00 90.56 368 PRO A O 1
ATOM 2948 N N . SER A 1 369 ? 0.299 -28.070 -12.051 1.00 91.62 369 SER A N 1
ATOM 2949 C CA . SER A 1 369 ? 0.922 -28.618 -10.836 1.00 91.62 369 SER A CA 1
ATOM 2950 C C . SER A 1 369 ? -0.044 -28.736 -9.649 1.00 91.62 369 SER A C 1
ATOM 2952 O O . SER A 1 369 ? 0.199 -29.517 -8.734 1.00 91.62 369 SER A O 1
ATOM 2954 N N . THR A 1 370 ? -1.134 -27.964 -9.647 1.00 91.56 370 THR A N 1
ATOM 2955 C CA . THR A 1 370 ? -2.126 -27.939 -8.566 1.00 91.56 370 THR A CA 1
ATOM 2956 C C . THR A 1 370 ? -3.307 -28.858 -8.868 1.00 91.56 370 THR A C 1
ATOM 2958 O O . THR A 1 370 ? -3.703 -29.636 -8.002 1.00 91.56 370 THR A O 1
ATOM 2961 N N . TYR A 1 371 ? -3.860 -28.770 -10.083 1.00 93.19 371 TYR A N 1
ATOM 2962 C CA . TYR A 1 371 ? -5.091 -29.471 -10.480 1.00 93.19 371 TYR A CA 1
ATOM 2963 C C . TYR A 1 371 ? -4.870 -30.617 -11.474 1.00 93.19 371 TYR A C 1
ATOM 2965 O O . TYR A 1 371 ? -5.756 -31.445 -11.653 1.00 93.19 371 TYR A O 1
ATOM 2973 N N . GLY A 1 372 ? -3.716 -30.679 -12.134 1.00 92.06 372 GLY A N 1
ATOM 2974 C CA . GLY A 1 372 ? -3.377 -31.786 -13.023 1.00 92.06 372 GLY A CA 1
ATOM 2975 C C . GLY A 1 372 ? -2.971 -33.047 -12.254 1.00 92.06 372 GLY A C 1
ATOM 2976 O O . GLY A 1 372 ? -2.853 -33.013 -11.025 1.00 92.06 372 GLY A O 1
ATOM 2977 N N . PRO A 1 373 ? -2.742 -34.164 -12.963 1.00 92.69 373 PRO A N 1
ATOM 2978 C CA . PRO A 1 373 ? -2.384 -35.441 -12.354 1.00 92.69 373 PRO A CA 1
ATOM 2979 C C . PRO A 1 373 ? -1.188 -35.320 -11.396 1.00 92.69 373 PRO A C 1
ATOM 2981 O O . PRO A 1 373 ? -0.138 -34.791 -11.757 1.00 92.69 373 PRO A O 1
ATOM 2984 N N . GLY A 1 374 ? -1.355 -35.804 -10.161 1.00 89.19 374 GLY A N 1
ATOM 2985 C CA . GLY A 1 374 ? -0.347 -35.711 -9.092 1.00 89.19 374 GLY A CA 1
ATOM 2986 C C . GLY A 1 374 ? -0.373 -34.410 -8.275 1.00 89.19 374 GLY A C 1
ATOM 2987 O O . GLY A 1 374 ? 0.320 -34.321 -7.262 1.00 89.19 374 GLY A O 1
ATOM 2988 N N . GLY A 1 375 ? -1.184 -33.423 -8.664 1.00 89.81 375 GLY A N 1
ATOM 2989 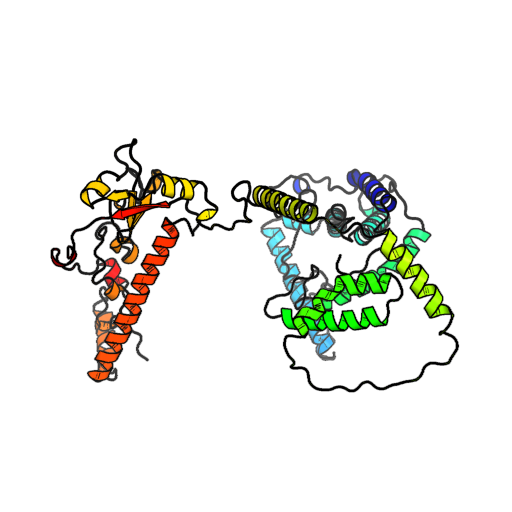C CA . GLY A 1 375 ? -1.400 -32.198 -7.897 1.00 89.81 375 GLY A CA 1
ATOM 2990 C C . GLY A 1 375 ? -2.262 -32.414 -6.650 1.00 89.81 375 GLY A C 1
ATOM 2991 O O . GLY A 1 375 ? -3.152 -33.266 -6.618 1.00 89.81 375 GLY A O 1
ATOM 2992 N N . SER A 1 376 ? -2.041 -31.600 -5.614 1.00 89.25 376 SER A N 1
ATOM 2993 C CA . SER A 1 376 ? -2.754 -31.718 -4.332 1.00 89.25 376 SER A CA 1
ATOM 2994 C C . SER A 1 376 ? -4.246 -31.387 -4.402 1.00 89.25 376 SER A C 1
ATOM 2996 O O . SER A 1 376 ? -4.960 -31.695 -3.457 1.00 89.25 376 SER A O 1
ATOM 2998 N N . TYR A 1 377 ? -4.722 -30.792 -5.498 1.00 89.69 377 TYR A N 1
ATOM 2999 C CA . TYR A 1 377 ? -6.132 -30.476 -5.745 1.00 89.69 377 TYR A CA 1
ATOM 3000 C C . TYR A 1 377 ? -6.682 -31.200 -6.985 1.00 89.69 377 TYR A C 1
ATOM 3002 O O . TYR A 1 377 ? -7.740 -30.836 -7.500 1.00 89.69 377 TYR A O 1
ATOM 3010 N N . HIS A 1 378 ? -5.987 -32.233 -7.475 1.00 92.12 378 HIS A N 1
ATOM 3011 C CA . HIS A 1 378 ? -6.385 -32.976 -8.673 1.00 92.12 378 HIS A CA 1
ATOM 3012 C C . HIS A 1 378 ? -7.773 -33.619 -8.561 1.00 92.12 378 HIS A C 1
ATOM 3014 O O . HIS A 1 378 ? -8.515 -33.665 -9.534 1.00 92.12 378 HIS A O 1
ATOM 3020 N N . PHE A 1 379 ? -8.181 -34.038 -7.361 1.00 89.94 379 PHE A N 1
ATOM 3021 C CA . PHE A 1 379 ? -9.500 -34.638 -7.122 1.00 89.94 379 PHE A CA 1
ATOM 3022 C C . PHE A 1 379 ? -10.683 -33.697 -7.426 1.00 89.94 379 PHE A C 1
ATOM 3024 O O . PHE A 1 379 ? -11.821 -34.159 -7.512 1.00 89.94 379 PHE A O 1
ATOM 3031 N N . PHE A 1 380 ? -10.430 -32.397 -7.603 1.00 93.50 380 PHE A N 1
ATOM 3032 C CA . PHE A 1 380 ? -11.429 -31.435 -8.050 1.00 93.50 380 PHE A CA 1
ATOM 3033 C C . PHE A 1 380 ? -11.484 -31.256 -9.573 1.00 93.50 380 PHE A C 1
ATOM 3035 O O . PHE A 1 380 ? -12.489 -30.771 -10.094 1.00 93.50 380 PHE A O 1
ATOM 3042 N N . ALA A 1 381 ? -10.431 -31.632 -10.296 1.00 94.38 381 ALA A N 1
ATOM 3043 C CA . ALA A 1 381 ? -10.391 -31.495 -11.741 1.00 94.38 381 ALA A CA 1
ATOM 3044 C C . ALA A 1 381 ? -11.441 -32.401 -12.406 1.00 94.38 381 ALA A C 1
ATOM 3046 O O . ALA A 1 381 ? -11.678 -33.537 -11.994 1.00 94.38 381 ALA A O 1
ATOM 3047 N N . GLY A 1 382 ? -12.122 -31.862 -13.413 1.00 95.12 382 GLY A N 1
ATOM 3048 C CA . GLY A 1 382 ? -13.218 -32.509 -14.124 1.00 95.12 382 GLY A CA 1
ATOM 3049 C C . GLY A 1 382 ? -14.500 -32.699 -13.304 1.00 95.12 382 GLY A C 1
ATOM 3050 O O . GLY A 1 382 ? -15.365 -33.476 -13.701 1.00 95.12 382 GLY A O 1
ATOM 3051 N N . ARG A 1 383 ? -14.662 -32.030 -12.153 1.00 94.94 383 ARG A N 1
ATOM 3052 C CA . ARG A 1 383 ? -15.828 -32.218 -11.270 1.00 94.94 383 ARG A CA 1
ATOM 3053 C C . ARG A 1 383 ? -16.416 -30.900 -10.790 1.00 94.94 383 ARG A C 1
ATOM 3055 O O . ARG A 1 383 ? -15.732 -29.881 -10.725 1.00 94.94 383 ARG A O 1
ATOM 3062 N N . ASP A 1 384 ? -17.695 -30.935 -10.421 1.00 95.25 384 ASP A N 1
ATOM 3063 C CA . ASP A 1 384 ? -18.326 -29.855 -9.661 1.00 95.25 384 ASP A CA 1
ATOM 3064 C C . ASP A 1 384 ? -18.166 -30.119 -8.168 1.00 95.25 384 ASP A C 1
ATOM 3066 O O . ASP A 1 384 ? -18.811 -31.005 -7.606 1.00 95.25 384 ASP A O 1
ATOM 3070 N N . ALA A 1 385 ? -17.272 -29.361 -7.541 1.00 94.19 385 ALA A N 1
ATOM 3071 C CA . ALA A 1 385 ? -16.855 -29.564 -6.159 1.00 94.19 385 ALA A CA 1
ATOM 3072 C C . ALA A 1 385 ? -17.429 -28.507 -5.200 1.00 94.19 385 ALA A C 1
ATOM 3074 O O . ALA A 1 385 ? -16.854 -28.236 -4.144 1.00 94.19 385 ALA A O 1
ATOM 3075 N N . ALA A 1 386 ? -18.565 -27.893 -5.556 1.00 94.50 386 ALA A N 1
ATOM 3076 C CA . ALA A 1 386 ? -19.188 -26.822 -4.775 1.00 94.50 386 ALA A CA 1
ATOM 3077 C C . ALA A 1 386 ? -19.375 -27.158 -3.296 1.00 94.50 386 ALA A C 1
ATOM 3079 O O . ALA A 1 386 ? -19.100 -26.319 -2.436 1.00 94.50 386 ALA A O 1
ATOM 3080 N N . ARG A 1 387 ? -19.820 -28.384 -2.996 1.00 94.44 387 ARG A N 1
ATOM 3081 C CA . ARG A 1 387 ? -20.033 -28.824 -1.618 1.00 94.44 387 ARG A CA 1
ATOM 3082 C C . ARG A 1 387 ? -18.712 -28.893 -0.852 1.00 94.44 387 ARG A C 1
ATOM 3084 O O . ARG A 1 387 ? -18.615 -28.269 0.199 1.00 94.44 387 ARG A O 1
ATOM 3091 N N . ALA A 1 388 ? -17.694 -29.552 -1.402 1.00 93.44 388 ALA A N 1
ATOM 3092 C CA . ALA A 1 388 ? -16.370 -29.676 -0.794 1.00 93.44 388 ALA A CA 1
ATOM 3093 C C . ALA A 1 388 ? -15.719 -28.323 -0.478 1.00 93.44 388 ALA A C 1
ATOM 3095 O O . ALA A 1 388 ? -15.144 -28.163 0.598 1.00 93.44 388 ALA A O 1
ATOM 3096 N N . PHE A 1 389 ? -15.831 -27.333 -1.369 1.00 93.00 389 PHE A N 1
ATOM 3097 C CA . PHE A 1 389 ? -15.287 -25.991 -1.120 1.00 93.00 389 PHE A CA 1
ATOM 3098 C C . PHE A 1 389 ? -15.948 -25.276 0.066 1.00 93.00 389 PHE A C 1
ATOM 3100 O O . PHE A 1 389 ? -15.314 -24.435 0.706 1.00 93.00 389 PHE A O 1
ATOM 3107 N N . LEU A 1 390 ? -17.207 -25.594 0.372 1.00 93.25 390 LEU A N 1
ATOM 3108 C CA . LEU A 1 390 ? -17.898 -25.052 1.540 1.00 93.25 390 LEU A CA 1
ATOM 3109 C C . LEU A 1 390 ? -17.643 -25.870 2.803 1.00 93.25 390 LEU A C 1
ATOM 3111 O O . LEU A 1 390 ? -17.380 -25.286 3.850 1.00 93.25 390 LEU A O 1
ATOM 3115 N N . THR A 1 391 ? -17.736 -27.198 2.717 1.00 91.25 391 THR A N 1
ATOM 3116 C CA . THR A 1 391 ? -17.639 -28.087 3.884 1.00 91.25 391 THR A CA 1
ATOM 3117 C C . THR A 1 391 ? -16.202 -28.325 4.340 1.00 91.25 391 THR A C 1
ATOM 3119 O O . THR A 1 391 ? -15.985 -28.758 5.468 1.00 91.25 391 THR A O 1
ATOM 3122 N N . GLY A 1 392 ? -15.210 -28.057 3.484 1.00 88.81 392 GLY A N 1
ATOM 3123 C CA . GLY A 1 392 ? -13.803 -28.372 3.746 1.00 88.81 392 GLY A CA 1
ATOM 3124 C C . GLY A 1 392 ? -13.471 -29.864 3.612 1.00 88.81 392 GLY A C 1
ATOM 3125 O O . GLY A 1 392 ? -12.338 -30.266 3.865 1.00 88.81 392 GLY A O 1
ATOM 3126 N N . CYS A 1 393 ? -14.439 -30.694 3.212 1.00 88.19 393 CYS A N 1
ATOM 3127 C CA . CYS A 1 393 ? -14.293 -32.142 3.057 1.00 88.19 393 CYS A CA 1
ATOM 3128 C C . CYS A 1 393 ? -13.963 -32.493 1.610 1.00 88.19 393 CYS A C 1
ATOM 3130 O O . CYS A 1 393 ? -14.803 -32.905 0.814 1.00 88.19 393 CYS A O 1
ATOM 3132 N N . PHE A 1 394 ? -12.712 -32.248 1.247 1.00 85.06 394 PHE A N 1
ATOM 3133 C CA . PHE A 1 394 ? -12.268 -32.253 -0.140 1.00 85.06 394 PHE A CA 1
ATOM 3134 C C . PHE A 1 394 ? -12.300 -33.640 -0.807 1.00 85.06 394 PHE A C 1
ATOM 3136 O O . PHE A 1 394 ? -12.593 -33.733 -2.000 1.00 85.06 394 PHE A O 1
ATOM 3143 N N . ALA A 1 395 ? -12.087 -34.717 -0.046 1.00 76.44 395 ALA A N 1
ATOM 3144 C CA . ALA A 1 395 ? -12.093 -36.080 -0.574 1.00 76.44 395 ALA A CA 1
ATOM 3145 C C . ALA A 1 395 ? -13.514 -36.659 -0.733 1.00 76.44 395 ALA A C 1
ATOM 3147 O O . ALA A 1 395 ? -13.805 -37.298 -1.744 1.00 76.44 395 ALA A O 1
ATOM 3148 N N . GLU A 1 396 ? -14.414 -36.427 0.230 1.00 82.38 396 GLU A N 1
ATOM 3149 C CA . GLU A 1 396 ? -15.734 -37.078 0.275 1.00 82.38 396 GLU A CA 1
ATOM 3150 C C . GLU A 1 396 ? -16.866 -36.253 -0.368 1.00 82.38 396 GLU A C 1
ATOM 3152 O O . GLU A 1 396 ? -17.817 -36.820 -0.920 1.00 82.38 396 GLU A O 1
ATOM 3157 N N . ASP A 1 397 ? -16.768 -34.918 -0.322 1.00 86.00 397 ASP A N 1
ATOM 3158 C CA . ASP A 1 397 ? -17.827 -33.980 -0.731 1.00 86.00 397 ASP A CA 1
ATOM 3159 C C . ASP A 1 397 ? -17.560 -33.307 -2.091 1.00 86.00 397 ASP A C 1
ATOM 3161 O O . ASP A 1 397 ? -18.087 -32.231 -2.378 1.00 86.00 397 ASP A O 1
ATOM 3165 N N . SER A 1 398 ? -16.775 -33.930 -2.972 1.00 87.69 398 SER A N 1
ATOM 3166 C CA . SER A 1 398 ? -16.547 -33.449 -4.348 1.00 87.69 398 SER A CA 1
ATOM 3167 C C . SER A 1 398 ? -17.782 -33.655 -5.249 1.00 87.69 398 SER A C 1
ATOM 3169 O O . SER A 1 398 ? -17.750 -34.416 -6.216 1.00 87.69 398 SER A O 1
ATOM 3171 N N . VAL A 1 399 ? -18.898 -33.019 -4.878 1.00 91.25 399 VAL A N 1
ATOM 3172 C CA . VAL A 1 399 ? -20.215 -33.098 -5.522 1.00 91.25 399 VAL A CA 1
ATOM 3173 C C . VAL A 1 399 ? -20.905 -31.722 -5.584 1.00 91.25 399 VAL A C 1
ATOM 3175 O O . VAL A 1 399 ? -20.656 -30.861 -4.732 1.00 91.25 399 VAL A O 1
ATOM 3178 N N . PRO A 1 400 ? -21.844 -31.523 -6.528 1.00 92.62 400 PRO A N 1
ATOM 3179 C CA . PRO A 1 400 ? -22.603 -30.275 -6.661 1.00 92.62 400 PRO A CA 1
ATOM 3180 C C . PRO A 1 400 ? -23.746 -30.093 -5.644 1.00 92.62 400 PRO A C 1
ATOM 3182 O O . PRO A 1 400 ? -24.345 -29.021 -5.594 1.00 92.62 400 PRO A O 1
ATOM 3185 N N . ASP A 1 401 ? -24.114 -31.116 -4.860 1.00 93.06 401 ASP A N 1
ATOM 3186 C CA . ASP A 1 401 ? -25.279 -31.055 -3.959 1.00 93.06 401 ASP A CA 1
ATOM 3187 C C . ASP A 1 401 ? -25.014 -30.183 -2.720 1.00 93.06 401 ASP A C 1
ATOM 3189 O O . ASP A 1 401 ? -24.325 -30.585 -1.781 1.00 93.06 401 ASP A O 1
ATOM 3193 N N . LEU A 1 402 ? -25.623 -29.000 -2.685 1.00 93.50 402 LEU A N 1
ATOM 3194 C CA . LEU A 1 402 ? -25.506 -28.043 -1.582 1.00 93.50 402 LEU A CA 1
ATOM 3195 C C . LEU A 1 402 ? -26.565 -28.219 -0.483 1.00 93.50 402 LEU A C 1
ATOM 3197 O O . LEU A 1 402 ? -26.542 -27.497 0.516 1.00 93.50 402 LEU A O 1
ATOM 3201 N N . ARG A 1 403 ? -27.508 -29.159 -0.627 1.00 92.38 403 ARG A N 1
ATOM 3202 C CA . ARG A 1 403 ? -28.568 -29.359 0.371 1.00 92.38 403 ARG A CA 1
ATOM 3203 C C . ARG A 1 403 ? -27.959 -29.806 1.699 1.00 92.38 403 ARG A C 1
ATOM 3205 O O . ARG A 1 403 ? -27.135 -30.721 1.745 1.00 92.38 403 ARG A O 1
ATOM 3212 N N . GLY A 1 404 ? -28.401 -29.192 2.793 1.00 91.12 404 GLY A N 1
ATOM 3213 C CA . GLY A 1 404 ? -27.935 -29.520 4.139 1.00 91.12 404 GLY A CA 1
ATOM 3214 C C . GLY A 1 404 ? -26.616 -28.852 4.527 1.00 91.12 404 GLY A C 1
ATOM 3215 O O . GLY A 1 404 ? -26.288 -28.874 5.708 1.00 91.12 404 GLY A O 1
ATOM 3216 N N . VAL A 1 405 ? -25.896 -28.201 3.604 1.00 94.12 405 VAL A N 1
ATOM 3217 C CA . VAL A 1 405 ? -24.667 -27.455 3.938 1.00 94.12 405 VAL A CA 1
ATOM 3218 C C . VAL A 1 405 ? -24.972 -26.291 4.884 1.00 94.12 405 VAL A C 1
ATOM 3220 O O . VAL A 1 405 ? -24.144 -25.937 5.719 1.00 94.12 405 VAL A O 1
ATOM 3223 N N . GLU A 1 406 ? -26.191 -25.743 4.848 1.00 93.88 406 GLU A N 1
ATOM 3224 C CA . GLU A 1 406 ? -26.631 -24.722 5.797 1.00 93.88 406 GLU A CA 1
ATOM 3225 C C . GLU A 1 406 ? -26.527 -25.185 7.260 1.00 93.88 406 GLU A C 1
ATOM 3227 O O . GLU A 1 406 ? -26.264 -24.369 8.140 1.00 93.88 406 GLU A O 1
ATOM 3232 N N . GLN A 1 407 ? -26.647 -26.488 7.533 1.00 93.19 407 GLN A N 1
ATOM 3233 C CA . GLN A 1 407 ? -26.538 -27.026 8.891 1.00 93.19 407 GLN A CA 1
ATOM 3234 C C . GLN A 1 407 ? -25.148 -26.784 9.498 1.00 93.19 407 GLN A C 1
ATOM 3236 O O . GLN A 1 407 ? -25.046 -26.626 10.715 1.00 93.19 407 GLN A O 1
ATOM 3241 N N . MET A 1 408 ? -24.104 -26.656 8.665 1.00 93.69 408 MET A N 1
ATOM 3242 C CA . MET A 1 408 ? -22.732 -26.372 9.103 1.00 93.69 408 MET A CA 1
ATOM 3243 C C . MET A 1 408 ? -22.636 -25.016 9.812 1.00 93.69 408 MET A C 1
ATOM 3245 O O . MET A 1 408 ? -21.886 -24.853 10.768 1.00 93.69 408 MET A O 1
ATOM 3249 N N . TYR A 1 409 ? -23.435 -24.044 9.367 1.00 94.25 409 TYR A N 1
ATOM 3250 C CA . TYR A 1 409 ? -23.468 -22.691 9.922 1.00 94.25 409 TYR A CA 1
ATOM 3251 C C . TYR A 1 409 ? -24.521 -22.521 11.025 1.00 94.25 409 TYR A C 1
ATOM 3253 O O . TYR A 1 409 ? -24.592 -21.462 11.650 1.00 94.25 409 TYR A O 1
ATOM 3261 N N . MET A 1 410 ? -25.362 -23.534 11.258 1.00 93.75 410 MET A N 1
ATOM 3262 C CA . MET A 1 410 ? -26.399 -23.495 12.285 1.00 93.75 410 MET A CA 1
ATOM 3263 C C . MET A 1 410 ? -25.828 -23.902 13.645 1.00 93.75 410 MET A C 1
ATOM 3265 O O . MET A 1 410 ? -25.341 -25.033 13.769 1.00 93.75 410 MET A O 1
ATOM 3269 N N . PRO A 1 411 ? -25.944 -23.043 14.676 1.00 93.81 411 PRO A N 1
ATOM 3270 C CA . PRO A 1 411 ? -25.421 -23.359 15.993 1.00 93.81 411 PRO A CA 1
ATOM 3271 C C . PRO A 1 411 ? -26.026 -24.632 16.593 1.00 93.81 411 PRO A C 1
ATOM 3273 O O . PRO A 1 411 ? -27.244 -24.834 16.552 1.00 93.81 411 PRO A O 1
ATOM 3276 N N . VAL A 1 412 ? -25.172 -25.473 17.172 1.00 93.12 412 VAL A N 1
ATOM 3277 C CA . VAL A 1 412 ? -25.570 -26.624 17.993 1.00 93.12 412 VAL A CA 1
ATOM 3278 C C . VAL A 1 412 ? -25.622 -26.236 19.456 1.00 93.12 412 VAL A C 1
ATOM 3280 O O . VAL A 1 412 ? -24.870 -25.369 19.905 1.00 93.12 412 VAL A O 1
ATOM 3283 N N . ASP A 1 413 ? -26.506 -26.884 20.203 1.00 90.69 413 ASP A N 1
ATOM 3284 C CA . ASP A 1 413 ? -26.471 -26.775 21.652 1.00 90.69 413 ASP A CA 1
ATOM 3285 C C . ASP A 1 413 ? -25.169 -27.396 22.190 1.00 90.69 413 ASP A C 1
ATOM 3287 O O . ASP A 1 413 ? -24.705 -28.392 21.628 1.00 90.69 413 ASP A O 1
ATOM 3291 N N . PRO A 1 414 ? -24.528 -26.799 23.215 1.00 90.38 414 PRO A N 1
ATOM 3292 C CA . PRO A 1 414 ? -23.272 -27.288 23.773 1.00 90.38 414 PRO A CA 1
ATOM 3293 C C . PRO A 1 414 ? -23.305 -28.780 24.095 1.00 90.38 414 PRO A C 1
ATOM 3295 O O . PRO A 1 414 ? -22.387 -29.492 23.720 1.00 90.38 414 PRO A O 1
ATOM 3298 N N . GLU A 1 415 ? -24.379 -29.259 24.713 1.00 87.00 415 GLU A N 1
ATOM 3299 C CA . GLU A 1 415 ? -24.598 -30.655 25.095 1.00 87.00 415 GLU A CA 1
ATOM 3300 C C . GLU A 1 415 ? -24.689 -31.624 23.904 1.00 87.00 415 GLU A C 1
ATOM 3302 O O . GLU A 1 415 ? -24.297 -32.787 24.024 1.00 87.00 415 GLU A O 1
ATOM 3307 N N . ASP A 1 416 ? -25.139 -31.136 22.748 1.00 87.69 416 ASP A N 1
ATOM 3308 C CA . ASP A 1 416 ? -25.337 -31.921 21.527 1.00 87.69 416 ASP A CA 1
ATOM 3309 C C . ASP A 1 416 ? -24.114 -31.879 20.598 1.00 87.69 416 ASP A C 1
ATOM 3311 O O . ASP A 1 416 ? -24.122 -32.468 19.512 1.00 87.69 416 ASP A O 1
ATOM 3315 N N . LYS A 1 417 ? -23.035 -31.189 20.993 1.00 87.88 417 LYS A N 1
ATOM 3316 C CA . LYS A 1 417 ? -21.841 -31.064 20.157 1.00 87.88 417 LYS A CA 1
ATOM 3317 C C . LYS A 1 417 ? -21.161 -32.424 19.954 1.00 87.88 417 LYS A C 1
ATOM 3319 O O . LYS A 1 417 ? -20.756 -33.110 20.897 1.00 87.88 417 LYS A O 1
ATOM 3324 N N . THR A 1 418 ? -20.958 -32.794 18.692 1.00 84.31 418 THR A N 1
ATOM 3325 C CA . THR A 1 418 ? -20.234 -34.014 18.316 1.00 84.31 418 THR A CA 1
ATOM 3326 C C . THR A 1 418 ? -18.761 -33.938 18.724 1.00 84.31 418 THR A C 1
ATOM 3328 O O . THR A 1 418 ? -18.109 -32.917 18.510 1.00 84.31 418 THR A O 1
ATOM 3331 N N . GLY A 1 419 ? -18.215 -35.031 19.267 1.00 82.88 419 GLY A N 1
ATOM 3332 C CA . GLY A 1 419 ? -16.805 -35.121 19.675 1.00 82.88 419 GLY A CA 1
ATOM 3333 C C . GLY A 1 419 ? -16.502 -34.681 21.113 1.00 82.88 419 GLY A C 1
ATOM 3334 O O . GLY A 1 419 ? -15.336 -34.680 21.497 1.00 82.88 419 GLY A O 1
ATOM 3335 N N . LEU A 1 420 ? -17.518 -34.338 21.914 1.00 84.00 420 LEU A N 1
ATOM 3336 C CA . LEU A 1 420 ? -17.356 -34.086 23.350 1.00 84.00 420 LEU A CA 1
ATOM 3337 C C . LEU A 1 420 ? -16.968 -35.348 24.121 1.00 84.00 420 LEU A C 1
ATOM 3339 O O . LEU A 1 420 ? -17.543 -36.420 23.896 1.00 84.00 420 LEU A O 1
ATOM 3343 N N . LYS A 1 421 ? -16.058 -35.196 25.090 1.00 90.00 421 LYS A N 1
ATOM 3344 C CA . LYS A 1 421 ? -15.754 -36.261 26.052 1.00 90.00 421 LYS A CA 1
ATOM 3345 C C . LYS A 1 421 ? -16.965 -36.512 26.965 1.00 90.00 421 LYS A C 1
ATOM 3347 O O . LYS A 1 421 ? -17.704 -35.566 27.248 1.00 90.00 421 LYS A O 1
ATOM 3352 N N . PRO A 1 422 ? -17.166 -37.744 27.471 1.00 90.69 422 PRO A N 1
ATOM 3353 C CA . PRO A 1 422 ? -18.302 -38.067 28.340 1.00 90.69 422 PRO A CA 1
ATOM 3354 C C . PRO A 1 422 ? -18.453 -37.121 29.543 1.00 90.69 422 PRO A C 1
ATOM 3356 O O . PRO A 1 422 ? -19.543 -36.614 29.787 1.00 90.69 422 PRO A O 1
ATOM 3359 N N . GLU A 1 423 ? -17.347 -36.800 30.219 1.00 89.94 423 GLU A N 1
ATOM 3360 C CA . GLU A 1 423 ? -17.327 -35.905 31.389 1.00 89.94 423 GLU A CA 1
ATOM 3361 C C . GLU A 1 423 ? -17.725 -34.456 31.055 1.00 89.94 423 GLU A C 1
ATOM 3363 O O . GLU A 1 423 ? -18.380 -33.774 31.839 1.00 89.94 423 GLU A O 1
ATOM 3368 N N . GLU A 1 424 ? -17.322 -33.958 29.884 1.00 88.88 424 GLU A N 1
ATOM 3369 C CA . GLU A 1 424 ? -17.663 -32.605 29.428 1.00 88.88 424 GLU A CA 1
ATOM 3370 C C . GLU A 1 424 ? -19.138 -32.523 29.037 1.00 88.88 424 GLU A C 1
ATOM 3372 O O . GLU A 1 424 ? -19.816 -31.548 29.361 1.00 88.88 424 GLU A O 1
ATOM 3377 N N . ARG A 1 425 ? -19.652 -33.576 28.388 1.00 89.31 425 ARG A N 1
ATOM 3378 C CA . ARG A 1 425 ? -21.067 -33.684 28.029 1.00 89.31 425 ARG A CA 1
ATOM 3379 C C . ARG A 1 425 ? -21.958 -33.662 29.267 1.00 89.31 425 ARG A C 1
ATOM 3381 O O . ARG A 1 425 ? -22.978 -32.981 29.254 1.00 89.31 425 ARG A O 1
ATOM 3388 N N . GLU A 1 426 ? -21.583 -34.371 30.329 1.00 90.19 426 GLU A N 1
ATOM 3389 C CA . GLU A 1 426 ? -22.349 -34.387 31.579 1.00 90.19 426 GLU A CA 1
ATOM 3390 C C . GLU A 1 426 ? -22.430 -32.991 32.214 1.00 90.19 426 GLU A C 1
ATOM 3392 O O . GLU A 1 426 ? -23.523 -32.529 32.543 1.00 90.19 426 GLU A O 1
ATOM 3397 N N . LYS A 1 427 ? -21.310 -32.257 32.259 1.00 90.62 427 LYS A N 1
ATOM 3398 C CA . LYS A 1 427 ? -21.281 -30.862 32.735 1.00 90.62 427 LYS A CA 1
ATOM 3399 C C . LYS A 1 427 ? -22.178 -29.938 31.909 1.00 90.62 427 LYS A C 1
ATOM 3401 O O . LYS A 1 427 ? -22.869 -29.087 32.468 1.00 90.62 427 LYS A O 1
ATOM 3406 N N . GLU A 1 428 ? -22.178 -30.075 30.583 1.00 89.62 428 GLU A N 1
ATOM 3407 C CA . GLU A 1 428 ? -23.052 -29.269 29.722 1.00 89.62 428 GLU A CA 1
ATOM 3408 C C . GLU A 1 428 ? -24.531 -29.652 29.867 1.00 89.62 428 GLU A C 1
ATOM 3410 O O . GLU A 1 428 ? -25.385 -28.765 29.860 1.00 89.62 428 GLU A O 1
ATOM 3415 N N . LEU A 1 429 ? -24.846 -30.931 30.098 1.00 89.62 429 LEU A N 1
ATOM 3416 C CA . LEU A 1 429 ? -26.205 -31.389 30.401 1.00 89.62 429 LEU A CA 1
ATOM 3417 C C . LEU A 1 429 ? -26.719 -30.841 31.739 1.00 89.62 429 LEU A C 1
ATOM 3419 O O . LEU A 1 429 ? -27.886 -30.459 31.832 1.00 89.62 429 LEU A O 1
ATOM 3423 N N . GLU A 1 430 ? -25.876 -30.766 32.771 1.00 89.44 430 GLU A N 1
ATOM 3424 C CA . GLU A 1 430 ? -26.245 -30.134 34.044 1.00 89.44 430 GLU A CA 1
ATOM 3425 C C . GLU A 1 430 ? -26.558 -28.648 33.867 1.00 89.44 430 GLU A C 1
ATOM 3427 O O . GLU A 1 430 ? -27.605 -28.180 34.322 1.00 89.44 430 GLU A O 1
ATOM 3432 N N . LYS A 1 431 ? -25.715 -27.918 33.125 1.00 88.12 431 LYS A N 1
ATOM 3433 C CA . LYS A 1 431 ? -25.997 -26.523 32.757 1.00 88.12 431 LYS A CA 1
ATOM 3434 C C . LYS A 1 431 ? -27.282 -26.412 31.938 1.00 88.12 431 LYS A C 1
ATOM 3436 O O . LYS A 1 431 ? -28.072 -25.504 32.158 1.00 88.12 431 LYS A O 1
ATOM 3441 N N . ALA A 1 432 ? -27.538 -27.337 31.016 1.00 87.31 432 ALA A N 1
ATOM 3442 C CA . ALA A 1 432 ? -28.756 -27.333 30.212 1.00 87.31 432 ALA A CA 1
ATOM 3443 C C . ALA A 1 432 ? -30.030 -27.491 31.059 1.00 87.31 432 ALA A C 1
ATOM 3445 O O . ALA A 1 432 ? -31.060 -26.899 30.734 1.00 87.31 432 ALA A O 1
ATOM 3446 N N . ARG A 1 433 ? -29.967 -28.228 32.178 1.00 87.00 433 ARG A N 1
ATOM 3447 C CA . ARG A 1 433 ? -31.098 -28.379 33.113 1.00 87.00 433 ARG A CA 1
ATOM 3448 C C . ARG A 1 433 ? -31.463 -27.079 33.827 1.00 87.00 433 ARG A C 1
ATOM 3450 O O . ARG A 1 433 ? -32.635 -26.899 34.150 1.00 87.00 433 ARG A O 1
ATOM 3457 N N . THR A 1 434 ? -30.496 -26.194 34.070 1.00 84.88 434 THR A N 1
ATOM 3458 C CA . THR A 1 434 ? -30.720 -24.910 34.757 1.00 84.88 434 THR A CA 1
ATOM 3459 C C . THR A 1 434 ? -31.090 -23.770 33.803 1.00 84.88 434 THR A C 1
ATOM 3461 O O . THR A 1 434 ? -31.611 -22.748 34.249 1.00 84.88 434 THR A O 1
ATOM 3464 N N . ARG A 1 435 ? -30.887 -23.939 32.487 1.00 85.81 435 ARG A N 1
ATOM 3465 C CA . ARG A 1 435 ? -31.244 -22.942 31.463 1.00 85.81 435 ARG A CA 1
ATOM 3466 C C . ARG A 1 435 ? -32.759 -22.738 31.364 1.00 85.81 435 ARG A C 1
ATOM 3468 O O . ARG A 1 435 ? -33.555 -23.680 31.401 1.00 85.81 435 ARG A O 1
ATOM 3475 N N . LYS A 1 436 ? -33.169 -21.485 31.139 1.00 84.81 436 LYS A N 1
ATOM 3476 C CA . LYS A 1 436 ? -34.568 -21.132 30.860 1.00 84.81 436 LYS A CA 1
ATOM 3477 C C . LYS A 1 436 ? -35.029 -21.802 29.561 1.00 84.81 436 LYS A C 1
ATOM 3479 O O . LYS A 1 436 ? -34.468 -21.561 28.493 1.00 84.81 436 LYS A O 1
ATOM 3484 N N . LYS A 1 437 ? -36.089 -22.610 29.639 1.00 84.19 437 LYS A N 1
ATOM 3485 C CA . LYS A 1 437 ? -36.686 -23.249 28.459 1.00 84.19 437 LYS A CA 1
ATOM 3486 C C . LYS A 1 437 ? -37.448 -22.220 27.626 1.00 84.19 437 LYS A C 1
ATOM 3488 O O . LYS A 1 437 ? -38.346 -21.549 28.131 1.00 84.19 437 LYS A O 1
ATOM 3493 N N . LEU A 1 438 ? -37.093 -22.129 26.348 1.00 84.94 438 LEU A N 1
ATOM 3494 C CA . LEU A 1 438 ? -37.811 -21.328 25.358 1.00 84.94 438 LEU A CA 1
ATOM 3495 C C . LEU A 1 438 ? -39.176 -21.952 25.054 1.00 84.94 438 LEU A C 1
ATOM 3497 O O . LEU A 1 438 ? -39.346 -23.175 25.050 1.00 84.94 438 LEU A O 1
ATOM 3501 N N . THR A 1 439 ? -40.149 -21.103 24.750 1.00 93.00 439 THR A N 1
ATOM 3502 C CA . THR A 1 439 ? -41.457 -21.528 24.252 1.00 93.00 439 THR A CA 1
ATOM 3503 C C . THR A 1 439 ? -41.341 -22.117 22.842 1.00 93.00 439 THR A C 1
ATOM 3505 O O . THR A 1 439 ? -40.407 -21.830 22.090 1.00 93.00 439 THR A O 1
ATOM 3508 N N . LYS A 1 440 ? -42.335 -22.912 22.420 1.00 92.38 440 LYS A N 1
ATOM 3509 C CA . LYS A 1 440 ? -42.381 -23.465 21.050 1.00 92.38 440 LYS A CA 1
ATOM 3510 C C . LYS A 1 440 ? -42.342 -22.373 19.970 1.00 92.38 440 LYS A C 1
ATOM 3512 O O . LYS A 1 440 ? -41.747 -22.583 18.916 1.00 92.38 440 LYS A O 1
ATOM 3517 N N . GLY A 1 441 ? -42.961 -21.218 20.234 1.00 92.62 441 GLY A N 1
ATOM 3518 C CA . GLY A 1 441 ? -42.960 -20.071 19.324 1.00 92.62 441 GLY A CA 1
ATOM 3519 C C . GLY A 1 441 ? -41.573 -19.449 19.179 1.00 92.62 441 GLY A C 1
ATOM 3520 O O . GLY A 1 441 ? -41.098 -19.255 18.061 1.00 92.62 441 GLY A O 1
ATOM 3521 N N . GLU A 1 442 ? -40.883 -19.219 20.296 1.00 90.81 442 GLU A N 1
ATOM 3522 C CA . GLU A 1 442 ? -39.513 -18.694 20.289 1.00 90.81 442 GLU A CA 1
ATOM 3523 C C . GLU A 1 442 ? -38.533 -19.670 19.628 1.00 90.81 442 GLU A C 1
ATOM 3525 O O . GLU A 1 442 ? -37.708 -19.248 18.822 1.00 90.81 442 GLU A O 1
ATOM 3530 N N . LEU A 1 443 ? -38.664 -20.978 19.885 1.00 89.06 443 LEU A N 1
ATOM 3531 C CA . LEU A 1 443 ? -37.861 -22.014 19.224 1.00 89.06 443 LEU A CA 1
ATOM 3532 C C . LEU A 1 443 ? -38.048 -21.997 17.703 1.00 89.06 443 LEU A C 1
ATOM 3534 O O . LEU A 1 443 ? -37.065 -22.058 16.962 1.00 89.06 443 LEU A O 1
ATOM 3538 N N . LYS A 1 444 ? -39.295 -21.872 17.231 1.00 93.56 444 LYS A N 1
ATOM 3539 C CA . LYS A 1 444 ? -39.607 -21.774 15.799 1.00 93.56 444 LYS A CA 1
ATOM 3540 C C . LYS A 1 444 ? -39.012 -20.507 15.181 1.00 93.56 444 LYS A C 1
ATOM 3542 O O . LYS A 1 444 ? -38.404 -20.584 14.114 1.00 93.56 444 LYS A O 1
ATOM 3547 N N . ASN A 1 445 ? -39.155 -19.363 15.851 1.00 93.12 445 ASN A N 1
ATOM 3548 C CA . ASN A 1 445 ? -38.616 -18.085 15.383 1.00 93.12 445 ASN A CA 1
ATOM 3549 C C . ASN A 1 445 ? -37.085 -18.111 15.321 1.00 93.12 445 ASN A C 1
ATOM 3551 O O . ASN A 1 445 ? -36.509 -17.727 14.303 1.00 93.12 445 ASN A O 1
ATOM 3555 N N . ARG A 1 446 ? -36.437 -18.638 16.365 1.00 92.19 446 ARG A N 1
ATOM 3556 C CA . ARG A 1 446 ? -34.986 -18.835 16.423 1.00 92.19 446 ARG A CA 1
ATOM 3557 C C . ARG A 1 446 ? -34.510 -19.727 15.285 1.00 92.19 446 ARG A C 1
ATOM 3559 O O . ARG A 1 446 ? -33.629 -19.331 14.531 1.00 92.19 446 ARG A O 1
ATOM 3566 N N . HIS A 1 447 ? -35.135 -20.891 15.109 1.00 91.94 447 HIS A N 1
ATOM 3567 C CA . HIS A 1 447 ? -34.778 -21.816 14.036 1.00 91.94 447 HIS A CA 1
ATOM 3568 C C . HIS A 1 447 ? -34.907 -21.159 12.653 1.00 91.94 447 HIS A C 1
ATOM 3570 O O . HIS A 1 447 ? -34.001 -21.265 11.831 1.00 91.94 447 HIS A O 1
ATOM 3576 N N . ALA A 1 448 ? -35.988 -20.414 12.402 1.00 93.75 448 ALA A N 1
ATOM 3577 C CA . ALA A 1 448 ? -36.172 -19.698 11.141 1.00 93.75 448 ALA A CA 1
ATOM 3578 C C . ALA A 1 448 ? -35.088 -18.627 10.900 1.00 93.75 448 ALA A C 1
ATOM 3580 O O . ALA A 1 448 ? -34.591 -18.490 9.778 1.00 93.75 448 ALA A O 1
ATOM 3581 N N . GLN A 1 449 ? -34.693 -17.882 11.940 1.00 93.94 449 GLN A N 1
ATOM 3582 C CA . GLN A 1 449 ? -33.611 -16.894 11.867 1.00 93.94 449 GLN A CA 1
ATOM 3583 C C . GLN A 1 449 ? -32.250 -17.549 11.604 1.00 93.94 449 GLN A C 1
ATOM 3585 O O . GLN A 1 449 ? -31.515 -17.095 10.724 1.00 93.94 449 GLN A O 1
ATOM 3590 N N . GLU A 1 450 ? -31.936 -18.631 12.317 1.00 94.56 450 GLU A N 1
ATOM 3591 C CA . GLU A 1 450 ? -30.694 -19.391 12.156 1.00 94.56 450 GLU A CA 1
ATOM 3592 C C . GLU A 1 450 ? -30.590 -19.989 10.749 1.00 94.56 450 GLU A C 1
ATOM 3594 O O . GLU A 1 450 ? -29.578 -19.789 10.084 1.00 94.56 450 GLU A O 1
ATOM 3599 N N . VAL A 1 451 ? -31.657 -20.616 10.237 1.00 94.25 451 VAL A N 1
ATOM 3600 C CA . VAL A 1 451 ? -31.705 -21.139 8.858 1.00 94.25 451 VAL A CA 1
ATOM 3601 C C . VAL A 1 451 ? -31.501 -20.019 7.835 1.00 94.25 451 VAL A C 1
ATOM 3603 O O . VAL A 1 451 ? -30.755 -20.183 6.868 1.00 94.25 451 VAL A O 1
ATOM 3606 N N . LYS A 1 452 ? -32.128 -18.852 8.034 1.00 94.38 452 LYS A N 1
ATOM 3607 C CA . LYS A 1 452 ? -31.963 -17.697 7.138 1.00 94.38 452 LYS A CA 1
ATOM 3608 C C . LYS A 1 452 ? -30.524 -17.175 7.147 1.00 94.38 452 LYS A C 1
ATOM 3610 O O . LYS A 1 452 ? -29.984 -16.880 6.083 1.00 94.38 452 LYS A O 1
ATOM 3615 N N . SER A 1 453 ? -29.911 -17.058 8.324 1.00 95.12 453 SER A N 1
ATOM 3616 C CA . SER A 1 453 ? -28.514 -16.636 8.472 1.00 95.12 453 SER A CA 1
ATOM 3617 C C . SER A 1 453 ? -27.553 -17.647 7.842 1.00 95.12 453 SER A C 1
ATOM 3619 O O . SER A 1 453 ? -26.687 -17.274 7.054 1.00 95.12 453 SER A O 1
ATOM 3621 N N . ALA A 1 454 ? -27.764 -18.936 8.103 1.00 95.38 454 ALA A N 1
ATOM 3622 C CA . ALA A 1 454 ? -26.963 -20.018 7.554 1.00 95.38 454 ALA A CA 1
ATOM 3623 C C . ALA A 1 454 ? -26.999 -20.054 6.020 1.00 95.38 454 ALA A C 1
ATOM 3625 O O . ALA A 1 454 ? -25.955 -20.122 5.378 1.00 95.38 454 ALA A O 1
ATOM 3626 N N . ARG A 1 455 ? -28.181 -19.903 5.405 1.00 95.00 455 ARG A N 1
ATOM 3627 C CA . ARG A 1 455 ? -28.309 -19.810 3.939 1.00 95.00 455 ARG A CA 1
ATOM 3628 C C . ARG A 1 455 ? -27.553 -18.615 3.357 1.00 95.00 455 ARG A C 1
ATOM 3630 O O . ARG A 1 455 ? -26.940 -18.746 2.302 1.00 95.00 455 ARG A O 1
ATOM 3637 N N . LYS A 1 456 ? -27.551 -17.464 4.040 1.00 95.62 456 LYS A N 1
ATOM 3638 C CA . LYS A 1 456 ? -26.745 -16.306 3.616 1.00 95.62 456 LYS A CA 1
ATOM 3639 C C . LYS A 1 456 ? -25.248 -16.615 3.657 1.00 95.62 456 LYS A C 1
ATOM 3641 O O . LYS A 1 456 ? -24.535 -16.216 2.743 1.00 95.62 456 LYS A O 1
ATOM 3646 N N . GLN A 1 457 ? -24.786 -17.331 4.682 1.00 95.06 457 GLN A N 1
ATOM 3647 C CA . GLN A 1 457 ? -23.381 -17.729 4.801 1.00 95.06 457 GLN A CA 1
ATOM 3648 C C . GLN A 1 457 ? -22.967 -18.722 3.709 1.00 95.06 457 GLN A C 1
ATOM 3650 O O . GLN A 1 457 ? -21.909 -18.536 3.119 1.00 95.06 457 GLN A O 1
ATOM 3655 N N . VAL A 1 458 ? -23.823 -19.691 3.358 1.00 94.94 458 VAL A N 1
ATOM 3656 C CA . VAL A 1 458 ? -23.602 -20.601 2.213 1.00 94.94 458 VAL A CA 1
ATOM 3657 C C . VAL A 1 458 ? -23.398 -19.809 0.916 1.00 94.94 458 VAL A C 1
ATOM 3659 O O . VAL A 1 458 ? -22.411 -20.012 0.212 1.00 94.94 458 VAL A O 1
ATOM 3662 N N . VAL A 1 459 ? -24.297 -18.862 0.623 1.00 94.75 459 VAL A N 1
ATOM 3663 C CA . VAL A 1 459 ? -24.212 -18.023 -0.586 1.00 94.75 459 VAL A CA 1
ATOM 3664 C C . VAL A 1 459 ? -22.949 -17.155 -0.577 1.00 94.75 459 VAL A C 1
ATOM 3666 O O . VAL A 1 459 ? -22.245 -17.084 -1.581 1.00 94.75 459 VAL A O 1
ATOM 3669 N N . ALA A 1 460 ? -22.622 -16.527 0.555 1.00 94.44 460 ALA A N 1
ATOM 3670 C CA . ALA A 1 460 ? -21.420 -15.704 0.686 1.00 94.44 460 ALA A CA 1
ATOM 3671 C C . ALA A 1 460 ? -20.125 -16.525 0.549 1.00 94.44 460 ALA A C 1
ATOM 3673 O O . ALA A 1 460 ? -19.165 -16.066 -0.074 1.00 94.44 460 ALA A O 1
ATOM 3674 N N . GLY A 1 461 ? -20.106 -17.745 1.095 1.00 94.06 461 GLY A N 1
ATOM 3675 C CA . GLY A 1 461 ? -19.002 -18.691 0.955 1.00 94.06 461 GLY A CA 1
ATOM 3676 C C . GLY A 1 461 ? -18.764 -19.067 -0.506 1.00 94.06 461 GLY A C 1
ATOM 3677 O O . GLY A 1 461 ? -17.637 -18.950 -0.987 1.00 94.06 461 GLY A O 1
ATOM 3678 N N . LEU A 1 462 ? -19.827 -19.418 -1.238 1.00 94.56 462 LEU A N 1
ATOM 3679 C CA . LEU A 1 462 ? -19.741 -19.712 -2.674 1.00 94.56 462 LEU A CA 1
ATOM 3680 C C . LEU A 1 462 ? -19.244 -18.512 -3.471 1.00 94.56 462 LEU A C 1
ATOM 3682 O O . LEU A 1 462 ? -18.351 -18.662 -4.298 1.00 94.56 462 LEU A O 1
ATOM 3686 N N . GLU A 1 463 ? -19.762 -17.314 -3.201 1.00 93.88 463 GLU A N 1
ATOM 3687 C CA . GLU A 1 463 ? -19.324 -16.107 -3.904 1.00 93.88 463 GLU A CA 1
ATOM 3688 C C . GLU A 1 463 ? -17.838 -15.801 -3.650 1.00 93.88 463 GLU A C 1
ATOM 3690 O O . GLU A 1 463 ? -17.124 -15.372 -4.557 1.00 93.88 463 GLU A O 1
ATOM 3695 N N . SER A 1 464 ? -17.326 -16.061 -2.442 1.00 93.19 464 SER A N 1
ATOM 3696 C CA . SER A 1 464 ? -15.893 -15.912 -2.142 1.00 93.19 464 SER A CA 1
ATOM 3697 C C . SER A 1 464 ? -15.017 -16.835 -2.998 1.00 93.19 464 SER A C 1
ATOM 3699 O O . SER A 1 464 ? -13.930 -16.424 -3.428 1.00 93.19 464 SER A O 1
ATOM 3701 N N . TRP A 1 465 ? -15.494 -18.052 -3.275 1.00 93.06 465 TRP A N 1
ATOM 3702 C CA . TRP A 1 465 ? -14.841 -19.004 -4.173 1.00 93.06 465 TRP A CA 1
ATOM 3703 C C . TRP A 1 465 ? -15.009 -18.616 -5.644 1.00 93.06 465 TRP A C 1
ATOM 3705 O O . TRP A 1 465 ? -14.021 -18.604 -6.377 1.00 93.06 465 TRP A O 1
ATOM 3715 N N . HIS A 1 466 ? -16.199 -18.182 -6.071 1.00 93.00 466 HIS A N 1
ATOM 3716 C CA . HIS A 1 466 ? -16.408 -17.639 -7.416 1.00 93.00 466 HIS A CA 1
ATOM 3717 C C . HIS A 1 466 ? -15.460 -16.467 -7.703 1.00 93.00 466 HIS A C 1
ATOM 3719 O O . HIS A 1 466 ? -14.831 -16.450 -8.756 1.00 93.00 466 HIS A O 1
ATOM 3725 N N . LYS A 1 467 ? -15.268 -15.534 -6.760 1.00 90.44 467 LYS A N 1
ATOM 3726 C CA . LYS A 1 467 ? -14.286 -14.438 -6.886 1.00 90.44 467 LYS A CA 1
ATOM 3727 C C . LYS A 1 467 ? -12.860 -14.941 -7.101 1.00 90.44 467 LYS A C 1
ATOM 3729 O O . LYS A 1 467 ? -12.120 -14.385 -7.908 1.00 90.44 467 LYS A O 1
ATOM 3734 N N . LEU A 1 468 ? -12.464 -16.005 -6.402 1.00 90.19 468 LEU A N 1
ATOM 3735 C CA . LEU A 1 468 ? -11.145 -16.612 -6.580 1.00 90.19 468 LEU A CA 1
ATOM 3736 C C . LEU A 1 468 ? -10.984 -17.197 -7.992 1.00 90.19 468 LEU A C 1
ATOM 3738 O O . LEU A 1 468 ? -9.982 -16.921 -8.649 1.00 90.19 468 LEU A O 1
ATOM 3742 N N . PHE A 1 469 ? -11.976 -17.946 -8.480 1.00 90.38 469 PHE A N 1
ATOM 3743 C CA . PHE A 1 469 ? -11.914 -18.613 -9.786 1.00 90.38 469 PHE A CA 1
ATOM 3744 C C . PHE A 1 469 ? -12.233 -17.708 -10.988 1.00 90.38 469 PHE A C 1
ATOM 3746 O O . PHE A 1 469 ? -11.786 -17.985 -12.099 1.00 90.38 469 PHE A O 1
ATOM 3753 N N . ARG A 1 470 ? -12.917 -16.575 -10.787 1.00 85.81 470 ARG A N 1
ATOM 3754 C CA . ARG A 1 470 ? -13.008 -15.483 -11.780 1.00 85.81 470 ARG A CA 1
ATOM 3755 C C . ARG A 1 470 ? -11.697 -14.703 -11.942 1.00 85.81 470 ARG A C 1
ATOM 3757 O O . ARG A 1 470 ? -11.560 -13.917 -12.878 1.00 85.81 470 ARG A O 1
ATOM 3764 N N . GLY A 1 471 ? -10.748 -14.923 -11.033 1.00 79.12 471 GLY A N 1
ATOM 3765 C CA . GLY A 1 471 ? -9.457 -14.250 -11.008 1.00 79.12 471 GLY A CA 1
ATOM 3766 C C . GLY A 1 471 ? -9.455 -12.889 -10.318 1.00 79.12 471 GLY A C 1
ATOM 3767 O O . GLY A 1 471 ? -8.452 -12.183 -10.374 1.00 79.12 471 GLY A O 1
ATOM 3768 N N . ASP A 1 472 ? -10.526 -12.542 -9.600 1.00 76.56 472 ASP A N 1
ATOM 3769 C CA . ASP A 1 472 ? -10.647 -11.277 -8.860 1.00 76.56 472 ASP A CA 1
ATOM 3770 C C . ASP A 1 472 ? -9.626 -11.192 -7.705 1.00 76.56 472 ASP A C 1
ATOM 3772 O O . ASP A 1 472 ? -9.280 -10.107 -7.252 1.00 76.56 472 ASP A O 1
ATOM 3776 N N . LYS A 1 473 ? -9.110 -12.339 -7.236 1.00 75.81 473 LYS A N 1
ATOM 3777 C CA . LYS A 1 473 ? -8.065 -12.448 -6.197 1.00 75.81 473 LYS A CA 1
ATOM 3778 C C . LYS A 1 473 ? -6.648 -12.653 -6.769 1.00 75.81 473 LYS A C 1
ATOM 3780 O O . LYS A 1 473 ? -5.818 -13.299 -6.133 1.00 75.81 473 LYS A O 1
ATOM 3785 N N . GLY A 1 474 ? -6.386 -12.197 -7.996 1.00 73.19 474 GLY A N 1
ATOM 3786 C CA . GLY A 1 474 ? -5.054 -12.234 -8.624 1.00 73.19 474 GLY A CA 1
ATOM 3787 C C . GLY A 1 474 ? -4.627 -13.589 -9.208 1.00 73.19 474 GLY A C 1
ATOM 3788 O O . GLY A 1 474 ? -3.536 -13.715 -9.760 1.00 73.19 474 GLY A O 1
ATOM 3789 N N . LYS A 1 475 ? -5.471 -14.626 -9.130 1.00 78.81 475 LYS A N 1
ATOM 3790 C CA . LYS A 1 475 ? -5.227 -15.903 -9.821 1.00 78.81 475 LYS A CA 1
ATOM 3791 C C . LYS A 1 475 ? -5.685 -15.801 -11.274 1.00 78.81 475 LYS A C 1
ATOM 3793 O O . LYS A 1 475 ? -6.783 -15.344 -11.545 1.00 78.81 475 LYS A O 1
ATOM 3798 N N . LYS A 1 476 ? -4.884 -16.280 -12.227 1.00 80.38 476 LYS A N 1
ATOM 3799 C CA . LYS A 1 476 ? -5.172 -16.150 -13.672 1.00 80.38 476 LYS A CA 1
ATOM 3800 C C . LYS A 1 476 ? -6.223 -17.156 -14.199 1.00 80.38 476 LYS A C 1
ATOM 3802 O O . LYS A 1 476 ? -6.266 -17.387 -15.410 1.00 80.38 476 LYS A O 1
ATOM 3807 N N . TYR A 1 477 ? -7.068 -17.713 -13.323 1.00 88.38 477 TYR A N 1
ATOM 3808 C CA . TYR A 1 477 ? -8.204 -18.584 -13.667 1.00 88.38 477 TYR A CA 1
ATOM 3809 C C . TYR A 1 477 ? -9.288 -17.821 -14.433 1.00 88.38 477 TYR A C 1
ATOM 3811 O O . TYR A 1 477 ? -9.245 -16.589 -14.535 1.00 88.38 477 TYR A O 1
ATOM 3819 N N . ARG A 1 478 ? -10.239 -18.553 -15.019 1.00 86.06 478 ARG A N 1
ATOM 3820 C CA . ARG A 1 478 ? -11.247 -17.950 -15.891 1.00 86.06 478 ARG A CA 1
ATOM 3821 C C . ARG A 1 478 ? -12.530 -18.768 -15.971 1.00 86.06 478 ARG A C 1
ATOM 3823 O O . ARG A 1 478 ? -12.459 -19.979 -16.115 1.00 86.06 478 ARG A O 1
ATOM 3830 N N . ARG A 1 479 ? -13.696 -18.114 -15.977 1.00 90.81 479 ARG A N 1
ATOM 3831 C CA . ARG A 1 479 ? -14.971 -18.755 -16.343 1.00 90.81 479 ARG A CA 1
ATOM 3832 C C . ARG A 1 479 ? -14.978 -19.103 -17.835 1.00 90.81 479 ARG A C 1
ATOM 3834 O O . ARG A 1 479 ? -14.665 -18.246 -18.659 1.00 90.81 479 ARG A O 1
ATOM 3841 N N . VAL A 1 480 ? -15.377 -20.325 -18.167 1.00 91.25 480 VAL A N 1
ATOM 3842 C CA . VAL A 1 480 ? -15.482 -20.805 -19.557 1.00 91.25 480 VAL A CA 1
ATOM 3843 C C . VAL A 1 480 ? -16.867 -21.330 -19.920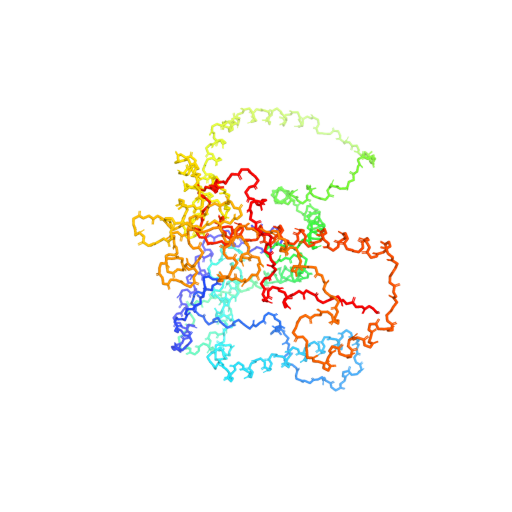 1.00 91.25 480 VAL A C 1
ATOM 3845 O O . VAL A 1 480 ? -17.203 -21.350 -21.101 1.00 91.25 480 VAL A O 1
ATOM 3848 N N . GLY A 1 481 ? -17.678 -21.726 -18.936 1.00 92.44 481 GLY A N 1
ATOM 3849 C CA . GLY A 1 481 ? -18.904 -22.457 -19.231 1.00 92.44 481 GLY A CA 1
ATOM 3850 C C . GLY A 1 481 ? -19.856 -22.669 -18.071 1.00 92.44 481 GLY A C 1
ATOM 3851 O O . GLY A 1 481 ? -19.646 -22.166 -16.962 1.00 92.44 481 GLY A O 1
ATOM 3852 N N . THR A 1 482 ? -20.868 -23.491 -18.332 1.00 95.12 482 THR A N 1
ATOM 3853 C CA . THR A 1 482 ? -21.824 -23.992 -17.342 1.00 95.12 482 THR A CA 1
ATOM 3854 C C . THR A 1 482 ? -22.013 -25.502 -17.445 1.00 95.12 482 THR A C 1
ATOM 3856 O O . THR A 1 482 ? -21.899 -26.092 -18.519 1.00 95.12 482 THR A O 1
ATOM 3859 N N . VAL A 1 483 ? -22.294 -26.141 -16.309 1.00 95.81 483 VAL A N 1
ATOM 3860 C CA . VAL A 1 483 ? -22.611 -27.568 -16.254 1.00 95.81 483 VAL A CA 1
ATOM 3861 C C . VAL A 1 483 ? -24.101 -27.760 -16.507 1.00 95.81 483 VAL A C 1
ATOM 3863 O O . VAL A 1 483 ? -24.938 -27.242 -15.765 1.00 95.81 483 VAL A O 1
ATOM 3866 N N . ARG A 1 484 ? -24.440 -28.521 -17.545 1.00 94.81 484 ARG A N 1
ATOM 3867 C CA . ARG A 1 484 ? -25.810 -28.878 -17.900 1.00 94.81 484 ARG A CA 1
ATOM 3868 C C . ARG A 1 484 ? -26.239 -30.126 -17.138 1.00 94.81 484 ARG A C 1
ATOM 3870 O O . ARG A 1 484 ? -25.607 -31.174 -17.236 1.00 94.81 484 ARG A O 1
ATOM 3877 N N . ARG A 1 485 ? -27.358 -30.021 -16.426 1.00 92.81 485 ARG A N 1
ATOM 3878 C CA . ARG A 1 485 ? -27.998 -31.124 -15.697 1.00 92.81 485 ARG A CA 1
ATOM 3879 C C . ARG A 1 485 ? -29.478 -31.178 -16.042 1.00 92.81 485 ARG A C 1
ATOM 3881 O O . ARG A 1 485 ? -30.051 -30.174 -16.460 1.00 92.81 485 ARG A O 1
ATOM 3888 N N . GLU A 1 486 ? -30.086 -32.347 -15.883 1.00 91.94 486 GLU A N 1
ATOM 3889 C CA . GLU A 1 486 ? -31.532 -32.505 -16.050 1.00 91.94 486 GLU A CA 1
ATOM 3890 C C . GLU A 1 486 ? -32.296 -31.693 -15.003 1.00 91.94 486 GLU A C 1
ATOM 3892 O O . GLU A 1 486 ? -31.862 -31.567 -13.859 1.00 91.94 486 GLU A O 1
ATOM 3897 N N . GLU A 1 487 ? -33.461 -31.165 -15.360 1.00 90.00 487 GLU A N 1
ATOM 3898 C CA . GLU A 1 487 ? -34.318 -30.491 -14.390 1.00 90.00 487 GLU A CA 1
ATOM 3899 C C . GLU A 1 487 ? -34.751 -31.472 -13.284 1.00 90.00 487 GLU A C 1
ATOM 3901 O O . GLU A 1 487 ? -35.038 -32.642 -13.542 1.00 90.00 487 GLU A O 1
ATOM 3906 N N . GLY A 1 488 ? -34.715 -31.027 -12.025 1.00 88.38 488 GLY A N 1
ATOM 3907 C CA . GLY A 1 488 ? -35.028 -31.885 -10.876 1.00 88.38 488 GLY A CA 1
ATOM 3908 C C . GLY A 1 488 ? -33.979 -32.963 -10.552 1.00 88.38 488 GLY A C 1
ATOM 3909 O O . GLY A 1 488 ? -34.249 -33.834 -9.728 1.00 88.38 488 GLY A O 1
ATOM 3910 N N . TRP A 1 489 ? -32.768 -32.923 -11.129 1.00 90.75 489 TRP A N 1
ATOM 3911 C CA . TRP A 1 489 ? -31.709 -33.917 -10.857 1.00 90.75 489 TRP A CA 1
ATOM 3912 C C . TRP A 1 489 ? -31.410 -34.126 -9.359 1.00 90.75 489 TRP A C 1
ATOM 3914 O O . TRP A 1 489 ? -31.088 -35.238 -8.942 1.00 90.75 489 TRP A O 1
ATOM 3924 N N . LEU A 1 490 ? -31.567 -33.083 -8.534 1.00 89.75 490 LEU A N 1
ATOM 3925 C CA . LEU A 1 490 ? -31.395 -33.152 -7.079 1.00 89.75 490 LEU A CA 1
ATOM 3926 C C . LEU A 1 490 ? -32.402 -34.094 -6.402 1.00 89.75 490 LEU A C 1
ATOM 3928 O O . LEU A 1 490 ? -32.074 -34.712 -5.393 1.00 89.75 490 LEU A O 1
ATOM 3932 N N . GLU A 1 491 ? -33.622 -34.212 -6.920 1.00 89.50 491 GLU A N 1
ATOM 3933 C CA . GLU A 1 491 ? -34.671 -35.065 -6.342 1.00 89.50 491 GLU A CA 1
ATOM 3934 C C . GLU A 1 491 ? -34.396 -36.551 -6.589 1.00 89.50 491 GLU A C 1
ATOM 3936 O O . GLU A 1 491 ? -34.793 -37.397 -5.791 1.00 89.50 491 GLU A O 1
ATOM 3941 N N . LYS A 1 492 ? -33.646 -36.863 -7.653 1.00 89.06 492 LYS A N 1
ATOM 3942 C CA . LYS A 1 492 ? -33.250 -38.229 -8.021 1.00 89.06 492 LYS A CA 1
ATOM 3943 C C . LYS A 1 492 ? -32.119 -38.784 -7.151 1.00 89.06 492 LYS A C 1
ATOM 3945 O O . LYS A 1 492 ? -31.888 -39.990 -7.157 1.00 89.06 492 LYS A O 1
ATOM 3950 N N . ILE A 1 493 ? -31.406 -37.924 -6.418 1.00 88.62 493 ILE A N 1
ATOM 3951 C CA . ILE A 1 493 ? -30.287 -38.320 -5.557 1.00 88.62 493 ILE A CA 1
ATOM 3952 C C . ILE A 1 493 ? -30.639 -38.182 -4.068 1.00 88.62 493 ILE A C 1
ATOM 3954 O O . ILE A 1 493 ? -31.240 -37.179 -3.656 1.00 88.62 493 ILE A O 1
ATOM 3958 N N . PRO A 1 494 ? -30.232 -39.149 -3.222 1.00 90.25 494 PRO A N 1
ATOM 3959 C CA . PRO A 1 494 ? -30.490 -39.080 -1.791 1.00 90.25 494 PRO A CA 1
ATOM 3960 C C . PRO A 1 494 ? -29.809 -37.851 -1.183 1.00 90.25 494 PRO A C 1
ATOM 3962 O O . PRO A 1 494 ? -28.693 -37.484 -1.558 1.00 90.25 494 PRO A O 1
ATOM 3965 N N . LYS A 1 495 ? -30.485 -37.210 -0.226 1.00 88.25 495 LYS A N 1
ATOM 3966 C CA . LYS A 1 495 ? -29.928 -36.055 0.482 1.00 88.25 495 LYS A CA 1
ATOM 3967 C C . LYS A 1 495 ? -28.709 -36.495 1.292 1.00 88.25 495 LYS A C 1
ATOM 3969 O O . LYS A 1 495 ? -28.819 -37.357 2.161 1.00 88.25 495 LYS A O 1
ATOM 3974 N N . ARG A 1 496 ? -27.561 -35.873 1.029 1.00 89.50 496 ARG A N 1
ATOM 3975 C CA . ARG A 1 496 ? -26.321 -36.134 1.768 1.00 89.50 496 ARG A CA 1
ATOM 3976 C C . ARG A 1 496 ? -26.300 -35.382 3.100 1.00 89.50 496 ARG A C 1
ATOM 3978 O O . ARG A 1 496 ? -26.624 -34.193 3.154 1.00 89.50 496 ARG A O 1
ATOM 3985 N N . GLY A 1 497 ? -25.897 -36.079 4.162 1.00 88.88 497 GLY A N 1
ATOM 3986 C CA . GLY A 1 497 ? -25.569 -35.469 5.454 1.00 88.88 497 GLY A CA 1
ATOM 3987 C C . GLY A 1 497 ? -24.269 -34.663 5.392 1.00 88.88 497 GLY A C 1
ATOM 3988 O O . GLY A 1 497 ? -23.557 -34.697 4.386 1.00 88.88 497 GLY A O 1
ATOM 3989 N N . LEU A 1 498 ? -23.968 -33.912 6.450 1.00 90.81 498 LEU A N 1
ATOM 3990 C CA . LEU A 1 498 ? -22.664 -33.269 6.592 1.00 90.81 498 LEU A CA 1
ATOM 3991 C C . LEU A 1 498 ? -21.571 -34.327 6.788 1.00 90.81 498 LEU A C 1
ATOM 3993 O O . LEU A 1 498 ? -21.792 -35.347 7.439 1.00 90.81 498 LEU A O 1
ATOM 3997 N N . CYS A 1 499 ? -20.392 -34.077 6.225 1.00 90.75 499 CYS A N 1
ATOM 3998 C CA . CYS A 1 499 ? -19.197 -34.845 6.553 1.00 90.75 499 CYS A CA 1
ATOM 3999 C C . CYS A 1 499 ? -18.776 -34.601 8.014 1.00 90.75 499 CYS A C 1
ATOM 4001 O O . CYS A 1 499 ? -19.101 -33.571 8.609 1.00 90.75 499 CYS A O 1
ATOM 4003 N N . GLU A 1 500 ? -17.996 -35.521 8.585 1.00 89.25 500 GLU A N 1
ATOM 4004 C CA . GLU A 1 500 ? -17.607 -35.480 10.002 1.00 89.25 500 GLU A CA 1
ATOM 4005 C C . GLU A 1 500 ? -16.871 -34.186 10.391 1.00 89.25 500 GLU A C 1
ATOM 4007 O O . GLU A 1 500 ? -17.135 -33.618 11.452 1.00 89.25 500 GLU A O 1
ATOM 4012 N N . ASN A 1 501 ? -15.985 -33.679 9.526 1.00 89.19 501 ASN A N 1
ATOM 4013 C CA . ASN A 1 501 ? -15.257 -32.435 9.793 1.00 89.19 501 ASN A CA 1
ATOM 4014 C C . ASN A 1 501 ? -16.191 -31.217 9.810 1.00 89.19 501 ASN A C 1
ATOM 4016 O O . ASN A 1 501 ? -16.075 -30.378 10.704 1.00 89.19 501 ASN A O 1
ATOM 4020 N N . ALA A 1 502 ? -17.142 -31.140 8.875 1.00 91.06 502 ALA A N 1
ATOM 4021 C CA . ALA A 1 502 ? -18.132 -30.066 8.854 1.00 91.06 502 ALA A CA 1
ATOM 4022 C C . ALA A 1 502 ? -19.082 -30.148 10.055 1.00 91.06 502 ALA A C 1
ATOM 4024 O O . ALA A 1 502 ? -19.419 -29.117 10.630 1.00 91.06 502 ALA A O 1
ATOM 4025 N N . GLU A 1 503 ? -19.464 -31.358 10.476 1.00 90.75 503 GLU A N 1
ATOM 4026 C CA . GLU A 1 503 ? -20.307 -31.573 11.657 1.00 90.75 503 GLU A CA 1
ATOM 4027 C C . GLU A 1 503 ? -19.600 -31.122 12.948 1.00 90.75 503 GLU A C 1
ATOM 4029 O O . GLU A 1 503 ? -20.169 -30.376 13.746 1.00 90.75 503 GLU A O 1
ATOM 4034 N N . LYS A 1 504 ? -18.317 -31.474 13.122 1.00 89.19 504 LYS A N 1
ATOM 4035 C CA . LYS A 1 504 ? -17.494 -31.021 14.261 1.00 89.19 504 LYS A CA 1
ATOM 4036 C C . LYS A 1 504 ? -17.235 -29.512 14.252 1.00 89.19 504 LYS A C 1
ATOM 4038 O O . LYS A 1 504 ? -17.091 -28.910 15.318 1.00 89.19 504 LYS A O 1
ATOM 4043 N N . GLY A 1 505 ? -17.162 -28.913 13.062 1.00 89.00 505 GLY A N 1
ATOM 4044 C CA . GLY A 1 505 ? -16.935 -27.482 12.850 1.00 89.00 505 GLY A CA 1
ATOM 4045 C C . GLY A 1 505 ? -18.146 -26.592 13.137 1.00 89.00 505 GLY A C 1
ATOM 4046 O O . GLY A 1 505 ? -18.017 -25.367 13.088 1.00 89.00 505 GLY A O 1
ATOM 4047 N N . ARG A 1 506 ? -19.313 -27.173 13.451 1.00 93.12 506 ARG A N 1
ATOM 4048 C CA . ARG A 1 506 ? -20.539 -26.412 13.710 1.00 93.12 506 ARG A CA 1
ATOM 4049 C C . ARG A 1 506 ? -20.364 -25.452 14.895 1.00 93.12 506 ARG A C 1
ATOM 4051 O O . ARG A 1 506 ? -19.806 -25.837 15.931 1.00 93.12 506 ARG A O 1
ATOM 4058 N N . PRO A 1 507 ? -20.846 -24.198 14.782 1.00 93.00 507 PRO A N 1
ATOM 4059 C CA . PRO A 1 507 ? -20.722 -23.226 15.857 1.00 93.00 507 PRO A CA 1
ATOM 4060 C C . PRO A 1 507 ? -21.498 -23.691 17.092 1.00 93.00 507 PRO A C 1
ATOM 4062 O O . PRO A 1 507 ? -22.565 -24.288 16.986 1.00 93.00 507 PRO A O 1
ATOM 4065 N N . VAL A 1 508 ? -20.976 -23.404 18.281 1.00 91.94 508 VAL A N 1
ATOM 4066 C CA . VAL A 1 508 ? -21.652 -23.740 19.541 1.00 91.94 508 VAL A CA 1
ATOM 4067 C C . VAL A 1 508 ? -22.508 -22.561 19.979 1.00 91.94 508 VAL A C 1
ATOM 4069 O O . VAL A 1 508 ? -22.037 -21.421 20.010 1.00 91.94 508 VAL A O 1
ATOM 4072 N N . ARG A 1 509 ? -23.768 -22.831 20.321 1.00 91.00 509 ARG A N 1
ATOM 4073 C CA . ARG A 1 509 ? -24.701 -21.828 20.825 1.00 91.00 509 ARG A CA 1
ATOM 4074 C C . ARG A 1 509 ? -24.216 -21.318 22.178 1.00 91.00 509 ARG A C 1
ATOM 4076 O O . ARG A 1 509 ? -23.999 -22.092 23.108 1.00 91.00 509 ARG A O 1
ATOM 4083 N N . LYS A 1 510 ? -24.044 -20.001 22.274 1.00 87.12 510 LYS A N 1
ATOM 4084 C CA . LYS A 1 510 ? -23.725 -19.327 23.531 1.00 87.12 510 LYS A CA 1
ATOM 4085 C C . LYS A 1 510 ? -25.024 -19.038 24.269 1.00 87.12 510 LYS A C 1
ATOM 4087 O O . LYS A 1 510 ? -25.971 -18.530 23.673 1.00 87.12 510 LYS A O 1
ATOM 4092 N N . TYR A 1 511 ? -25.042 -19.397 25.540 1.00 80.81 511 TYR A N 1
ATOM 4093 C CA . TYR A 1 511 ? -26.109 -19.075 26.472 1.00 80.81 511 TYR A CA 1
ATOM 4094 C C . TYR A 1 511 ? -25.616 -17.946 27.372 1.00 80.81 511 TYR A C 1
ATOM 4096 O O . TYR A 1 511 ? -24.459 -17.989 27.794 1.00 80.81 511 TYR A O 1
ATOM 4104 N N . GLU A 1 512 ? -26.462 -16.941 27.582 1.00 62.09 512 GLU A N 1
ATOM 4105 C CA . GLU A 1 512 ? -26.228 -15.862 28.552 1.00 62.09 512 GLU A CA 1
ATOM 4106 C C . GLU A 1 512 ? -26.484 -16.329 29.984 1.00 62.09 512 GLU A C 1
ATOM 4108 O O . GLU A 1 512 ? -27.404 -17.166 30.177 1.00 62.09 512 GLU A O 1
#

Radius of gyration: 36.26 Å; chains: 1; bounding box: 86×101×75 Å

Sequence (512 aa):
MTPWQYTSPQQESPEAHTALLEKFLAVIPYITPKDPELTSPRLWHPDFHAVFIEANPPLLLDYGVDMLMKLPENFKALDDATKEKLRYQVSQSILIHKYETLTAEKNPLMYKAMRHPHGKTLKQLEAFVGSTWDNCLFPFEECLVRVESEWSYFGTNEPCPYHFSAEEIRQHYEEVESFNKSQEFWKALQGILTDEGYASKESFSKAVEILGDLREVGLGNLKGEERRSFDEETRWVRYRGAAKDDPTDMKTSSIPPTSTGAKEKTELKEAVKEQAAATSNGLSVLDILRVLAGLLIVSCGLSYLSTSGESLTWGYNAWWTRAREWKSLIQGEISLTDAELALYDGSDPKKPIYLALNGTIYDVSISPSTYGPGGSYHFFAGRDAARAFLTGCFAEDSVPDLRGVEQMYMPVDPEDKTGLKPEEREKELEKARTRKKLTKGELKNRHAQEVKSARKQVVAGLESWHKLFRGDKGKKYRRVGTVRREEGWLEKIPKRGLCENAEKGRPVRKYE

Secondary structure (DSSP, 8-state):
--TTS---TTTT-HHHHHHHHHHHHHHHHHHS---HHHHS-----TTS--SS------TTS-TTS---SS--TTGGGS-HHHHHHHHHHHHHHHHHHHHHHHHHHH-HHHHHHHT-TTHHHHHHHHHHHTTIIIIIHHHHHHHHHHHHHTGGGG--SSPPS----HHHHHHHHHHHHHHHHHHHHHHHTBTTB-TTS---TTTHHHHHHHHHHHHHHHHHH--HHHHHHHHHHTGGGHHHHTTS-----------PPPTT-TTHHHHHHHHHHHHHHHT--PPPHHHHHHHHHHHHHHHHHHHHHHTTTS-SSTT---GGG-HHHHHHHHH--EEE-HHHHGGGSSSSTTSPPEEEETTEEEE-TT-HHHHSTT-TTGGGTTSB-HHHHHHS-TTT--SS--TTTHHHHSPBPGGG-TT--HHHHHHHHHHHHHSPPPPHHHHHHHHHHHHHHHHHHHHHHHHHHHHHHTTTTS---EEEEEE---TTTTTTSPPPPPPHHHHHTPPBPPP-

InterPro domains:
  IPR001199 Cytochrome b5-like heme/steroid binding domain [PF00173] (339-399)
  IPR001199 Cytochrome b5-like heme/steroid binding domain [SM01117] (336-416)
  IPR036400 Cytochrome b5-like heme/steroid binding domain superfamily [G3DSA:3.10.120.10] (333-484)
  IPR036400 Cytochrome b5-like heme/steroid binding domain superfamily [SSF55856] (335-406)
  IPR051035 Mitochondrial inheritance protein 9 [PTHR36091] (10-228)

Organism: NCBI:txid1302712

pLDDT: mean 80.9, std 16.11, range [25.91, 96.31]